Protein AF-A0A933ZHC9-F1 (afdb_monomer_lite)

Radius of gyration: 51.61 Å; chains: 1; bounding box: 130×65×154 Å

Structure (mmCIF, N/CA/C/O backbone):
data_AF-A0A933ZHC9-F1
#
_entry.id   AF-A0A933ZHC9-F1
#
loop_
_atom_site.group_PDB
_atom_site.id
_atom_site.type_symbol
_atom_site.label_atom_id
_atom_site.label_alt_id
_atom_site.label_comp_id
_atom_site.label_asym_id
_atom_site.label_entity_id
_atom_site.label_seq_id
_atom_site.pdbx_PDB_ins_code
_atom_site.Cartn_x
_atom_site.Cartn_y
_atom_site.Cartn_z
_atom_site.occupancy
_atom_site.B_iso_or_equiv
_atom_site.auth_seq_id
_atom_site.auth_comp_id
_atom_site.auth_asym_id
_atom_site.auth_atom_id
_atom_site.pdbx_PDB_model_num
ATOM 1 N N . MET A 1 1 ? 46.344 8.948 -86.536 1.00 56.38 1 MET A N 1
ATOM 2 C CA . MET A 1 1 ? 46.539 10.272 -87.173 1.00 56.38 1 MET A CA 1
ATOM 3 C C . MET A 1 1 ? 47.252 11.264 -86.245 1.00 56.38 1 MET A C 1
ATOM 5 O O . MET A 1 1 ? 48.308 11.745 -86.622 1.00 56.38 1 MET A O 1
ATOM 9 N N . VAL A 1 2 ? 46.779 11.478 -85.008 1.00 59.69 2 VAL A N 1
ATOM 10 C CA . VAL A 1 2 ? 47.384 12.407 -84.019 1.00 59.69 2 VAL A CA 1
ATOM 11 C C . VAL A 1 2 ? 48.854 12.099 -83.680 1.00 59.69 2 VAL A C 1
ATOM 13 O O . VAL A 1 2 ? 49.679 13.002 -83.653 1.00 59.69 2 VAL A O 1
ATOM 16 N N . ARG A 1 3 ? 49.221 10.821 -83.512 1.00 60.19 3 ARG A N 1
ATOM 17 C CA . ARG A 1 3 ? 50.598 10.417 -83.160 1.00 60.19 3 ARG A CA 1
ATOM 18 C C . ARG A 1 3 ? 51.632 10.749 -84.248 1.00 60.19 3 ARG A C 1
ATOM 20 O O . ARG A 1 3 ? 52.697 11.253 -83.939 1.00 60.19 3 ARG A O 1
ATOM 27 N N . ARG A 1 4 ? 51.264 10.597 -85.528 1.00 65.31 4 ARG A N 1
ATOM 28 C CA . ARG A 1 4 ? 52.119 10.979 -86.669 1.00 65.31 4 ARG A CA 1
ATOM 29 C C . ARG A 1 4 ? 52.282 12.496 -86.807 1.00 65.31 4 ARG A C 1
ATOM 31 O O . ARG A 1 4 ? 53.323 12.949 -87.263 1.00 65.31 4 ARG A O 1
ATOM 38 N N . LEU A 1 5 ? 51.268 13.272 -86.416 1.00 65.06 5 LEU A N 1
ATOM 39 C CA . LEU A 1 5 ? 51.341 14.734 -86.407 1.00 65.06 5 LEU A CA 1
ATOM 40 C C . LEU A 1 5 ? 52.271 15.230 -85.288 1.00 65.06 5 LEU A C 1
ATOM 42 O O . LEU A 1 5 ? 53.070 16.128 -85.525 1.00 65.06 5 LEU A O 1
ATOM 46 N N . ILE A 1 6 ? 52.212 14.606 -84.107 1.00 70.38 6 ILE A N 1
ATOM 47 C CA . ILE A 1 6 ? 53.115 14.894 -82.982 1.00 70.38 6 ILE A CA 1
ATOM 48 C C . ILE A 1 6 ? 54.565 14.580 -83.370 1.00 70.38 6 ILE A C 1
ATOM 50 O O . ILE A 1 6 ? 55.411 15.464 -83.266 1.00 70.38 6 ILE A O 1
ATOM 54 N N . ASP A 1 7 ? 54.831 13.391 -83.920 1.00 71.69 7 ASP A N 1
ATOM 55 C CA . ASP A 1 7 ? 56.185 12.991 -84.333 1.00 71.69 7 ASP A CA 1
ATOM 56 C C . ASP A 1 7 ? 56.754 13.916 -85.429 1.00 71.69 7 ASP A C 1
ATOM 58 O O . ASP A 1 7 ? 57.943 14.251 -85.427 1.00 71.69 7 ASP A O 1
ATOM 62 N N . TRP A 1 8 ? 55.906 14.378 -86.358 1.00 70.69 8 TRP A N 1
ATOM 63 C CA . TRP A 1 8 ? 56.293 15.308 -87.427 1.00 70.69 8 TRP A CA 1
ATOM 64 C C . TRP A 1 8 ? 56.574 16.728 -86.914 1.00 70.69 8 TRP A C 1
ATOM 66 O O . TRP A 1 8 ? 57.575 17.341 -87.300 1.00 70.69 8 TRP A O 1
ATOM 76 N N . VAL A 1 9 ? 55.730 17.252 -86.018 1.00 69.19 9 VAL A N 1
ATOM 77 C CA . VAL A 1 9 ? 55.951 18.558 -85.373 1.00 69.19 9 VAL A CA 1
ATOM 78 C C . VAL A 1 9 ? 57.213 18.514 -84.516 1.00 69.19 9 VAL A C 1
ATOM 80 O O . VAL A 1 9 ? 58.032 19.429 -84.589 1.00 69.19 9 VAL A O 1
ATOM 83 N N . GLU A 1 10 ? 57.422 17.434 -83.765 1.00 65.50 10 GLU A N 1
ATOM 84 C CA . GLU A 1 10 ? 58.586 17.266 -82.901 1.00 65.50 10 GLU A CA 1
ATOM 85 C C . GLU A 1 10 ? 59.888 17.188 -83.710 1.00 65.50 10 GLU A C 1
ATOM 87 O O . GLU A 1 10 ? 60.868 17.859 -83.378 1.00 65.50 10 GLU A O 1
ATOM 92 N N . THR A 1 11 ? 59.902 16.457 -84.827 1.00 72.44 11 THR A N 1
ATOM 93 C CA . THR A 1 11 ? 61.083 16.389 -85.704 1.00 72.44 11 THR A CA 1
ATOM 94 C C . THR A 1 11 ? 61.370 17.706 -86.424 1.00 72.44 11 THR A C 1
ATOM 96 O O . THR A 1 11 ? 62.535 18.114 -86.485 1.00 72.44 11 THR A O 1
ATOM 99 N N . LYS A 1 12 ? 60.355 18.417 -86.935 1.00 70.62 12 LYS A N 1
ATOM 100 C CA . LYS A 1 12 ? 60.552 19.746 -87.547 1.00 70.62 12 LYS A CA 1
ATOM 101 C C . LYS A 1 12 ? 61.004 20.793 -86.530 1.00 70.62 12 LYS A C 1
ATOM 103 O O . LYS A 1 12 ? 61.906 21.577 -86.831 1.00 70.62 12 LYS A O 1
ATOM 108 N N . TRP A 1 13 ? 60.426 20.787 -85.332 1.00 66.94 13 TRP A N 1
ATOM 109 C CA . TRP A 1 13 ? 60.792 21.706 -84.258 1.00 66.94 13 TRP A CA 1
ATOM 110 C C . TRP A 1 13 ? 62.219 21.447 -83.760 1.00 66.94 13 TRP A C 1
ATOM 112 O O . TRP A 1 13 ? 63.021 22.380 -83.709 1.00 66.94 13 TRP A O 1
ATOM 122 N N . ARG A 1 14 ? 62.595 20.180 -83.522 1.00 65.75 14 ARG A N 1
ATOM 123 C CA . ARG A 1 14 ? 63.967 19.791 -83.140 1.00 65.75 14 ARG A CA 1
ATOM 124 C C . ARG A 1 14 ? 65.001 20.215 -84.187 1.00 65.75 14 ARG A C 1
ATOM 126 O O . ARG A 1 14 ? 66.034 20.767 -83.815 1.00 65.75 14 ARG A O 1
ATOM 133 N N . ARG A 1 15 ? 64.718 20.035 -85.485 1.00 68.50 15 ARG A N 1
ATOM 134 C CA . ARG A 1 15 ? 65.610 20.496 -86.571 1.00 68.50 15 ARG A CA 1
ATOM 135 C C . ARG A 1 15 ? 65.711 22.024 -86.636 1.00 68.50 15 ARG A C 1
ATOM 137 O O . ARG A 1 15 ? 66.804 22.552 -86.810 1.00 68.50 15 ARG A O 1
ATOM 144 N N . GLY A 1 16 ? 64.602 22.742 -86.452 1.00 68.94 16 GLY A N 1
ATOM 145 C CA . GLY A 1 16 ? 64.588 24.210 -86.439 1.00 68.94 16 GLY A CA 1
ATOM 146 C C . GLY A 1 16 ? 65.360 24.817 -85.263 1.00 68.94 16 GLY A C 1
ATOM 147 O O . GLY A 1 16 ? 66.102 25.785 -85.443 1.00 68.94 16 GLY A O 1
ATOM 148 N N . VAL A 1 17 ? 65.238 24.226 -84.072 1.00 67.12 17 VAL A N 1
ATOM 149 C CA . VAL A 1 17 ? 65.988 24.632 -82.873 1.00 67.12 17 VAL A CA 1
ATOM 150 C C . VAL A 1 17 ? 67.474 24.285 -83.013 1.00 67.12 17 VAL A C 1
ATOM 152 O O . VAL A 1 17 ? 68.317 25.133 -82.725 1.00 67.12 17 VAL A O 1
ATOM 155 N N . ALA A 1 18 ? 67.807 23.097 -83.528 1.00 66.31 18 ALA A N 1
ATOM 156 C CA . ALA A 1 18 ? 69.192 22.673 -83.748 1.00 66.31 18 ALA A CA 1
ATOM 157 C C . ALA A 1 18 ? 69.926 23.562 -84.767 1.00 66.31 18 ALA A C 1
ATOM 159 O O . ALA A 1 18 ? 71.044 24.002 -84.501 1.00 66.31 18 ALA A O 1
ATOM 160 N N . ASN A 1 19 ? 69.280 23.904 -85.886 1.00 70.88 19 ASN A N 1
ATOM 161 C CA . ASN A 1 19 ? 69.873 24.772 -86.907 1.00 70.88 19 ASN A CA 1
ATOM 162 C C . ASN A 1 19 ? 70.088 26.203 -86.388 1.00 70.88 19 ASN A C 1
ATOM 164 O O . ASN A 1 19 ? 71.125 26.811 -86.646 1.00 70.88 19 ASN A O 1
ATOM 168 N N . ARG A 1 20 ? 69.144 26.737 -85.601 1.00 70.44 20 ARG A N 1
ATOM 169 C CA . ARG A 1 20 ? 69.280 28.061 -84.970 1.00 70.44 20 ARG A CA 1
ATOM 170 C C . ARG A 1 20 ? 70.358 28.085 -83.886 1.00 70.44 20 ARG A C 1
ATOM 172 O O . ARG A 1 20 ? 71.088 29.067 -83.790 1.00 70.44 20 ARG A O 1
ATOM 179 N N . TRP A 1 21 ? 70.501 27.008 -83.117 1.00 65.50 21 TRP A N 1
ATOM 180 C CA . TRP A 1 21 ? 71.579 26.845 -82.141 1.00 65.50 21 TRP A CA 1
ATOM 181 C C . TRP A 1 21 ? 72.949 26.766 -82.825 1.00 65.50 21 TRP A C 1
ATOM 183 O O . TRP A 1 21 ? 73.885 27.441 -82.404 1.00 65.50 21 TRP A O 1
ATOM 193 N N . ALA A 1 22 ? 73.054 26.014 -83.926 1.00 68.81 22 ALA A N 1
ATOM 194 C CA . ALA A 1 22 ? 74.273 25.858 -84.721 1.00 68.81 22 ALA A CA 1
ATOM 195 C C . ALA A 1 22 ? 74.695 27.120 -85.501 1.00 68.81 22 ALA A C 1
ATOM 197 O O . ALA A 1 22 ? 75.859 27.218 -85.885 1.00 68.81 22 ALA A O 1
ATOM 198 N N . ALA A 1 23 ? 73.801 28.096 -85.682 1.00 72.56 23 ALA A N 1
ATOM 199 C CA . ALA A 1 23 ? 74.094 29.383 -86.322 1.00 72.56 23 ALA A CA 1
ATOM 200 C C . ALA A 1 23 ? 74.465 30.511 -85.330 1.00 72.56 23 ALA A C 1
ATOM 202 O O . ALA A 1 23 ? 74.896 31.584 -85.743 1.00 72.56 23 ALA A O 1
ATOM 203 N N . MET A 1 24 ? 74.312 30.308 -84.015 1.00 74.25 24 MET A N 1
ATOM 204 C CA . MET A 1 24 ? 74.647 31.330 -83.010 1.00 74.25 24 MET A CA 1
ATOM 205 C C . MET A 1 24 ? 76.161 31.423 -82.767 1.00 74.25 24 MET A C 1
ATOM 207 O O . MET A 1 24 ? 76.840 30.399 -82.723 1.00 74.25 24 MET A O 1
ATOM 211 N N . ALA A 1 25 ? 76.692 32.626 -82.532 1.00 75.31 25 ALA A N 1
ATOM 212 C CA . ALA A 1 25 ? 78.090 32.807 -82.130 1.00 75.31 25 ALA A CA 1
ATOM 213 C C . ALA A 1 25 ? 78.391 32.085 -80.792 1.00 75.31 25 ALA A C 1
ATOM 215 O O . ALA A 1 25 ? 77.510 32.041 -79.924 1.00 75.31 25 ALA A O 1
ATOM 216 N N . PRO A 1 26 ? 79.610 31.550 -80.571 1.00 73.81 26 PRO A N 1
ATOM 217 C CA . PRO A 1 26 ? 79.945 30.775 -79.369 1.00 73.81 26 PRO A CA 1
ATOM 218 C C . PRO A 1 26 ? 79.692 31.523 -78.051 1.00 73.81 26 PRO A C 1
ATOM 220 O O . PRO A 1 26 ? 79.218 30.922 -77.089 1.00 73.81 26 PRO A O 1
ATOM 223 N N . SER A 1 27 ? 79.947 32.836 -78.012 1.00 72.56 27 SER A N 1
ATOM 224 C CA . SER A 1 27 ? 79.661 33.700 -76.855 1.00 72.56 27 SER A CA 1
ATOM 225 C C . SER A 1 27 ? 78.160 33.783 -76.564 1.00 72.56 27 SER A C 1
ATOM 227 O O . SER A 1 27 ? 77.739 33.558 -75.434 1.00 72.56 27 SER A O 1
ATOM 229 N N . ARG A 1 28 ? 77.336 33.985 -77.599 1.00 76.00 28 ARG A N 1
ATOM 230 C CA . ARG A 1 28 ? 75.869 34.002 -77.496 1.00 76.00 28 ARG A CA 1
ATOM 231 C C . ARG A 1 28 ? 75.297 32.642 -77.093 1.00 76.00 28 ARG A C 1
ATOM 233 O O . ARG A 1 28 ? 74.376 32.614 -76.286 1.00 76.00 28 ARG A O 1
ATOM 240 N N . ARG A 1 29 ? 75.853 31.523 -77.579 1.00 76.31 29 ARG A N 1
ATOM 241 C CA . ARG A 1 29 ? 75.460 30.173 -77.119 1.00 76.31 29 ARG A CA 1
ATOM 242 C C . ARG A 1 29 ? 75.760 29.977 -75.642 1.00 76.31 29 ARG A C 1
ATOM 244 O O . ARG A 1 29 ? 74.905 29.465 -74.932 1.00 76.31 29 ARG A O 1
ATOM 251 N N . LYS A 1 30 ? 76.935 30.416 -75.172 1.00 76.88 30 LYS A N 1
ATOM 252 C CA . LYS A 1 30 ? 77.289 30.371 -73.747 1.00 76.88 30 LYS A CA 1
ATOM 253 C C . LYS A 1 30 ? 76.322 31.211 -72.915 1.00 76.88 30 LYS A C 1
ATOM 255 O O . LYS A 1 30 ? 75.835 30.702 -71.918 1.00 76.88 30 LYS A O 1
ATOM 260 N N . THR A 1 31 ? 75.979 32.429 -73.342 1.00 78.69 31 THR A N 1
ATOM 261 C CA . THR A 1 31 ? 75.014 33.291 -72.633 1.00 78.69 31 THR A CA 1
ATOM 262 C C . THR A 1 31 ? 73.595 32.717 -72.639 1.00 78.69 31 THR A C 1
ATOM 264 O O . THR A 1 31 ? 72.943 32.711 -71.600 1.00 78.69 31 THR A O 1
ATOM 267 N N . VAL A 1 32 ? 73.104 32.194 -73.768 1.00 81.69 32 VAL A N 1
ATOM 268 C CA . VAL A 1 32 ? 71.775 31.556 -73.852 1.00 81.69 32 VAL A CA 1
ATOM 269 C C . VAL A 1 32 ? 71.734 30.266 -73.027 1.00 81.69 32 VAL A C 1
ATOM 271 O O . VAL A 1 32 ? 70.769 30.036 -72.308 1.00 81.69 32 VAL A O 1
ATOM 274 N N . ALA A 1 33 ? 72.794 29.454 -73.057 1.00 80.31 33 ALA A N 1
ATOM 275 C CA . ALA A 1 33 ? 72.913 28.267 -72.214 1.00 80.31 33 ALA A CA 1
ATOM 276 C C . ALA A 1 33 ? 72.952 28.630 -70.722 1.00 80.31 33 ALA A C 1
ATOM 278 O O . ALA A 1 33 ? 72.241 28.017 -69.933 1.00 80.31 33 ALA A O 1
ATOM 279 N N . TRP A 1 34 ? 73.729 29.650 -70.337 1.00 82.88 34 TRP A N 1
ATOM 280 C CA . TRP A 1 34 ? 73.816 30.124 -68.952 1.00 82.88 34 TRP A CA 1
ATOM 281 C C . TRP A 1 34 ? 72.498 30.710 -68.454 1.00 82.88 34 TRP A C 1
ATOM 283 O O . TRP A 1 34 ? 72.051 30.370 -67.365 1.00 82.88 34 TRP A O 1
ATOM 293 N N . THR A 1 35 ? 71.845 31.560 -69.245 1.00 81.94 35 THR A N 1
ATOM 294 C CA . THR A 1 35 ? 70.544 32.146 -68.881 1.00 81.94 35 THR A CA 1
ATOM 295 C C . THR A 1 35 ? 69.454 31.082 -68.799 1.00 81.94 35 THR A C 1
ATOM 297 O O . THR A 1 35 ? 68.681 31.092 -67.846 1.00 81.94 35 THR A O 1
ATOM 300 N N . ALA A 1 36 ? 69.431 30.111 -69.717 1.00 82.88 36 ALA A N 1
ATOM 301 C CA . ALA A 1 36 ? 68.529 28.966 -69.636 1.00 82.88 36 ALA A CA 1
ATOM 302 C C . ALA A 1 36 ? 68.824 28.080 -68.413 1.00 82.88 36 ALA A C 1
ATOM 304 O O . ALA A 1 36 ? 67.889 27.634 -67.750 1.00 82.88 36 ALA A O 1
ATOM 305 N N . ALA A 1 37 ? 70.098 27.857 -68.076 1.00 82.44 37 ALA A N 1
ATOM 306 C CA . ALA A 1 37 ? 70.500 27.092 -66.897 1.00 82.44 37 ALA A CA 1
ATOM 307 C C . ALA A 1 37 ? 70.107 27.803 -65.594 1.00 82.44 37 ALA A C 1
ATOM 309 O O . ALA A 1 37 ? 69.526 27.174 -64.714 1.00 82.44 37 ALA A O 1
ATOM 310 N N . VAL A 1 38 ? 70.338 29.116 -65.490 1.00 86.62 38 VAL A N 1
ATOM 311 C CA . VAL A 1 38 ? 69.939 29.930 -64.330 1.00 86.62 38 VAL A CA 1
ATOM 312 C C . VAL A 1 38 ? 68.419 30.006 -64.210 1.00 86.62 38 VAL A C 1
ATOM 314 O O . VAL A 1 38 ? 67.894 29.803 -63.121 1.00 86.62 38 VAL A O 1
ATOM 317 N N . ALA A 1 39 ? 67.692 30.222 -65.308 1.00 85.06 39 ALA A N 1
ATOM 318 C CA . ALA A 1 39 ? 66.229 30.218 -65.298 1.00 85.06 39 ALA A CA 1
ATOM 319 C C . ALA A 1 39 ? 65.666 28.847 -64.890 1.00 85.06 39 ALA A C 1
ATOM 321 O O . ALA A 1 39 ? 64.742 28.774 -64.083 1.00 85.06 39 ALA A O 1
ATOM 322 N N . SER A 1 40 ? 66.259 27.757 -65.384 1.00 81.88 40 SER A N 1
ATOM 323 C CA . SER A 1 40 ? 65.884 26.394 -64.988 1.00 81.88 40 SER A CA 1
ATOM 324 C C . SER A 1 40 ? 66.176 26.146 -63.509 1.00 81.88 40 SER A C 1
ATOM 326 O O . SER A 1 40 ? 65.327 25.608 -62.805 1.00 81.88 40 SER A O 1
ATOM 328 N N . LEU A 1 41 ? 67.333 26.591 -63.010 1.00 86.81 41 LEU A N 1
ATOM 329 C CA . LEU A 1 41 ? 67.697 26.486 -61.598 1.00 86.81 41 LEU A CA 1
ATOM 330 C C . LEU A 1 41 ? 66.734 27.285 -60.712 1.00 86.81 41 LEU A C 1
ATOM 332 O O . LEU A 1 41 ? 66.277 26.768 -59.700 1.00 86.81 41 LEU A O 1
ATOM 336 N N . LEU A 1 42 ? 66.366 28.506 -61.106 1.00 86.38 42 LEU A N 1
ATOM 337 C CA . LEU A 1 42 ? 65.390 29.329 -60.386 1.00 86.38 42 LEU A CA 1
ATOM 338 C C . LEU A 1 42 ? 63.992 28.701 -60.384 1.00 86.38 42 LEU A C 1
ATOM 340 O O . LEU A 1 42 ? 63.320 28.736 -59.356 1.00 86.38 42 LEU A O 1
ATOM 344 N N . LEU A 1 43 ? 63.563 28.084 -61.489 1.00 82.88 43 LEU A N 1
ATOM 345 C CA . LEU A 1 43 ? 62.298 27.346 -61.551 1.00 82.88 43 LEU A CA 1
ATOM 346 C C . LEU A 1 43 ? 62.326 26.087 -60.679 1.00 82.88 43 LEU A C 1
ATOM 348 O O . LEU A 1 43 ? 61.348 25.808 -59.989 1.00 82.88 43 LEU A O 1
ATOM 352 N N . ILE A 1 44 ? 63.444 25.359 -60.658 1.00 81.69 44 ILE A N 1
ATOM 353 C CA . ILE A 1 44 ? 63.625 24.180 -59.803 1.00 81.69 44 ILE A CA 1
ATOM 354 C C . ILE A 1 44 ? 63.631 24.589 -58.327 1.00 81.69 44 ILE A C 1
ATOM 356 O O . 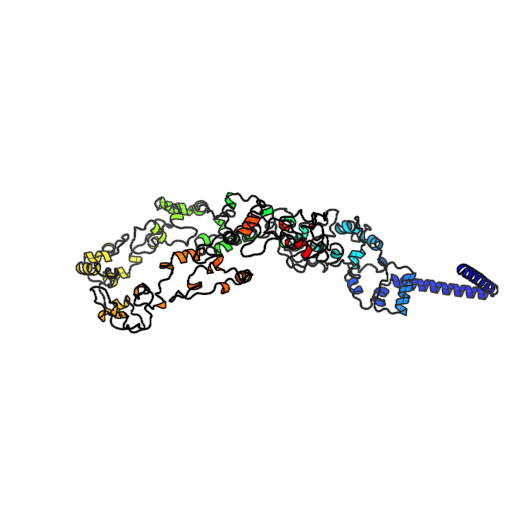ILE A 1 44 ? 62.890 24.014 -57.534 1.00 81.69 44 ILE A O 1
ATOM 360 N N . VAL A 1 45 ? 64.412 25.603 -57.950 1.00 84.56 45 VAL A N 1
ATOM 361 C CA . VAL A 1 45 ? 64.508 26.094 -56.565 1.00 84.56 45 VAL A CA 1
ATOM 362 C C . VAL A 1 45 ? 63.191 26.729 -56.118 1.00 84.56 45 VAL A C 1
ATOM 364 O O . VAL A 1 45 ? 62.734 26.467 -55.009 1.00 84.56 45 VAL A O 1
ATOM 367 N N . GLY A 1 46 ? 62.544 27.521 -56.975 1.00 83.00 46 GLY A N 1
ATOM 368 C CA . GLY A 1 46 ? 61.242 28.130 -56.704 1.00 83.00 46 GLY A CA 1
ATOM 369 C C . GLY A 1 46 ? 60.136 27.086 -56.571 1.00 83.00 46 GLY A C 1
ATOM 370 O O . GLY A 1 46 ? 59.385 27.105 -55.597 1.00 83.00 46 GLY A O 1
ATOM 371 N N . GLY A 1 47 ? 60.084 26.124 -57.493 1.00 80.62 47 GLY A N 1
ATOM 372 C CA . GLY A 1 47 ? 59.164 24.991 -57.439 1.00 80.62 47 GLY A CA 1
ATOM 373 C C . GLY A 1 47 ? 59.407 24.093 -56.225 1.00 80.62 47 GLY A C 1
ATOM 374 O O . GLY A 1 47 ? 58.445 23.639 -55.607 1.00 80.62 47 GLY A O 1
ATOM 375 N N . TRP A 1 48 ? 60.666 23.865 -55.842 1.00 81.75 48 TRP A N 1
ATOM 376 C CA . TRP A 1 48 ? 61.022 23.146 -54.617 1.00 81.75 48 TRP A CA 1
ATOM 377 C C . TRP A 1 48 ? 60.598 23.923 -53.371 1.00 81.75 48 TRP A C 1
ATOM 379 O O . TRP A 1 48 ? 59.995 23.343 -52.476 1.00 81.75 48 TRP A O 1
ATOM 389 N N . ARG A 1 49 ? 60.831 25.239 -53.325 1.00 82.75 49 ARG A N 1
ATOM 390 C CA . ARG A 1 49 ? 60.449 26.095 -52.193 1.00 82.75 49 ARG A CA 1
ATOM 391 C C . ARG A 1 49 ? 58.932 26.166 -52.013 1.00 82.75 49 ARG A C 1
ATOM 393 O O . ARG A 1 49 ? 58.461 26.072 -50.885 1.00 82.75 49 ARG A O 1
ATOM 400 N N . LEU A 1 50 ? 58.172 26.283 -53.103 1.00 77.88 50 LEU A N 1
ATOM 401 C CA . LEU A 1 50 ? 56.703 26.240 -53.099 1.00 77.88 50 LEU A CA 1
ATOM 402 C C . LEU A 1 50 ? 56.184 24.883 -52.615 1.00 77.88 50 LEU A C 1
ATOM 404 O O . LEU A 1 50 ? 55.318 24.818 -51.749 1.00 77.88 50 LEU A O 1
ATOM 408 N N . HIS A 1 51 ? 56.757 23.799 -53.128 1.00 78.69 51 HIS A N 1
ATOM 409 C CA . HIS A 1 51 ? 56.427 22.447 -52.694 1.00 78.69 51 HIS A CA 1
ATOM 410 C C . HIS A 1 51 ? 56.757 22.202 -51.214 1.00 78.69 51 HIS A C 1
ATOM 412 O O . HIS A 1 51 ? 55.956 21.630 -50.477 1.00 78.69 51 HIS A O 1
ATOM 418 N N . HIS A 1 52 ? 57.918 22.676 -50.759 1.00 80.62 52 HIS A N 1
ATOM 419 C CA . HIS A 1 52 ? 58.343 22.600 -49.367 1.00 80.62 52 HIS A CA 1
ATOM 420 C C . HIS A 1 52 ? 57.418 23.417 -48.456 1.00 80.62 52 HIS A C 1
ATOM 422 O O . HIS A 1 52 ? 57.029 22.935 -47.397 1.00 80.62 52 HIS A O 1
ATOM 428 N N . TYR A 1 53 ? 56.992 24.605 -48.892 1.00 80.56 53 TYR A N 1
ATOM 429 C CA . TYR A 1 53 ? 56.047 25.450 -48.161 1.00 80.56 53 TYR A CA 1
ATOM 430 C C . TYR A 1 53 ? 54.688 24.765 -47.950 1.00 80.56 53 TYR A C 1
ATOM 432 O O . TYR A 1 53 ? 54.192 24.754 -46.829 1.00 80.56 53 TYR A O 1
ATOM 440 N N . VAL A 1 54 ? 54.132 24.115 -48.979 1.00 78.19 54 VAL A N 1
ATOM 441 C CA . VAL A 1 54 ? 52.848 23.388 -48.882 1.00 78.19 54 VAL A CA 1
ATOM 442 C C . VAL A 1 54 ? 52.904 22.205 -47.913 1.00 78.19 54 VAL A C 1
ATOM 444 O O . VAL A 1 54 ? 51.908 21.898 -47.263 1.00 78.19 54 VAL A O 1
ATOM 447 N N . ARG A 1 55 ? 54.054 21.529 -47.811 1.00 75.38 55 ARG A N 1
ATOM 448 C CA . ARG A 1 55 ? 54.198 20.306 -47.003 1.00 75.38 55 ARG A CA 1
ATOM 449 C C . ARG A 1 55 ? 54.682 20.548 -45.585 1.00 75.38 55 ARG A C 1
ATOM 451 O O . ARG A 1 55 ? 54.319 19.803 -44.680 1.00 75.38 55 ARG A O 1
ATOM 458 N N . VA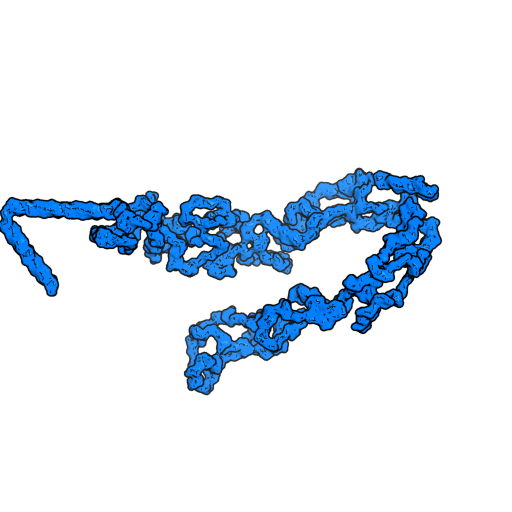L A 1 56 ? 55.562 21.526 -45.402 1.00 72.75 56 VAL A N 1
ATOM 459 C CA . VAL A 1 56 ? 56.293 21.719 -44.147 1.00 72.75 56 VAL A CA 1
ATOM 460 C C . VAL A 1 56 ? 55.730 22.847 -43.314 1.00 72.75 56 VAL A C 1
ATOM 462 O O . VAL A 1 56 ? 55.681 22.717 -42.092 1.00 72.75 56 VAL A O 1
ATOM 465 N N . ASP A 1 57 ? 55.251 23.913 -43.947 1.00 78.31 57 ASP A N 1
ATOM 466 C CA . ASP A 1 57 ? 54.684 25.034 -43.216 1.00 78.31 57 ASP A CA 1
ATOM 467 C C . ASP A 1 57 ? 53.191 24.801 -42.950 1.00 78.31 57 ASP A C 1
ATOM 469 O O . ASP A 1 57 ? 52.333 24.978 -43.817 1.00 78.31 57 ASP A O 1
ATOM 473 N N . GLU A 1 58 ? 52.866 24.431 -41.711 1.00 70.75 58 GLU A N 1
ATOM 474 C CA . GLU A 1 58 ? 51.491 24.210 -41.248 1.00 70.75 58 GLU A CA 1
ATOM 475 C C . GLU A 1 58 ? 50.590 25.444 -41.452 1.00 70.75 58 GLU A C 1
ATOM 477 O O . GLU A 1 58 ? 49.363 25.309 -41.544 1.00 70.75 58 GLU A O 1
ATOM 482 N N . ARG A 1 59 ? 51.175 26.649 -41.580 1.00 74.69 59 ARG A N 1
ATOM 483 C CA . ARG A 1 59 ? 50.450 27.902 -41.862 1.00 74.69 59 ARG A CA 1
ATOM 484 C C . ARG A 1 59 ? 49.846 27.926 -43.257 1.00 74.69 59 ARG A C 1
ATOM 486 O O . ARG A 1 59 ? 48.835 28.597 -43.456 1.00 74.69 59 ARG A O 1
ATOM 493 N N . PHE A 1 60 ? 50.396 27.181 -44.215 1.00 78.44 60 PHE A N 1
ATOM 494 C CA . PHE A 1 60 ? 49.763 27.052 -45.523 1.00 78.44 60 PHE A CA 1
ATOM 495 C C . PHE A 1 60 ? 48.368 26.421 -45.380 1.00 78.44 60 PHE A C 1
ATOM 497 O O . PHE A 1 60 ? 47.359 27.013 -45.766 1.00 78.44 60 PHE A O 1
ATOM 504 N N . CYS A 1 61 ? 48.282 25.271 -44.714 1.00 75.12 61 CYS A N 1
ATOM 505 C CA . CYS A 1 61 ? 47.016 24.571 -44.506 1.00 75.12 61 CYS A CA 1
ATOM 506 C C . CYS A 1 61 ? 46.077 25.351 -43.571 1.00 75.12 61 CYS A C 1
ATOM 508 O O . CYS A 1 61 ? 44.902 25.554 -43.890 1.00 75.12 61 CYS A O 1
ATOM 510 N N . THR A 1 62 ? 46.592 25.819 -42.432 1.00 71.44 62 THR A N 1
ATOM 511 C CA . THR A 1 62 ? 45.787 26.444 -41.367 1.00 71.44 62 THR A CA 1
ATOM 512 C C . THR A 1 62 ? 45.362 27.882 -41.674 1.00 71.44 62 THR A C 1
ATOM 514 O O . THR A 1 62 ? 44.232 28.249 -41.357 1.00 71.44 62 THR A O 1
ATOM 517 N N . SER A 1 63 ? 46.203 28.662 -42.357 1.00 67.25 63 SER A N 1
ATOM 518 C CA . SER A 1 63 ? 45.988 30.098 -42.592 1.00 67.25 63 SER A CA 1
ATOM 519 C C . SER A 1 63 ? 45.745 30.475 -44.052 1.00 67.25 63 SER A C 1
ATOM 521 O O . SER A 1 63 ? 45.459 31.635 -44.306 1.00 67.25 63 SER A O 1
ATOM 523 N N . SER A 1 64 ? 45.848 29.555 -45.020 1.00 67.06 64 SER A N 1
ATOM 524 C CA . SER A 1 64 ? 45.539 29.870 -46.434 1.00 67.06 64 SER A CA 1
ATOM 525 C C . SER A 1 64 ? 44.260 29.204 -46.942 1.00 67.06 64 SER A C 1
ATOM 527 O O . SER A 1 64 ? 43.630 29.713 -47.860 1.00 67.06 64 SER A O 1
ATOM 529 N N . CYS A 1 65 ? 43.856 28.071 -46.360 1.00 67.75 65 CYS A N 1
ATOM 530 C CA . CYS A 1 65 ? 42.638 27.346 -46.753 1.00 67.75 65 CYS A CA 1
ATOM 531 C C . CYS A 1 65 ? 41.664 27.137 -45.580 1.00 67.75 65 CYS A C 1
ATOM 533 O O . CYS A 1 65 ? 40.451 27.172 -45.775 1.00 67.75 65 CYS A O 1
ATOM 535 N N . HIS A 1 66 ? 42.166 26.972 -44.350 1.00 68.19 66 HIS A N 1
ATOM 536 C CA . HIS A 1 66 ? 41.351 26.761 -43.143 1.00 68.19 66 HIS A CA 1
ATOM 537 C C . HIS A 1 66 ? 41.147 28.024 -42.284 1.00 68.19 66 HIS A C 1
ATOM 539 O O . HIS A 1 66 ? 40.875 27.916 -41.087 1.00 68.19 66 HIS A O 1
ATOM 545 N N . LEU A 1 67 ? 41.170 29.199 -42.925 1.00 54.78 67 LEU A N 1
ATOM 546 C CA . LEU A 1 67 ? 41.210 30.560 -42.360 1.00 54.78 67 LEU A CA 1
ATOM 547 C C . LEU A 1 67 ? 40.206 30.904 -41.239 1.00 54.78 67 LEU A C 1
ATOM 549 O O . LEU A 1 67 ? 40.460 31.845 -40.501 1.00 54.78 67 LEU A O 1
ATOM 553 N N . MET A 1 68 ? 39.096 30.173 -41.071 1.00 56.66 68 MET A N 1
ATOM 554 C CA . MET A 1 68 ? 38.081 30.440 -40.026 1.00 56.66 68 MET A CA 1
ATOM 555 C C . MET A 1 68 ? 37.495 29.184 -39.357 1.00 56.66 68 MET A C 1
ATOM 557 O O . MET A 1 68 ? 36.442 29.229 -38.726 1.00 56.66 68 MET A O 1
ATOM 561 N N . THR A 1 69 ? 38.094 28.011 -39.543 1.00 62.22 69 THR A N 1
ATOM 562 C CA . THR A 1 69 ? 37.278 26.787 -39.556 1.00 62.22 69 THR A CA 1
ATOM 563 C C . THR A 1 69 ? 37.441 25.903 -38.323 1.00 62.22 69 THR A C 1
ATOM 565 O O . THR A 1 69 ? 38.553 25.632 -37.879 1.00 62.22 69 THR A O 1
ATOM 568 N N . LEU A 1 70 ? 36.306 25.377 -37.843 1.00 62.03 70 LEU A N 1
ATOM 569 C CA . LEU A 1 70 ? 36.127 24.216 -36.954 1.00 62.03 70 LEU A CA 1
ATOM 570 C C . LEU A 1 70 ? 37.249 23.163 -37.057 1.00 62.03 70 LEU A C 1
ATOM 572 O O . LEU A 1 70 ? 37.645 22.573 -36.064 1.00 62.03 70 LEU A O 1
ATOM 576 N N . VAL A 1 71 ? 37.798 22.968 -38.257 1.00 67.38 71 VAL A N 1
ATOM 577 C CA . VAL A 1 71 ? 38.964 22.134 -38.561 1.00 67.38 71 VAL A CA 1
ATOM 578 C C . VAL A 1 71 ? 40.193 22.446 -37.700 1.00 67.38 71 VAL A C 1
ATOM 580 O O . VAL A 1 71 ? 40.758 21.525 -37.117 1.00 67.38 71 VAL A O 1
ATOM 583 N N . GLY A 1 72 ? 40.607 23.712 -37.597 1.00 70.62 72 GLY A N 1
ATOM 584 C CA . GLY A 1 72 ? 41.772 24.098 -36.798 1.00 70.62 72 GLY A CA 1
ATOM 585 C C . GLY A 1 72 ? 41.541 23.854 -35.306 1.00 70.62 72 GLY A C 1
ATOM 586 O O . GLY A 1 72 ? 42.402 23.308 -34.625 1.00 70.62 72 GLY A O 1
ATOM 587 N N . GLN A 1 73 ? 40.344 24.165 -34.804 1.00 73.75 73 GLN A N 1
ATOM 588 C CA . GLN A 1 73 ? 39.961 23.930 -33.404 1.00 73.75 73 GLN A CA 1
ATOM 589 C C . GLN A 1 73 ? 39.868 22.430 -33.075 1.00 73.75 73 GLN A C 1
ATOM 591 O O . GLN A 1 73 ? 40.371 21.971 -32.046 1.00 73.75 73 GLN A O 1
ATOM 596 N N . ASN A 1 74 ? 39.292 21.641 -33.981 1.00 78.06 74 ASN A N 1
ATOM 597 C CA . ASN A 1 74 ? 39.241 20.184 -33.888 1.00 78.06 74 ASN A CA 1
ATOM 598 C C . ASN A 1 74 ? 40.641 19.567 -33.897 1.00 78.06 74 ASN A C 1
ATOM 600 O O . ASN A 1 74 ? 40.905 18.644 -33.130 1.00 78.06 74 ASN A O 1
ATOM 604 N N . TRP A 1 75 ? 41.554 20.099 -34.714 1.00 80.06 75 TRP A N 1
ATOM 605 C CA . TRP A 1 75 ? 42.946 19.659 -34.729 1.00 80.06 75 TRP A CA 1
ATOM 606 C C . TRP A 1 75 ? 43.652 19.971 -33.407 1.00 80.06 75 TRP A C 1
ATOM 608 O O . TRP A 1 75 ? 44.278 19.092 -32.825 1.00 80.06 75 TRP A O 1
ATOM 618 N N . GLN A 1 76 ? 43.483 21.179 -32.862 1.00 79.44 76 GLN A N 1
ATOM 619 C CA . GLN A 1 76 ? 44.103 21.573 -31.588 1.00 79.44 76 GLN A CA 1
ATOM 620 C C . GLN A 1 76 ? 43.574 20.788 -30.377 1.00 79.44 76 GLN A C 1
ATOM 622 O O . GLN A 1 76 ? 44.294 20.592 -29.392 1.00 79.44 76 GLN A O 1
ATOM 627 N N . THR A 1 77 ? 42.333 20.305 -30.450 1.00 77.06 77 THR A N 1
ATOM 628 C CA . THR A 1 77 ? 41.731 19.419 -29.438 1.00 77.06 77 THR A CA 1
ATOM 629 C C . THR A 1 77 ? 41.974 17.930 -29.714 1.00 77.06 77 THR A C 1
ATOM 631 O O . THR A 1 77 ? 41.664 17.090 -28.866 1.00 77.06 77 THR A O 1
ATOM 634 N N . SER A 1 78 ? 42.562 17.589 -30.864 1.00 81.12 78 SER A N 1
ATOM 635 C CA . SER A 1 78 ? 42.909 16.220 -31.242 1.00 81.12 78 SER A CA 1
ATOM 636 C C . SER A 1 78 ? 44.115 15.702 -30.462 1.00 81.12 78 SER A C 1
ATOM 638 O O . SER A 1 78 ? 45.042 16.435 -30.110 1.00 81.12 78 SER A O 1
ATOM 640 N N . ALA A 1 79 ? 44.154 14.382 -30.275 1.00 81.44 79 ALA A N 1
ATOM 641 C CA . ALA A 1 79 ? 45.347 13.690 -29.794 1.00 81.44 79 ALA A CA 1
ATOM 642 C C . ALA A 1 79 ? 46.529 13.798 -30.782 1.00 81.44 79 ALA A C 1
ATOM 644 O O . ALA A 1 79 ? 47.676 13.636 -30.374 1.00 81.44 79 ALA A O 1
ATOM 645 N N . HIS A 1 80 ? 46.256 14.113 -32.053 1.00 85.44 80 HIS A N 1
ATOM 646 C CA . HIS A 1 80 ? 47.245 14.199 -33.130 1.00 85.44 80 HIS A CA 1
ATOM 647 C C . HIS A 1 80 ? 47.793 15.613 -33.355 1.00 85.44 80 HIS A C 1
ATOM 649 O O . HIS A 1 80 ? 48.556 15.811 -34.287 1.00 85.44 80 HIS A O 1
ATOM 655 N N . LYS A 1 81 ? 47.476 16.595 -32.500 1.00 85.31 81 LYS A N 1
ATOM 656 C CA . LYS A 1 81 ? 47.871 18.008 -32.683 1.00 85.31 81 LYS A CA 1
ATOM 657 C C . LYS A 1 81 ? 49.377 18.278 -32.844 1.00 85.31 81 LYS A C 1
ATOM 659 O O . LYS A 1 81 ? 49.750 19.377 -33.223 1.00 85.31 81 LYS A O 1
ATOM 664 N N . LYS A 1 82 ? 50.227 17.308 -32.483 1.00 84.44 82 LYS A N 1
ATOM 665 C CA . LYS A 1 82 ? 51.696 17.361 -32.610 1.00 84.44 82 LYS A CA 1
ATOM 666 C C . LYS A 1 82 ? 52.234 16.614 -33.842 1.00 84.44 82 LYS A C 1
ATOM 668 O O . LYS A 1 82 ? 53.445 16.524 -34.004 1.00 84.44 82 LYS A O 1
ATOM 673 N N . VAL A 1 83 ? 51.357 16.014 -34.643 1.00 85.06 83 VAL A N 1
ATOM 674 C CA . VAL A 1 83 ? 51.692 15.327 -35.896 1.00 85.06 83 VAL A CA 1
ATOM 675 C C . VAL A 1 83 ? 51.601 16.347 -37.025 1.00 85.06 83 VAL A C 1
ATOM 677 O O . VAL A 1 83 ? 50.735 17.221 -36.983 1.00 85.06 83 VAL A O 1
ATOM 680 N N . ARG A 1 84 ? 52.473 16.275 -38.031 1.00 83.50 84 ARG A N 1
ATOM 681 C CA . ARG A 1 84 ? 52.404 17.225 -39.145 1.00 83.50 84 ARG A CA 1
ATOM 682 C C . ARG A 1 84 ? 51.315 16.794 -40.124 1.00 83.50 84 ARG A C 1
ATOM 684 O O . ARG A 1 84 ? 51.009 15.610 -40.266 1.00 83.50 84 ARG A O 1
ATOM 691 N N . CYS A 1 85 ? 50.692 17.751 -40.809 1.00 80.00 85 CYS A N 1
ATOM 692 C CA . CYS A 1 85 ? 49.584 17.449 -41.720 1.00 80.00 85 CYS A CA 1
ATOM 693 C C . CYS A 1 85 ? 50.007 16.508 -42.867 1.00 80.00 85 CYS A C 1
ATOM 695 O O . CYS A 1 85 ? 49.219 15.661 -43.292 1.00 80.00 85 CYS A O 1
ATOM 697 N N . ASP A 1 86 ? 51.248 16.628 -43.343 1.00 79.62 86 ASP A N 1
ATOM 698 C CA . ASP A 1 86 ? 51.829 15.839 -44.437 1.00 79.62 86 ASP A CA 1
ATOM 699 C C . ASP A 1 86 ? 52.185 14.397 -44.044 1.00 79.62 86 ASP A C 1
ATOM 701 O O . ASP A 1 86 ? 52.237 13.528 -44.921 1.00 79.62 86 ASP A O 1
ATOM 705 N N . ASP A 1 87 ? 52.365 14.118 -42.749 1.00 83.06 87 ASP A N 1
ATOM 706 C CA . ASP A 1 87 ? 52.572 12.756 -42.239 1.00 83.06 87 ASP A CA 1
ATOM 707 C C . ASP A 1 87 ? 51.334 11.877 -42.511 1.00 83.06 87 ASP A C 1
ATOM 709 O O . ASP A 1 87 ? 51.449 10.676 -42.766 1.00 83.06 87 ASP A O 1
ATOM 713 N N . CYS A 1 88 ? 50.148 12.498 -42.551 1.00 81.62 88 CYS A N 1
ATOM 714 C CA . CYS A 1 88 ? 48.880 11.858 -42.904 1.00 81.62 88 CYS A CA 1
ATOM 715 C C . CYS A 1 88 ? 48.488 12.096 -44.375 1.00 81.62 88 CYS A C 1
ATOM 717 O O . CYS A 1 88 ? 48.027 11.175 -45.053 1.00 81.62 88 CYS A O 1
ATOM 719 N N . HIS A 1 89 ? 48.679 13.315 -44.888 1.00 81.25 89 HIS A N 1
ATOM 720 C CA . HIS A 1 89 ? 48.270 13.734 -46.233 1.00 81.25 89 HIS A CA 1
ATOM 721 C C . HIS A 1 89 ? 49.464 13.831 -47.196 1.00 81.25 89 HIS A C 1
ATOM 723 O O . HIS A 1 89 ? 49.891 14.920 -47.580 1.00 81.25 89 HIS A O 1
ATOM 729 N N . LYS A 1 90 ? 49.988 12.685 -47.655 1.00 74.06 90 LYS A N 1
ATOM 730 C CA . LYS A 1 90 ? 50.971 12.674 -48.754 1.00 74.06 90 LYS A CA 1
ATOM 731 C C . LYS A 1 90 ? 50.292 12.918 -50.097 1.00 74.06 90 LYS A C 1
ATOM 733 O O . LYS A 1 90 ? 49.772 11.996 -50.717 1.00 74.06 90 LYS A O 1
ATOM 738 N N . MET A 1 91 ? 50.372 14.154 -50.556 1.00 72.38 91 MET A N 1
ATOM 739 C CA . MET A 1 91 ? 50.009 14.550 -51.913 1.00 72.38 91 MET A CA 1
ATOM 740 C C . MET A 1 91 ? 51.177 14.252 -52.872 1.00 72.38 91 MET A C 1
ATOM 742 O O . MET A 1 91 ? 52.294 13.951 -52.438 1.00 72.38 91 MET A O 1
ATOM 746 N N . SER A 1 92 ? 50.954 14.276 -54.178 1.00 76.81 92 SER A N 1
ATOM 747 C CA . SER A 1 92 ? 52.001 14.273 -55.207 1.00 76.81 92 SER A CA 1
ATOM 748 C C . SER A 1 92 ? 52.444 15.703 -55.532 1.00 76.81 92 SER A C 1
ATOM 750 O O . SER A 1 92 ? 51.735 16.666 -55.249 1.00 76.81 92 SER A O 1
ATOM 752 N N . TYR A 1 93 ? 53.607 15.859 -56.171 1.00 76.69 93 TYR A N 1
ATOM 753 C CA . TYR A 1 93 ? 54.109 17.178 -56.581 1.00 76.69 93 TYR A CA 1
ATOM 754 C C . TYR A 1 93 ? 53.099 17.947 -57.459 1.00 76.69 93 TYR A C 1
ATOM 756 O O . TYR A 1 93 ? 52.921 19.153 -57.308 1.00 76.69 93 TYR A O 1
ATOM 764 N N . ALA A 1 94 ? 52.381 17.239 -58.338 1.00 78.31 94 ALA A N 1
ATOM 765 C CA . ALA A 1 94 ? 51.351 17.825 -59.194 1.00 78.31 94 ALA A CA 1
ATOM 766 C C . ALA A 1 94 ? 50.104 18.273 -58.410 1.00 78.31 94 ALA A C 1
ATOM 768 O O . ALA A 1 94 ? 49.503 19.297 -58.737 1.00 78.31 94 ALA A O 1
ATOM 769 N N . GLU A 1 95 ? 49.716 17.531 -57.372 1.00 78.94 95 GLU A N 1
ATOM 770 C CA . GLU A 1 95 ? 48.585 17.884 -56.508 1.00 78.94 95 GLU A CA 1
ATOM 771 C C . GLU A 1 95 ? 48.905 19.089 -55.616 1.00 78.94 95 GLU A C 1
ATOM 773 O O . GLU A 1 95 ? 48.049 19.960 -55.468 1.00 78.94 95 GLU A O 1
ATOM 778 N N . ASP A 1 96 ? 50.140 19.202 -55.113 1.00 78.06 96 ASP A N 1
ATOM 779 C CA . ASP A 1 96 ? 50.598 20.369 -54.342 1.00 78.06 96 ASP A CA 1
ATOM 780 C C . ASP A 1 96 ? 50.531 21.652 -55.180 1.00 78.06 96 ASP A C 1
ATOM 782 O O . ASP A 1 96 ? 49.957 22.661 -54.762 1.00 78.06 96 ASP A O 1
ATOM 786 N N . LEU A 1 97 ? 51.064 21.603 -56.407 1.00 78.62 97 LEU A N 1
ATOM 787 C CA . LEU A 1 97 ? 51.021 22.735 -57.335 1.00 78.62 97 LEU A CA 1
ATOM 788 C C . LEU A 1 97 ? 49.589 23.095 -57.738 1.00 78.62 97 LEU A C 1
ATOM 790 O O . LEU A 1 97 ? 49.257 24.276 -57.854 1.00 78.62 97 LEU A O 1
ATOM 794 N N . ARG A 1 98 ? 48.720 22.094 -57.917 1.00 79.25 98 ARG A N 1
ATOM 795 C CA . ARG A 1 98 ? 47.296 22.316 -58.190 1.00 79.25 98 ARG A CA 1
ATOM 796 C C . ARG A 1 98 ? 46.609 23.012 -57.018 1.00 79.25 98 ARG A C 1
ATOM 798 O O . ARG A 1 98 ? 45.785 23.893 -57.254 1.00 79.25 98 ARG A O 1
ATOM 805 N N . LEU A 1 99 ? 46.936 22.633 -55.783 1.00 77.12 99 LEU A N 1
ATOM 806 C CA . LEU A 1 99 ? 46.361 23.235 -54.584 1.00 77.12 99 LEU A CA 1
ATOM 807 C C . LEU A 1 99 ? 46.778 24.706 -54.465 1.00 77.12 99 LEU A C 1
ATOM 809 O O . LEU A 1 99 ? 45.909 25.560 -54.321 1.00 77.12 99 LEU A O 1
ATOM 813 N N . ILE A 1 100 ? 48.065 25.018 -54.660 1.00 77.62 100 ILE A N 1
ATOM 814 C CA . ILE A 1 100 ? 48.561 26.406 -54.725 1.00 77.62 100 ILE A CA 1
ATOM 815 C C . ILE A 1 100 ? 47.835 27.192 -55.820 1.00 77.62 100 ILE A C 1
ATOM 817 O O . ILE A 1 100 ? 47.349 28.294 -55.572 1.00 77.62 100 ILE A O 1
ATOM 821 N N . TRP A 1 101 ? 47.737 26.626 -57.026 1.00 78.00 101 TRP A N 1
ATOM 822 C CA . TRP A 1 101 ? 47.094 27.293 -58.155 1.00 78.00 101 TRP A CA 1
ATOM 823 C C . TRP A 1 101 ? 45.632 27.626 -57.850 1.00 78.00 101 TRP A C 1
ATOM 825 O O . TRP A 1 101 ? 45.201 28.752 -58.088 1.00 78.00 101 TRP A O 1
ATOM 835 N N . VAL A 1 102 ? 44.872 26.690 -57.272 1.00 74.81 102 VAL A N 1
ATOM 836 C CA . VAL A 1 102 ? 43.476 26.928 -56.871 1.00 74.81 102 VAL A CA 1
ATOM 837 C C . VAL A 1 102 ? 43.384 27.979 -55.764 1.00 74.81 102 VAL A C 1
ATOM 839 O O . VAL A 1 102 ? 42.529 28.858 -55.853 1.00 74.81 102 VAL A O 1
ATOM 842 N N . THR A 1 103 ? 44.254 27.935 -54.755 1.00 73.81 103 THR A N 1
ATOM 843 C CA . THR A 1 103 ? 44.252 28.905 -53.650 1.00 73.81 103 THR A CA 1
ATOM 844 C C . THR A 1 103 ? 44.521 30.323 -54.148 1.00 73.81 103 THR A C 1
ATOM 846 O O . THR A 1 103 ? 43.775 31.239 -53.812 1.00 73.81 103 THR A O 1
ATOM 849 N N . VAL A 1 104 ? 45.524 30.499 -55.012 1.00 75.31 104 VAL A N 1
ATOM 850 C CA . VAL A 1 104 ? 45.917 31.815 -55.539 1.00 75.31 104 VAL A CA 1
ATOM 851 C C . VAL A 1 104 ? 44.918 32.348 -56.572 1.00 75.31 104 VAL A C 1
ATOM 853 O O . VAL A 1 104 ? 44.654 33.545 -56.597 1.00 75.31 104 VAL A O 1
ATOM 856 N N . THR A 1 105 ? 44.344 31.489 -57.423 1.00 77.31 105 THR A N 1
ATOM 857 C CA . THR A 1 105 ? 43.474 31.940 -58.530 1.00 77.31 105 THR A CA 1
ATOM 858 C C . THR A 1 105 ? 41.986 31.967 -58.196 1.00 77.31 105 THR A C 1
ATOM 860 O O . THR A 1 105 ? 41.251 32.751 -58.792 1.00 77.31 105 THR A O 1
ATOM 863 N N . ARG A 1 106 ? 41.512 31.103 -57.286 1.00 68.69 106 ARG A N 1
ATOM 864 C CA . ARG A 1 106 ? 40.074 30.921 -57.008 1.00 68.69 106 ARG A CA 1
ATOM 865 C C . ARG A 1 106 ? 39.646 31.310 -55.597 1.00 68.69 106 ARG A C 1
ATOM 867 O O . ARG A 1 106 ? 38.443 31.351 -55.365 1.00 68.69 106 ARG A O 1
ATOM 874 N N . ASN A 1 107 ? 40.589 31.542 -54.680 1.00 68.44 107 ASN A N 1
ATOM 875 C CA . ASN A 1 107 ? 40.352 31.913 -53.279 1.00 68.44 107 ASN A CA 1
ATOM 876 C C . ASN A 1 107 ? 39.125 31.206 -52.642 1.00 68.44 107 ASN A C 1
ATOM 878 O O . ASN A 1 107 ? 38.132 31.850 -52.289 1.00 68.44 107 ASN A O 1
ATOM 882 N N . PRO A 1 108 ? 39.121 29.860 -52.589 1.00 64.19 108 PRO A N 1
ATOM 883 C CA . PRO A 1 108 ? 37.926 29.095 -52.252 1.00 64.19 108 PRO A CA 1
ATOM 884 C C . PRO A 1 108 ? 37.519 29.276 -50.781 1.00 64.19 108 PRO A C 1
ATOM 886 O O . PRO A 1 108 ? 38.283 28.979 -49.870 1.00 64.19 108 PRO A O 1
ATOM 889 N N . THR A 1 109 ? 36.264 29.663 -50.535 1.00 60.41 109 THR A N 1
ATOM 890 C CA . THR A 1 109 ? 35.696 29.815 -49.177 1.00 60.41 109 THR A CA 1
ATOM 891 C C . THR A 1 109 ? 35.224 28.495 -48.549 1.00 60.41 109 THR A C 1
ATOM 893 O O . THR A 1 109 ? 34.827 28.461 -47.384 1.00 60.41 109 THR A O 1
ATOM 896 N N . LYS A 1 110 ? 35.262 27.386 -49.305 1.00 60.16 110 LYS A N 1
ATOM 897 C CA . LYS A 1 110 ? 34.977 26.020 -48.839 1.00 60.16 110 LYS A CA 1
ATOM 898 C C . LYS A 1 110 ? 36.011 25.052 -49.408 1.00 60.16 110 LYS A C 1
ATOM 900 O O . LYS A 1 110 ? 36.218 25.004 -50.619 1.00 60.16 110 LYS A O 1
ATOM 905 N N . VAL A 1 111 ? 36.615 24.246 -48.540 1.00 60.94 111 VAL A N 1
ATOM 906 C CA . VAL A 1 111 ? 37.606 23.236 -48.931 1.00 60.94 111 VAL A CA 1
ATOM 907 C C . VAL A 1 111 ? 36.890 21.916 -49.247 1.00 60.94 111 VAL A C 1
ATOM 909 O O . VAL A 1 111 ? 36.283 21.305 -48.369 1.00 60.94 111 VAL A O 1
ATOM 912 N N . GLY A 1 112 ? 36.927 21.488 -50.513 1.00 60.19 112 GLY A N 1
ATOM 913 C CA . GLY A 1 112 ? 36.433 20.177 -50.956 1.00 60.19 112 GLY A CA 1
ATOM 914 C C . GLY A 1 112 ? 37.411 19.032 -50.649 1.00 60.19 112 GLY A C 1
ATOM 915 O O . GLY A 1 112 ? 38.432 19.226 -49.988 1.00 60.19 112 GLY A O 1
ATOM 916 N N . LYS A 1 113 ? 37.135 17.821 -51.156 1.00 64.06 113 LYS A N 1
ATOM 917 C CA . LYS A 1 113 ? 38.094 16.701 -51.083 1.00 64.06 113 LYS A CA 1
ATOM 918 C C . LYS A 1 113 ? 39.372 17.075 -51.844 1.00 64.06 113 LYS A C 1
ATOM 920 O O . LYS A 1 113 ? 39.309 17.306 -53.047 1.00 64.06 113 LYS A O 1
ATOM 925 N N . HIS A 1 114 ? 40.501 17.135 -51.145 1.00 67.12 114 HIS A N 1
ATOM 926 C CA . HIS A 1 114 ? 41.779 17.599 -51.701 1.00 67.12 114 HIS A CA 1
ATOM 927 C C . HIS A 1 114 ? 42.954 16.652 -51.427 1.00 67.12 114 HIS A C 1
ATOM 929 O O . HIS A 1 114 ? 43.958 16.735 -52.122 1.00 67.12 114 HIS A O 1
ATOM 935 N N . ALA A 1 115 ? 42.823 15.724 -50.476 1.00 64.88 115 ALA A N 1
ATOM 936 C CA . ALA A 1 115 ? 43.806 14.674 -50.242 1.00 64.88 115 ALA A CA 1
ATOM 937 C C . ALA A 1 115 ? 43.127 13.421 -49.672 1.00 64.88 115 ALA A C 1
ATOM 939 O O . ALA A 1 115 ? 42.278 13.517 -48.782 1.00 64.88 115 ALA A O 1
ATOM 940 N N . ALA A 1 116 ? 43.496 12.248 -50.189 1.00 68.94 116 ALA A N 1
ATOM 941 C CA . ALA A 1 116 ? 43.107 10.961 -49.622 1.00 68.94 116 ALA A CA 1
ATOM 942 C C . ALA A 1 116 ? 44.139 10.540 -48.565 1.00 68.94 116 ALA A C 1
ATOM 944 O O . ALA A 1 116 ? 45.341 10.620 -48.809 1.00 68.94 116 ALA A O 1
ATOM 945 N N . VAL A 1 117 ? 43.671 10.100 -47.397 1.00 78.12 117 VAL A N 1
ATOM 946 C CA . VAL A 1 117 ? 44.534 9.524 -46.357 1.00 78.12 117 VAL A CA 1
ATOM 947 C C . VAL A 1 117 ? 44.482 8.015 -46.501 1.00 78.12 117 VAL A C 1
ATOM 949 O O . VAL A 1 117 ? 43.435 7.404 -46.291 1.00 78.12 117 VAL A O 1
ATOM 952 N N . ASP A 1 118 ? 45.608 7.429 -46.891 1.00 82.50 118 ASP A N 1
ATOM 953 C CA . ASP A 1 118 ? 45.742 5.983 -47.000 1.00 82.50 118 ASP A CA 1
ATOM 954 C C . ASP A 1 118 ? 45.940 5.343 -45.621 1.00 82.50 118 ASP A C 1
ATOM 956 O O . ASP A 1 118 ? 46.613 5.898 -44.747 1.00 82.50 118 ASP A O 1
ATOM 960 N N . ARG A 1 119 ? 45.385 4.143 -45.437 1.00 84.38 119 ARG A N 1
ATOM 961 C CA . ARG A 1 119 ? 45.475 3.379 -44.188 1.00 84.38 119 ARG A CA 1
ATOM 962 C C . ARG A 1 119 ? 46.920 3.131 -43.745 1.00 84.38 119 ARG A C 1
ATOM 964 O O . ARG A 1 119 ? 47.188 3.212 -42.546 1.00 84.38 119 ARG A O 1
ATOM 971 N N . SER A 1 120 ? 47.852 2.925 -44.677 1.00 85.50 120 SER A N 1
ATOM 972 C CA . SER A 1 120 ? 49.274 2.701 -44.374 1.00 85.50 120 SER A CA 1
ATOM 973 C C . SER A 1 120 ? 49.917 3.845 -43.579 1.00 85.50 120 SER A C 1
ATOM 975 O O . SER A 1 120 ? 50.851 3.614 -42.814 1.00 85.50 120 SER A O 1
ATOM 977 N N . ARG A 1 121 ? 49.392 5.075 -43.694 1.00 87.62 121 ARG A N 1
ATOM 978 C CA . ARG A 1 121 ? 49.852 6.240 -42.915 1.00 87.62 121 ARG A CA 1
ATOM 979 C C . ARG A 1 121 ? 49.513 6.113 -41.436 1.00 87.62 121 ARG A C 1
ATOM 981 O O . ARG A 1 121 ? 50.302 6.486 -40.576 1.00 87.62 121 ARG A O 1
ATOM 988 N N . CYS A 1 122 ? 48.345 5.559 -41.128 1.00 87.56 122 CYS A N 1
ATOM 989 C CA . CYS A 1 122 ? 47.961 5.278 -39.751 1.00 87.56 122 CYS A CA 1
ATOM 990 C C . CYS A 1 122 ? 48.811 4.129 -39.186 1.00 87.56 122 CYS A C 1
ATOM 992 O O . CYS A 1 122 ? 49.259 4.187 -38.041 1.00 87.56 122 CYS A O 1
ATOM 994 N N . GLU A 1 123 ? 49.056 3.099 -39.998 1.00 88.88 123 GLU A N 1
ATOM 995 C CA . GLU A 1 123 ? 49.803 1.899 -39.603 1.00 88.88 123 GLU A CA 1
ATOM 996 C C . GLU A 1 123 ? 51.282 2.194 -39.319 1.00 88.88 123 GLU A C 1
ATOM 998 O O . GLU A 1 123 ? 51.838 1.616 -38.387 1.00 88.88 123 GLU A O 1
ATOM 1003 N N . SER A 1 124 ? 51.897 3.162 -40.012 1.00 89.19 124 SER A N 1
ATOM 1004 C CA . SER A 1 124 ? 53.293 3.554 -39.760 1.00 89.19 124 SER A CA 1
ATOM 1005 C C . SER A 1 124 ? 53.560 4.125 -38.362 1.00 89.19 124 SER A C 1
ATOM 1007 O O . SER A 1 124 ? 54.719 4.227 -37.964 1.00 89.19 124 SER A O 1
ATOM 1009 N N . CYS A 1 125 ? 52.518 4.480 -37.605 1.00 88.19 125 CYS A N 1
ATOM 1010 C CA . CYS A 1 125 ? 52.638 4.894 -36.204 1.00 88.19 125 CYS A CA 1
ATOM 1011 C C . CYS A 1 125 ? 51.904 3.931 -35.261 1.00 88.19 125 CYS A C 1
ATOM 1013 O O . CYS A 1 125 ? 52.457 3.517 -34.247 1.00 88.19 125 CYS A O 1
ATOM 1015 N N . HIS A 1 126 ? 50.671 3.541 -35.590 1.00 88.75 126 HIS A N 1
ATOM 1016 C CA . HIS A 1 126 ? 49.816 2.741 -34.706 1.00 88.75 126 HIS A CA 1
ATOM 1017 C C . HIS A 1 126 ? 50.006 1.222 -34.832 1.00 88.75 126 HIS A C 1
ATOM 1019 O O . HIS A 1 126 ? 49.370 0.470 -34.090 1.00 88.75 126 HIS A O 1
ATOM 1025 N N . MET A 1 127 ? 50.838 0.769 -35.773 1.00 88.75 127 MET A N 1
ATOM 1026 C CA . MET A 1 127 ? 51.215 -0.638 -35.962 1.00 88.75 127 MET A CA 1
ATOM 1027 C C . MET A 1 127 ? 52.726 -0.796 -36.216 1.00 88.75 127 MET A C 1
ATOM 1029 O O . MET A 1 127 ? 53.170 -1.808 -36.752 1.00 88.75 127 MET A O 1
ATOM 1033 N N . SER A 1 128 ? 53.527 0.206 -35.846 1.00 88.44 128 SER A N 1
ATOM 1034 C CA . SER A 1 128 ? 54.980 0.213 -36.050 1.00 88.44 128 SER A CA 1
ATOM 1035 C C . SER A 1 128 ? 55.768 -0.475 -34.941 1.00 88.44 128 SER A C 1
ATOM 1037 O O . SER A 1 128 ? 56.983 -0.605 -35.056 1.00 88.44 128 SER A O 1
ATOM 1039 N N . SER A 1 129 ? 55.100 -0.903 -33.864 1.00 84.94 129 SER A N 1
ATOM 1040 C CA . SER A 1 129 ? 55.731 -1.397 -32.629 1.00 84.94 129 SER A CA 1
ATOM 1041 C C . SER A 1 129 ? 56.603 -0.358 -31.905 1.00 84.94 129 SER A C 1
ATOM 1043 O O . SER A 1 129 ? 57.326 -0.699 -30.973 1.00 84.94 129 SER A O 1
ATOM 1045 N N . ASP A 1 130 ? 56.523 0.919 -32.290 1.00 87.38 130 ASP A N 1
ATOM 1046 C CA . ASP A 1 130 ? 57.212 2.009 -31.603 1.00 87.38 130 ASP A CA 1
ATOM 1047 C C . ASP A 1 130 ? 56.431 2.399 -30.330 1.00 87.38 130 ASP A C 1
ATOM 1049 O O . ASP A 1 130 ? 55.273 2.829 -30.421 1.00 87.38 130 ASP A O 1
ATOM 1053 N N . PRO A 1 131 ? 57.037 2.294 -29.134 1.00 80.12 131 PRO A N 1
ATOM 1054 C CA . PRO A 1 131 ? 56.357 2.563 -27.868 1.00 80.12 131 PRO A CA 1
ATOM 1055 C C . PRO A 1 131 ? 55.944 4.032 -27.691 1.00 80.12 131 PRO A C 1
ATOM 1057 O O . PRO A 1 131 ? 55.148 4.337 -26.803 1.00 80.12 131 PRO A O 1
ATOM 1060 N N . ARG A 1 132 ? 56.444 4.955 -28.527 1.00 85.50 132 ARG A N 1
ATOM 1061 C CA . ARG A 1 132 ? 56.019 6.366 -28.527 1.00 85.50 132 ARG A CA 1
ATOM 1062 C C . ARG A 1 132 ? 54.577 6.554 -29.004 1.00 85.50 132 ARG A C 1
ATOM 1064 O O . ARG A 1 132 ? 53.981 7.596 -28.729 1.00 85.50 132 ARG A O 1
ATOM 1071 N N . TRP A 1 133 ? 54.015 5.567 -29.699 1.00 84.19 133 TRP A N 1
ATOM 1072 C CA . TRP A 1 133 ? 52.666 5.609 -30.257 1.00 84.19 133 TRP A CA 1
ATOM 1073 C C . TRP A 1 133 ? 51.781 4.516 -29.655 1.00 84.19 133 TRP A C 1
ATOM 1075 O O . TRP A 1 133 ? 52.245 3.434 -29.301 1.00 84.19 133 TRP A O 1
ATOM 1085 N N . ILE A 1 134 ? 50.474 4.782 -29.568 1.00 80.81 134 ILE A N 1
ATOM 1086 C CA . ILE A 1 134 ? 49.501 3.780 -29.114 1.00 80.81 134 ILE A CA 1
ATOM 1087 C C . ILE A 1 134 ? 49.405 2.691 -30.182 1.00 80.81 134 ILE A C 1
ATOM 1089 O O . ILE A 1 134 ? 48.856 2.937 -31.258 1.00 80.81 134 ILE A O 1
ATOM 1093 N N . GLN A 1 135 ? 49.903 1.497 -29.870 1.00 87.00 135 GLN A N 1
ATOM 1094 C CA . GLN A 1 135 ? 49.828 0.346 -30.762 1.00 87.00 135 GLN A CA 1
ATOM 1095 C C . GLN A 1 135 ? 48.414 -0.244 -30.725 1.00 87.00 135 GLN A C 1
ATOM 1097 O O . GLN A 1 135 ? 47.959 -0.772 -29.709 1.00 87.00 135 GLN A O 1
ATOM 1102 N N . VAL A 1 136 ? 47.676 -0.099 -31.827 1.00 85.00 136 VAL A N 1
ATOM 1103 C CA . VAL A 1 136 ? 46.259 -0.500 -31.902 1.00 85.00 136 VAL A CA 1
ATOM 1104 C C . VAL A 1 136 ? 46.079 -1.945 -32.354 1.00 85.00 136 VAL A C 1
ATOM 1106 O O . VAL A 1 136 ? 45.001 -2.506 -32.136 1.00 85.00 136 VAL A O 1
ATOM 1109 N N . SER A 1 137 ? 47.122 -2.556 -32.930 1.00 77.00 137 SER A N 1
ATOM 1110 C CA . SER A 1 137 ? 47.134 -3.956 -33.377 1.00 77.00 137 SER A CA 1
ATOM 1111 C C . SER A 1 137 ? 46.723 -4.933 -32.276 1.00 77.00 137 SER A C 1
ATOM 1113 O O . SER A 1 137 ? 46.024 -5.912 -32.540 1.00 77.00 137 SER A O 1
ATOM 1115 N N . ASP A 1 138 ? 47.074 -4.607 -31.034 1.00 75.94 138 ASP A N 1
ATOM 1116 C CA . ASP A 1 138 ? 46.872 -5.472 -29.871 1.00 75.94 138 ASP A CA 1
ATOM 1117 C C . ASP A 1 138 ? 45.583 -5.162 -29.104 1.00 75.94 138 ASP A C 1
ATOM 1119 O O . ASP A 1 138 ? 45.316 -5.743 -28.047 1.00 75.94 138 ASP A O 1
ATOM 1123 N N . THR A 1 139 ? 44.755 -4.256 -29.630 1.00 85.25 139 THR A N 1
ATOM 1124 C CA . THR A 1 139 ? 43.483 -3.891 -29.005 1.00 85.25 139 THR A CA 1
ATOM 1125 C C . THR A 1 139 ? 42.338 -4.767 -29.505 1.00 85.25 139 THR A C 1
ATOM 1127 O O . THR A 1 139 ? 42.194 -5.046 -30.700 1.00 85.25 139 THR A O 1
ATOM 1130 N N . ALA A 1 140 ? 41.471 -5.187 -28.582 1.00 83.94 140 ALA A N 1
ATOM 1131 C CA . ALA A 1 140 ? 40.374 -6.107 -28.872 1.00 83.94 140 ALA A CA 1
ATOM 1132 C C . ALA A 1 140 ? 39.430 -5.599 -29.980 1.00 83.94 140 ALA A C 1
ATOM 1134 O O . ALA A 1 140 ? 38.995 -6.382 -30.829 1.00 83.94 140 ALA A O 1
ATOM 1135 N N . GLY A 1 141 ? 39.125 -4.299 -29.987 1.00 84.81 141 GLY A N 1
ATOM 1136 C CA . GLY A 1 141 ? 38.225 -3.672 -30.948 1.00 84.81 141 GLY A CA 1
ATOM 1137 C C . GLY A 1 141 ? 38.795 -3.580 -32.357 1.00 84.81 141 GLY A C 1
ATOM 1138 O O . GLY A 1 141 ? 38.151 -4.053 -33.297 1.00 84.81 141 GLY A O 1
ATOM 1139 N N . HIS A 1 142 ? 40.009 -3.040 -32.510 1.00 88.06 142 HIS A N 1
ATOM 1140 C CA . HIS A 1 142 ? 40.652 -2.924 -33.823 1.00 88.06 142 HIS A CA 1
ATOM 1141 C C . HIS A 1 142 ? 40.946 -4.294 -34.419 1.00 88.06 142 HIS A C 1
ATOM 1143 O O . HIS A 1 142 ? 40.757 -4.488 -35.615 1.00 88.06 142 HIS A O 1
ATOM 1149 N N . ARG A 1 143 ? 41.290 -5.293 -33.604 1.00 83.44 143 ARG A N 1
ATOM 1150 C CA . ARG A 1 143 ? 41.467 -6.646 -34.125 1.00 83.44 143 ARG A CA 1
ATOM 1151 C C . ARG A 1 143 ? 40.194 -7.179 -34.780 1.00 83.44 143 ARG A C 1
ATOM 1153 O O . ARG A 1 143 ? 40.246 -7.656 -35.904 1.00 83.44 143 ARG A O 1
ATOM 1160 N N . VAL A 1 144 ? 39.046 -7.045 -34.113 1.00 83.31 144 VAL A N 1
ATOM 1161 C CA . VAL A 1 144 ? 37.765 -7.554 -34.631 1.00 83.31 144 VAL A CA 1
ATOM 1162 C C . VAL A 1 144 ? 37.272 -6.782 -35.857 1.00 83.31 144 VAL A C 1
ATOM 1164 O O . VAL A 1 144 ? 36.675 -7.394 -36.734 1.00 83.31 144 VAL A O 1
ATOM 1167 N N . HIS A 1 145 ? 37.526 -5.476 -35.943 1.00 87.00 145 HIS A N 1
ATOM 1168 C CA . HIS A 1 145 ? 36.946 -4.634 -36.998 1.00 87.00 145 HIS A CA 1
ATOM 1169 C C . HIS A 1 145 ? 37.912 -4.350 -38.161 1.00 87.00 145 HIS A C 1
ATOM 1171 O O . HIS A 1 145 ? 37.490 -4.323 -39.318 1.00 87.00 145 HIS A O 1
ATOM 1177 N N . VAL A 1 146 ? 39.203 -4.175 -37.867 1.00 85.31 146 VAL A N 1
ATOM 1178 C CA . VAL A 1 146 ? 40.247 -3.726 -38.807 1.00 85.31 146 VAL A CA 1
ATOM 1179 C C . VAL A 1 146 ? 41.151 -4.876 -39.270 1.00 85.31 146 VAL A C 1
ATOM 1181 O O . VAL A 1 146 ? 41.577 -4.872 -40.429 1.00 85.31 146 VAL A O 1
ATOM 1184 N N . LEU A 1 147 ? 41.436 -5.856 -38.398 1.00 80.00 147 LEU A N 1
ATOM 1185 C CA . LEU A 1 147 ? 42.375 -6.960 -38.680 1.00 80.00 147 LEU A CA 1
ATOM 1186 C C . LEU A 1 147 ? 41.700 -8.301 -39.031 1.00 80.00 147 LEU A C 1
ATOM 1188 O O . LEU A 1 147 ? 42.309 -9.125 -39.707 1.00 80.00 147 LEU A O 1
ATOM 1192 N N . SER A 1 148 ? 40.452 -8.526 -38.612 1.00 73.38 148 SER A N 1
ATOM 1193 C CA . SER A 1 148 ? 39.642 -9.698 -38.990 1.00 73.38 148 SER A CA 1
ATOM 1194 C C . SER A 1 148 ? 39.035 -9.566 -40.402 1.00 73.38 148 SER A C 1
ATOM 1196 O O . SER A 1 148 ? 39.203 -8.552 -41.080 1.00 73.38 148 SER A O 1
ATOM 1198 N N . ASN A 1 149 ? 38.275 -10.579 -40.844 1.00 56.38 149 ASN A N 1
ATOM 1199 C CA . ASN A 1 149 ? 37.715 -10.708 -42.203 1.00 56.38 149 ASN A CA 1
ATOM 1200 C C . ASN A 1 149 ? 36.932 -9.494 -42.753 1.00 56.38 149 ASN A C 1
ATOM 1202 O O . ASN A 1 149 ? 36.794 -9.391 -43.967 1.00 56.38 149 ASN A O 1
ATOM 1206 N N . THR A 1 150 ? 36.431 -8.579 -41.918 1.00 63.34 150 THR A N 1
ATOM 1207 C CA . THR A 1 150 ? 35.687 -7.379 -42.353 1.00 63.34 150 THR A CA 1
ATOM 1208 C C . THR A 1 150 ? 36.565 -6.240 -42.886 1.00 63.34 150 THR A C 1
ATOM 1210 O O . THR A 1 150 ? 36.053 -5.422 -43.642 1.00 63.34 150 THR A O 1
ATOM 1213 N N . ARG A 1 151 ? 37.856 -6.176 -42.508 1.00 72.44 151 ARG A N 1
ATOM 1214 C CA . ARG A 1 151 ? 38.881 -5.218 -42.995 1.00 72.44 151 ARG A CA 1
ATOM 1215 C C . ARG A 1 151 ? 38.398 -3.767 -43.216 1.00 72.44 151 ARG A C 1
ATOM 1217 O O . ARG A 1 151 ? 38.595 -3.198 -44.290 1.00 72.44 151 ARG A O 1
ATOM 1224 N N . ILE A 1 152 ? 37.807 -3.154 -42.191 1.00 87.31 152 ILE A N 1
ATOM 1225 C CA . ILE A 1 152 ? 37.350 -1.750 -42.232 1.00 87.31 152 ILE A CA 1
ATOM 1226 C C . ILE A 1 152 ? 38.561 -0.795 -42.292 1.00 87.31 152 ILE A C 1
ATOM 1228 O O . ILE A 1 152 ? 39.598 -1.080 -41.680 1.00 87.31 152 ILE A O 1
ATOM 1232 N N . GLN A 1 153 ? 38.466 0.324 -43.026 1.00 87.44 153 GLN A N 1
ATOM 1233 C CA . GLN A 1 153 ? 39.536 1.329 -43.079 1.00 87.44 153 GLN A CA 1
ATOM 1234 C C . GLN A 1 153 ? 39.512 2.216 -41.830 1.00 87.44 153 GLN A C 1
ATOM 1236 O O . GLN A 1 153 ? 38.450 2.548 -41.309 1.00 87.44 153 GLN A O 1
ATOM 1241 N N . CYS A 1 154 ? 40.680 2.674 -41.366 1.00 85.88 154 CYS A N 1
ATOM 1242 C CA . CYS A 1 154 ? 40.781 3.538 -40.181 1.00 85.88 154 CYS A CA 1
ATOM 1243 C C . CYS A 1 154 ? 39.896 4.791 -40.308 1.00 85.88 154 CYS A C 1
ATOM 1245 O O . CYS A 1 154 ? 39.216 5.190 -39.362 1.00 85.88 154 CYS A O 1
ATOM 1247 N N . VAL A 1 155 ? 39.859 5.379 -41.506 1.00 84.62 155 VAL A N 1
ATOM 1248 C CA . VAL A 1 155 ? 39.079 6.583 -41.814 1.00 84.62 155 VAL A CA 1
ATOM 1249 C C . VAL A 1 155 ? 37.567 6.347 -41.813 1.00 84.62 155 VAL A C 1
ATOM 1251 O O . VAL A 1 155 ? 36.828 7.288 -41.546 1.00 84.62 155 VAL A O 1
ATOM 1254 N N . ASP A 1 156 ? 37.089 5.114 -42.003 1.00 85.38 156 ASP A N 1
ATOM 1255 C CA . ASP A 1 156 ? 35.649 4.814 -41.982 1.00 85.38 156 ASP A CA 1
ATOM 1256 C C . ASP A 1 156 ? 35.042 5.045 -40.590 1.00 85.38 156 ASP A C 1
ATOM 1258 O O . ASP A 1 156 ? 33.863 5.389 -40.468 1.00 85.38 156 ASP A O 1
ATOM 1262 N N . CYS A 1 157 ? 35.861 4.902 -39.541 1.00 83.44 157 CYS A N 1
ATOM 1263 C CA . CYS A 1 157 ? 35.481 5.188 -38.161 1.00 83.44 157 CYS A CA 1
ATOM 1264 C C . CYS A 1 157 ? 36.029 6.530 -37.663 1.00 83.44 157 CYS A C 1
ATOM 1266 O O . CYS A 1 157 ? 35.298 7.281 -37.027 1.00 83.44 157 CYS A O 1
ATOM 1268 N N . HIS A 1 158 ? 37.295 6.853 -37.940 1.00 85.25 158 HIS A N 1
ATOM 1269 C CA . HIS A 1 158 ? 37.956 8.025 -37.355 1.00 85.25 158 HIS A CA 1
ATOM 1270 C C . HIS A 1 158 ? 37.710 9.334 -38.118 1.00 85.25 158 HIS A C 1
ATOM 1272 O O . HIS A 1 158 ? 37.876 10.403 -37.537 1.00 85.25 158 HIS A O 1
ATOM 1278 N N . ALA A 1 159 ? 37.274 9.301 -39.383 1.00 77.75 159 ALA A N 1
ATOM 1279 C CA . ALA A 1 159 ? 37.011 10.526 -40.149 1.00 77.75 159 ALA A CA 1
ATOM 1280 C C . ALA A 1 159 ? 35.607 11.120 -39.914 1.00 77.75 159 ALA A C 1
ATOM 1282 O O . ALA A 1 159 ? 35.234 12.083 -40.582 1.00 77.75 159 ALA A O 1
ATOM 1283 N N . SER A 1 160 ? 34.818 10.575 -38.977 1.00 71.44 160 SER A N 1
ATOM 1284 C CA . SER A 1 160 ? 33.483 11.098 -38.639 1.00 71.44 160 SER A CA 1
ATOM 1285 C C . SER A 1 160 ? 33.517 12.522 -38.092 1.00 71.44 160 SER A C 1
ATOM 1287 O O . SER A 1 160 ? 32.603 13.301 -38.342 1.00 71.44 160 SER A O 1
ATOM 1289 N N . THR A 1 161 ? 34.587 12.874 -37.382 1.00 71.75 161 THR A N 1
ATOM 1290 C CA . THR A 1 161 ? 34.879 14.243 -36.952 1.00 71.75 161 THR A CA 1
ATOM 1291 C C . THR A 1 161 ? 36.054 14.765 -37.765 1.00 71.75 161 THR A C 1
ATOM 1293 O O . THR A 1 161 ? 37.170 14.248 -37.648 1.00 71.75 161 THR A O 1
ATOM 1296 N N . ILE A 1 162 ? 35.817 15.791 -38.583 1.00 73.12 162 ILE A N 1
ATOM 1297 C CA . ILE A 1 162 ? 36.844 16.365 -39.459 1.00 73.12 162 ILE A CA 1
ATOM 1298 C C . ILE A 1 162 ? 38.033 16.823 -38.601 1.00 73.12 162 ILE A C 1
ATOM 1300 O O . ILE A 1 162 ? 37.872 17.684 -37.735 1.00 73.12 162 ILE A O 1
ATOM 1304 N N . HIS A 1 163 ? 39.203 16.216 -38.830 1.00 78.62 163 HIS A N 1
ATOM 1305 C CA . HIS A 1 163 ? 40.498 16.510 -38.198 1.00 78.62 163 HIS A CA 1
ATOM 1306 C C . HIS A 1 163 ? 40.577 16.389 -36.656 1.00 78.62 163 HIS A C 1
ATOM 1308 O O . HIS A 1 163 ? 41.653 16.537 -36.089 1.00 78.62 163 HIS A O 1
ATOM 1314 N N . GLN A 1 164 ? 39.501 16.007 -35.959 1.00 79.69 164 GLN A N 1
ATOM 1315 C CA . GLN A 1 164 ? 39.580 15.589 -34.548 1.00 79.69 164 GLN A CA 1
ATOM 1316 C C . GLN A 1 164 ? 39.964 14.103 -34.412 1.00 79.69 164 GLN A C 1
ATOM 1318 O O . GLN A 1 164 ? 40.528 13.699 -33.397 1.00 79.69 164 GLN A O 1
ATOM 1323 N N . LEU A 1 165 ? 39.716 13.302 -35.460 1.00 77.31 165 LEU A N 1
ATOM 1324 C CA . LEU A 1 165 ? 40.068 11.877 -35.563 1.00 77.31 165 LEU A CA 1
ATOM 1325 C C . LEU A 1 165 ? 39.504 10.996 -34.433 1.00 77.31 165 LEU A C 1
ATOM 1327 O O . LEU A 1 165 ? 40.088 9.968 -34.074 1.00 77.31 165 LEU A O 1
ATOM 1331 N N . VAL A 1 166 ? 38.355 11.385 -33.877 1.00 75.69 166 VAL A N 1
ATOM 1332 C CA . VAL A 1 166 ? 37.622 10.609 -32.876 1.00 75.69 166 VAL A CA 1
ATOM 1333 C C . VAL A 1 166 ? 36.349 10.055 -33.523 1.00 75.69 166 VAL A C 1
ATOM 1335 O O . VAL A 1 166 ? 35.619 10.800 -34.178 1.00 75.69 166 VAL A O 1
ATOM 1338 N N . PRO A 1 167 ? 36.056 8.756 -33.361 1.00 78.75 167 PRO A N 1
ATOM 1339 C CA . PRO A 1 167 ? 34.813 8.203 -33.868 1.00 78.75 167 PRO A CA 1
ATOM 1340 C C . PRO A 1 167 ? 33.602 8.841 -33.174 1.00 78.75 167 PRO A C 1
ATOM 1342 O O . PRO A 1 167 ? 33.571 8.957 -31.949 1.00 78.75 167 PRO A O 1
ATOM 1345 N N . ASP A 1 168 ? 32.609 9.256 -33.958 1.00 78.69 168 ASP A N 1
ATOM 1346 C CA . ASP A 1 168 ? 31.350 9.812 -33.459 1.00 78.69 168 ASP A CA 1
ATOM 1347 C C . ASP A 1 168 ? 30.538 8.745 -32.702 1.00 78.69 168 ASP A C 1
ATOM 1349 O O . ASP A 1 168 ? 30.632 7.554 -33.007 1.00 78.69 168 ASP A O 1
ATOM 1353 N N . LYS A 1 169 ? 29.708 9.145 -31.729 1.00 74.00 169 LYS A N 1
ATOM 1354 C CA . LYS A 1 169 ? 28.941 8.198 -30.898 1.00 74.00 169 LYS A CA 1
ATOM 1355 C C . LYS A 1 169 ? 27.997 7.296 -31.703 1.00 74.00 169 LYS A C 1
ATOM 1357 O O . LYS A 1 169 ? 27.727 6.170 -31.280 1.00 74.00 169 LYS A O 1
ATOM 1362 N N . ASP A 1 170 ? 27.539 7.753 -32.867 1.00 79.62 170 ASP A N 1
ATOM 1363 C CA . ASP A 1 170 ? 26.631 7.020 -33.748 1.00 79.62 170 ASP A CA 1
ATOM 1364 C C . ASP A 1 170 ? 27.353 6.276 -34.882 1.00 79.62 170 ASP A C 1
ATOM 1366 O O . ASP A 1 170 ? 26.716 5.559 -35.658 1.00 79.62 170 ASP A O 1
ATOM 1370 N N . ILE A 1 171 ? 28.687 6.359 -34.963 1.00 85.31 171 ILE A N 1
ATOM 1371 C CA . ILE A 1 171 ? 29.470 5.729 -36.038 1.00 85.31 171 ILE A CA 1
ATOM 1372 C C . ILE A 1 171 ? 29.253 4.215 -36.110 1.00 85.31 171 ILE A C 1
ATOM 1374 O O . ILE A 1 171 ? 29.133 3.651 -37.196 1.00 85.31 171 ILE A O 1
ATOM 1378 N N . CYS A 1 172 ? 29.115 3.567 -34.950 1.00 85.06 172 CYS A N 1
ATOM 1379 C CA . CYS A 1 172 ? 28.896 2.132 -34.840 1.00 85.06 172 CYS A CA 1
ATOM 1380 C C . CYS A 1 172 ? 27.557 1.724 -35.465 1.00 85.06 172 CYS A C 1
ATOM 1382 O O . CYS A 1 172 ? 27.461 0.638 -36.031 1.00 85.06 172 CYS A O 1
ATOM 1384 N N . LYS A 1 173 ? 26.536 2.594 -35.417 1.00 85.19 173 LYS A N 1
ATOM 1385 C CA . LYS A 1 173 ? 25.190 2.316 -35.946 1.00 85.19 173 LYS A CA 1
ATOM 1386 C C . LYS A 1 173 ? 25.162 2.217 -37.468 1.00 85.19 173 LYS A C 1
ATOM 1388 O O . LYS A 1 173 ? 24.254 1.589 -37.998 1.00 85.19 173 LYS A O 1
ATOM 1393 N N . LYS A 1 174 ? 26.162 2.763 -38.173 1.00 85.69 174 LYS A N 1
ATOM 1394 C CA . LYS A 1 174 ? 26.279 2.596 -39.632 1.00 85.69 174 LYS A CA 1
ATOM 1395 C C . LYS A 1 174 ? 26.405 1.124 -40.043 1.00 85.69 174 LYS A C 1
ATOM 1397 O O . LYS A 1 174 ? 25.955 0.766 -41.124 1.00 85.69 174 LYS A O 1
ATOM 1402 N N . CYS A 1 175 ? 26.986 0.289 -39.177 1.00 85.44 175 CYS A N 1
ATOM 1403 C CA . CYS A 1 175 ? 27.168 -1.148 -39.411 1.00 85.44 175 CYS A CA 1
ATOM 1404 C C . CYS A 1 175 ? 26.410 -2.029 -38.399 1.00 85.44 175 CYS A C 1
ATOM 1406 O O . CYS A 1 175 ? 26.088 -3.175 -38.697 1.00 85.44 175 CYS A O 1
ATOM 1408 N N . HIS A 1 176 ? 26.118 -1.507 -37.205 1.00 86.38 176 HIS A N 1
ATOM 1409 C CA . HIS A 1 176 ? 25.392 -2.183 -36.124 1.00 86.38 176 HIS A CA 1
ATOM 1410 C C . HIS A 1 176 ? 23.995 -1.584 -35.905 1.00 86.38 176 HIS A C 1
ATOM 1412 O O . HIS A 1 176 ? 23.548 -1.427 -34.772 1.00 86.38 176 HIS A O 1
ATOM 1418 N N . ASP A 1 177 ? 23.290 -1.273 -36.988 1.00 84.25 177 ASP A N 1
ATOM 1419 C CA . ASP A 1 177 ? 21.928 -0.716 -36.998 1.00 84.25 177 ASP A CA 1
ATOM 1420 C C . ASP A 1 177 ? 20.895 -1.585 -36.250 1.00 84.25 177 ASP A C 1
ATOM 1422 O O . ASP A 1 177 ? 19.896 -1.092 -35.730 1.00 84.25 177 ASP A O 1
ATOM 1426 N N . LYS A 1 178 ? 21.157 -2.891 -36.152 1.00 80.06 178 LYS A N 1
ATOM 1427 C CA . LYS A 1 178 ? 20.327 -3.870 -35.433 1.00 80.06 178 LYS A CA 1
ATOM 1428 C C . LYS A 1 178 ? 20.630 -3.971 -33.935 1.00 80.06 178 LYS A C 1
ATOM 1430 O O . LYS A 1 178 ? 19.928 -4.705 -33.236 1.00 80.06 178 LYS A O 1
ATOM 1435 N N . ILE A 1 179 ? 21.670 -3.297 -33.441 1.00 79.75 179 ILE A N 1
ATOM 1436 C CA . ILE A 1 179 ? 22.090 -3.344 -32.035 1.00 79.75 179 ILE A CA 1
ATOM 1437 C C . ILE A 1 179 ? 21.807 -1.985 -31.396 1.00 79.75 179 ILE A C 1
ATOM 1439 O O . ILE A 1 179 ? 22.546 -1.022 -31.571 1.00 79.75 179 ILE A O 1
ATOM 1443 N N . GLU A 1 180 ? 20.732 -1.924 -30.617 1.00 76.44 180 GLU A N 1
ATOM 1444 C CA . GLU A 1 180 ? 20.320 -0.730 -29.877 1.00 76.44 180 GLU A CA 1
ATOM 1445 C C . GLU A 1 180 ? 20.633 -0.921 -28.386 1.00 76.44 180 GLU A C 1
ATOM 1447 O O . GLU A 1 180 ? 20.387 -1.992 -27.830 1.00 76.44 180 GLU A O 1
ATOM 1452 N N . VAL A 1 181 ? 21.182 0.104 -27.729 1.00 75.62 181 VAL A N 1
ATOM 1453 C CA . VAL A 1 181 ? 21.393 0.116 -26.274 1.00 75.62 181 VAL A CA 1
ATOM 1454 C C . VAL A 1 181 ? 20.195 0.801 -25.633 1.00 75.62 181 VAL A C 1
ATOM 1456 O O . VAL A 1 181 ? 19.914 1.961 -25.923 1.00 75.62 181 VAL A O 1
ATOM 1459 N N . PHE A 1 182 ? 19.481 0.084 -24.770 1.00 71.50 182 PHE A N 1
ATOM 1460 C CA . PHE A 1 182 ? 18.341 0.625 -24.040 1.00 71.50 182 PHE A CA 1
ATOM 1461 C C . PHE A 1 182 ? 18.717 0.845 -22.587 1.00 71.50 182 PHE A C 1
ATOM 1463 O O . PHE A 1 182 ? 18.904 -0.118 -21.838 1.00 71.50 182 PHE A O 1
ATOM 1470 N N . ASP A 1 183 ? 18.787 2.107 -22.188 1.00 60.28 183 ASP A N 1
ATOM 1471 C CA . ASP A 1 183 ? 19.097 2.495 -20.822 1.00 60.28 183 ASP A CA 1
ATOM 1472 C C . ASP A 1 183 ? 17.955 3.338 -20.207 1.00 60.28 183 ASP A C 1
ATOM 1474 O O . ASP A 1 183 ? 17.125 3.913 -20.912 1.00 60.28 183 ASP A O 1
ATOM 1478 N N . HIS A 1 184 ? 17.858 3.314 -18.874 1.00 55.25 184 HIS A N 1
ATOM 1479 C CA . HIS A 1 184 ? 16.847 4.017 -18.082 1.00 55.25 184 HIS A CA 1
ATOM 1480 C C . HIS A 1 184 ? 17.285 5.455 -17.709 1.00 55.25 184 HIS A C 1
ATOM 1482 O O . HIS A 1 184 ? 17.268 5.812 -16.531 1.00 55.25 184 HIS A O 1
ATOM 1488 N N . GLY A 1 185 ? 17.648 6.292 -18.687 1.00 54.44 185 GLY A N 1
ATOM 1489 C CA . GLY A 1 185 ? 17.867 7.738 -18.493 1.00 54.44 185 GLY A CA 1
ATOM 1490 C C . GLY A 1 185 ? 19.312 8.206 -18.257 1.00 54.44 185 GLY A C 1
ATOM 1491 O O . GLY A 1 185 ? 19.518 9.317 -17.770 1.00 54.44 185 GLY A O 1
ATOM 1492 N N . MET A 1 186 ? 20.305 7.388 -18.585 1.00 58.19 186 MET A N 1
ATOM 1493 C CA . MET A 1 186 ? 21.707 7.762 -18.768 1.00 58.19 186 MET A CA 1
ATOM 1494 C C . MET A 1 186 ? 21.958 8.101 -20.252 1.00 58.19 186 MET A C 1
ATOM 1496 O O . MET A 1 186 ? 21.128 7.850 -21.121 1.00 58.19 186 MET A O 1
ATOM 1500 N N . GLU A 1 187 ? 23.082 8.749 -20.559 1.00 61.25 187 GLU A N 1
ATOM 1501 C CA . GLU A 1 187 ? 23.552 8.888 -21.940 1.00 61.25 187 GLU A CA 1
ATOM 1502 C C . GLU A 1 187 ? 24.781 7.989 -22.097 1.00 61.25 187 GLU A C 1
ATOM 1504 O O . GLU A 1 187 ? 25.888 8.347 -21.689 1.00 61.25 187 GLU A O 1
ATOM 1509 N N . VAL A 1 188 ? 24.572 6.778 -22.621 1.00 70.25 188 VAL A N 1
ATOM 1510 C CA . VAL A 1 188 ? 25.638 5.792 -22.856 1.00 70.25 188 VAL A CA 1
ATOM 1511 C C . VAL A 1 188 ? 25.811 5.509 -24.347 1.00 70.25 188 VAL A C 1
ATOM 1513 O O . VAL A 1 188 ? 24.857 5.520 -25.124 1.00 70.25 188 VAL A O 1
ATOM 1516 N N . TRP A 1 189 ? 27.042 5.213 -24.753 1.00 77.00 189 TRP A N 1
ATOM 1517 C CA . TRP A 1 189 ? 27.394 4.810 -26.116 1.00 77.00 189 TRP A CA 1
ATOM 1518 C C . TRP A 1 189 ? 28.105 3.455 -26.089 1.00 77.00 189 TRP A C 1
ATOM 1520 O O . TRP A 1 189 ? 28.456 2.945 -25.026 1.00 77.00 189 TRP A O 1
ATOM 1530 N N . CYS A 1 190 ? 28.301 2.819 -27.247 1.00 80.94 190 CYS A N 1
ATOM 1531 C CA . CYS A 1 190 ? 28.740 1.420 -27.310 1.00 80.94 190 CYS A CA 1
ATOM 1532 C C . CYS A 1 190 ? 30.021 1.160 -26.496 1.00 80.94 190 CYS A C 1
ATOM 1534 O O . CYS A 1 190 ? 30.095 0.182 -25.751 1.00 80.94 190 CYS A O 1
ATOM 1536 N N . VAL A 1 191 ? 31.009 2.057 -26.573 1.00 80.19 191 VAL A N 1
ATOM 1537 C CA . VAL A 1 191 ? 32.287 1.880 -25.864 1.00 80.19 191 VAL A CA 1
ATOM 1538 C C . VAL A 1 191 ? 32.269 2.353 -24.407 1.00 80.19 191 VAL A C 1
ATOM 1540 O O . VAL A 1 191 ? 33.260 2.174 -23.704 1.00 80.19 191 VAL A O 1
ATOM 1543 N N . SER A 1 192 ? 31.142 2.887 -23.915 1.00 75.88 192 SER A N 1
ATOM 1544 C CA . SER A 1 192 ? 30.928 3.094 -22.473 1.00 75.88 192 SER A CA 1
ATOM 1545 C C . SER A 1 192 ? 30.991 1.774 -21.711 1.00 75.88 192 SER A C 1
ATOM 1547 O O . SER A 1 192 ? 31.501 1.729 -20.596 1.00 75.88 192 SER A O 1
ATOM 1549 N N . CYS A 1 193 ? 30.483 0.698 -22.321 1.00 76.94 193 CYS A N 1
ATOM 1550 C CA . CYS A 1 193 ? 30.498 -0.644 -21.743 1.00 76.94 193 CYS A CA 1
ATOM 1551 C C . CYS A 1 193 ? 31.512 -1.555 -22.442 1.00 76.94 193 CYS A C 1
ATOM 1553 O O . CYS A 1 193 ? 32.130 -2.401 -21.802 1.00 76.94 193 CYS A O 1
ATOM 1555 N N . HIS A 1 194 ? 31.682 -1.412 -23.757 1.00 83.19 194 HIS A N 1
ATOM 1556 C CA . HIS A 1 194 ? 32.604 -2.234 -24.531 1.00 83.19 194 HIS A CA 1
ATOM 1557 C C . HIS A 1 194 ? 33.990 -1.585 -24.582 1.00 83.19 194 HIS A C 1
ATOM 1559 O O . HIS A 1 194 ? 34.213 -0.640 -25.336 1.00 83.19 194 HIS A O 1
ATOM 1565 N N . SER A 1 195 ? 34.948 -2.116 -23.820 1.00 80.88 195 SER A N 1
ATOM 1566 C CA . SER A 1 195 ? 36.333 -1.630 -23.834 1.00 80.88 195 SER A CA 1
ATOM 1567 C C . SER A 1 195 ? 37.034 -1.941 -25.168 1.00 80.88 195 SER A C 1
ATOM 1569 O O . SER A 1 195 ? 37.748 -2.930 -25.311 1.00 80.88 195 SER A O 1
ATOM 1571 N N . PHE A 1 196 ? 36.836 -1.069 -26.160 1.00 82.69 196 PHE A N 1
ATOM 1572 C CA . PHE A 1 196 ? 37.359 -1.225 -27.523 1.00 82.69 196 PHE A CA 1
ATOM 1573 C C . PHE A 1 196 ? 38.896 -1.237 -27.572 1.00 82.69 196 PHE A C 1
ATOM 1575 O O . PHE A 1 196 ? 39.489 -1.951 -28.376 1.00 82.69 196 PHE A O 1
ATOM 1582 N N . LEU A 1 197 ? 39.535 -0.488 -26.668 1.00 80.56 197 LEU A N 1
ATOM 1583 C CA . LEU A 1 197 ? 40.991 -0.406 -26.518 1.00 80.56 197 LEU A CA 1
ATOM 1584 C C . LEU A 1 197 ? 41.559 -1.417 -25.505 1.00 80.56 197 LEU A C 1
ATOM 1586 O O . LEU A 1 197 ? 42.712 -1.285 -25.108 1.00 80.56 197 LEU A O 1
ATOM 1590 N N . ALA A 1 198 ? 40.768 -2.395 -25.043 1.00 79.75 198 ALA A N 1
ATOM 1591 C CA . ALA A 1 198 ? 41.264 -3.400 -24.103 1.00 79.75 198 ALA A CA 1
ATOM 1592 C C . ALA A 1 198 ? 42.459 -4.161 -24.709 1.00 79.75 198 ALA A C 1
ATOM 1594 O O . ALA A 1 198 ? 42.347 -4.620 -25.852 1.00 79.75 198 ALA A O 1
ATOM 1595 N N . PRO A 1 199 ? 43.571 -4.312 -23.967 1.00 71.56 199 PRO A N 1
ATOM 1596 C CA . PRO A 1 199 ? 44.737 -5.034 -24.453 1.00 71.56 199 PRO A CA 1
ATOM 1597 C C . PRO A 1 199 ? 44.462 -6.542 -24.522 1.00 71.56 199 PRO A C 1
ATOM 1599 O O . PRO A 1 199 ? 43.827 -7.128 -23.635 1.00 71.56 199 PRO A O 1
ATOM 1602 N N . GLY A 1 200 ? 44.980 -7.180 -25.568 1.00 63.72 200 GLY A N 1
ATOM 1603 C CA . GLY A 1 200 ? 44.977 -8.629 -25.730 1.00 63.72 200 GLY A CA 1
ATOM 1604 C C . GLY A 1 200 ? 43.693 -9.220 -26.327 1.00 63.72 200 GLY A C 1
ATOM 1605 O O . GLY A 1 200 ? 42.635 -8.600 -26.429 1.00 63.72 200 GLY A O 1
ATOM 1606 N N . MET A 1 201 ? 43.785 -10.493 -26.721 1.00 56.38 201 MET A N 1
ATOM 1607 C CA . MET A 1 201 ? 42.806 -11.227 -27.540 1.00 56.38 201 MET A CA 1
ATOM 1608 C C . MET A 1 201 ? 41.472 -11.587 -26.854 1.00 56.38 201 MET A C 1
ATOM 1610 O O . MET A 1 201 ? 40.765 -12.485 -27.312 1.00 56.38 201 MET A O 1
ATOM 1614 N N . THR A 1 202 ? 41.120 -10.952 -25.741 1.00 58.19 202 THR A N 1
ATOM 1615 C CA . THR A 1 202 ? 40.296 -11.617 -24.718 1.00 58.19 202 THR A CA 1
ATOM 1616 C C . THR A 1 202 ? 38.788 -11.426 -24.833 1.00 58.19 202 THR A C 1
ATOM 1618 O O . THR A 1 202 ? 38.087 -12.163 -24.149 1.00 58.19 202 THR A O 1
ATOM 1621 N N . SER A 1 203 ? 38.288 -10.531 -25.706 1.00 68.00 203 SER A N 1
ATOM 1622 C CA . SER A 1 203 ? 36.872 -10.336 -26.120 1.00 68.00 203 SER A CA 1
ATOM 1623 C C . SER A 1 203 ? 36.455 -8.863 -26.034 1.00 68.00 203 SER A C 1
ATOM 1625 O O . SER A 1 203 ? 36.842 -8.156 -25.113 1.00 68.00 203 SER A O 1
ATOM 1627 N N . LEU A 1 204 ? 35.584 -8.425 -26.949 1.00 76.00 204 LEU A N 1
ATOM 1628 C CA . LEU A 1 204 ? 34.877 -7.136 -26.867 1.00 76.00 204 LEU A CA 1
ATOM 1629 C C . LEU A 1 204 ? 33.748 -7.135 -25.824 1.00 76.00 204 LEU A C 1
ATOM 1631 O O . LEU A 1 204 ? 33.094 -6.116 -25.635 1.00 76.00 204 LEU A O 1
ATOM 1635 N N . LYS A 1 205 ? 33.449 -8.270 -25.182 1.00 77.88 205 LYS A N 1
ATOM 1636 C CA . LYS A 1 205 ? 32.406 -8.353 -24.149 1.00 77.88 205 LYS A CA 1
ATOM 1637 C C . LYS A 1 205 ? 32.824 -7.523 -22.921 1.00 77.88 205 LYS A C 1
ATOM 1639 O O . LYS A 1 205 ? 33.956 -7.696 -22.477 1.00 77.88 205 LYS A O 1
ATOM 1644 N N . PRO A 1 206 ? 31.917 -6.712 -22.345 1.00 76.12 206 PRO A N 1
ATOM 1645 C CA . PRO A 1 206 ? 32.198 -5.951 -21.133 1.00 76.12 206 PRO A CA 1
ATOM 1646 C C . PRO A 1 206 ? 32.635 -6.873 -19.993 1.00 76.12 206 PRO A C 1
ATOM 1648 O O . PRO A 1 206 ? 32.024 -7.932 -19.779 1.00 76.12 206 PRO A O 1
ATOM 1651 N N . ARG A 1 207 ? 33.676 -6.469 -19.268 1.00 74.00 207 ARG A N 1
ATOM 1652 C CA . ARG A 1 207 ? 34.113 -7.090 -18.014 1.00 74.00 207 ARG A CA 1
ATOM 1653 C C . ARG A 1 207 ? 33.357 -6.467 -16.833 1.00 74.00 207 ARG A C 1
ATOM 1655 O O . ARG A 1 207 ? 32.867 -5.347 -16.957 1.00 74.00 207 ARG A O 1
ATOM 1662 N N . PRO A 1 208 ? 33.264 -7.151 -15.680 1.00 72.38 208 PRO A N 1
ATOM 1663 C CA . PRO A 1 208 ? 32.662 -6.575 -14.475 1.00 72.38 208 PRO A CA 1
ATOM 1664 C C . PRO A 1 208 ? 33.235 -5.196 -14.100 1.00 72.38 208 PRO A C 1
ATOM 1666 O O . PRO A 1 208 ? 32.470 -4.290 -13.774 1.00 72.38 208 PRO A O 1
ATOM 1669 N N . ASP A 1 209 ? 34.546 -4.998 -14.261 1.00 71.19 209 ASP A N 1
ATOM 1670 C CA . ASP A 1 209 ? 35.223 -3.719 -13.995 1.00 71.19 209 ASP A CA 1
ATOM 1671 C C . ASP A 1 209 ? 34.758 -2.584 -14.924 1.00 71.19 209 ASP A C 1
ATOM 1673 O O . ASP A 1 209 ? 34.753 -1.418 -14.531 1.00 71.19 209 ASP A O 1
ATOM 1677 N N . ASP A 1 210 ? 34.315 -2.900 -16.149 1.00 74.12 210 ASP A N 1
ATOM 1678 C CA . ASP A 1 210 ? 33.758 -1.903 -17.072 1.00 74.12 210 ASP A CA 1
ATOM 1679 C C . ASP A 1 210 ? 32.430 -1.341 -16.535 1.00 74.12 210 ASP A C 1
ATOM 1681 O O . ASP A 1 210 ? 32.151 -0.153 -16.692 1.00 74.12 210 ASP A O 1
ATOM 1685 N N . CYS A 1 211 ? 31.639 -2.165 -15.837 1.00 77.19 211 CYS A N 1
ATOM 1686 C CA . CYS A 1 211 ? 30.395 -1.752 -15.181 1.00 77.19 211 CYS A CA 1
ATOM 1687 C C . CYS A 1 211 ? 30.674 -0.873 -13.950 1.00 77.19 211 CYS A C 1
ATOM 1689 O O . CYS A 1 211 ? 29.973 0.114 -13.707 1.00 77.19 211 CYS A O 1
ATOM 1691 N N . GLN A 1 212 ? 31.717 -1.208 -13.183 1.00 73.31 212 GLN A N 1
ATOM 1692 C CA . GLN A 1 212 ? 32.118 -0.472 -11.978 1.00 73.31 212 GLN A CA 1
ATOM 1693 C C . GLN A 1 212 ? 32.570 0.964 -12.280 1.00 73.31 212 GLN A C 1
ATOM 1695 O O . GLN A 1 212 ? 32.487 1.820 -11.407 1.00 73.31 212 GLN A O 1
ATOM 1700 N N . ARG A 1 213 ? 32.954 1.287 -13.522 1.00 70.88 213 ARG A N 1
ATOM 1701 C CA . ARG A 1 213 ? 33.261 2.675 -13.924 1.00 70.88 213 ARG A CA 1
ATOM 1702 C C . ARG A 1 213 ? 32.096 3.640 -13.703 1.00 70.88 213 ARG A C 1
ATOM 1704 O O . ARG A 1 213 ? 32.331 4.816 -13.455 1.00 70.88 213 ARG A O 1
ATOM 1711 N N . CYS A 1 214 ? 30.862 3.145 -13.802 1.00 72.12 214 CYS A N 1
ATOM 1712 C CA . CYS A 1 214 ? 29.656 3.923 -13.512 1.00 72.12 214 CYS A CA 1
ATOM 1713 C C . CYS A 1 214 ? 29.022 3.530 -12.169 1.00 72.12 214 CYS A C 1
ATOM 1715 O O . CYS A 1 214 ? 28.411 4.377 -11.528 1.00 72.12 214 CYS A O 1
ATOM 1717 N N . HIS A 1 215 ? 29.183 2.272 -11.740 1.00 75.62 215 HIS A N 1
ATOM 1718 C CA . HIS A 1 215 ? 28.554 1.702 -10.542 1.00 75.62 215 HIS A CA 1
ATOM 1719 C C . HIS A 1 215 ? 29.487 1.579 -9.316 1.00 75.62 215 HIS A C 1
ATOM 1721 O O . HIS A 1 215 ? 29.100 0.986 -8.320 1.00 75.62 215 HIS A O 1
ATOM 1727 N N . GLY A 1 216 ? 30.717 2.091 -9.344 1.00 66.94 216 GLY A N 1
ATOM 1728 C CA . GLY A 1 216 ? 31.718 1.908 -8.277 1.00 66.94 216 GLY A CA 1
ATOM 1729 C C . GLY A 1 216 ? 31.680 2.946 -7.150 1.00 66.94 216 GLY A C 1
ATOM 1730 O O . GLY A 1 216 ? 32.462 2.850 -6.211 1.00 66.94 216 GLY A O 1
ATOM 1731 N N . GLY A 1 217 ? 30.799 3.950 -7.235 1.00 60.94 217 GLY A N 1
ATOM 1732 C CA . GLY A 1 217 ? 30.562 4.946 -6.179 1.00 60.94 217 GLY A CA 1
ATOM 1733 C C . GLY A 1 217 ? 31.681 5.948 -5.889 1.00 60.94 217 GLY A C 1
ATOM 1734 O O . GLY A 1 217 ? 31.511 6.802 -5.022 1.00 60.94 217 GLY A O 1
ATOM 1735 N N . SER A 1 218 ? 32.796 5.908 -6.612 1.00 50.44 218 SER A N 1
ATOM 1736 C CA . SER A 1 218 ? 33.847 6.925 -6.555 1.00 50.44 218 SER A CA 1
ATOM 1737 C C . SER A 1 218 ? 33.575 8.064 -7.549 1.00 50.44 218 SER A C 1
ATOM 1739 O O . SER A 1 218 ? 32.943 7.862 -8.586 1.00 50.44 218 SER A O 1
ATOM 1741 N N . LYS A 1 219 ? 34.005 9.283 -7.173 1.00 47.00 219 LYS A N 1
ATOM 1742 C CA . LYS A 1 219 ? 33.827 10.565 -7.890 1.00 47.00 219 LYS A CA 1
ATOM 1743 C C . LYS A 1 219 ? 33.940 10.417 -9.417 1.00 47.00 219 LYS A C 1
ATOM 1745 O O . LYS A 1 219 ? 34.764 9.614 -9.859 1.00 47.00 219 LYS A O 1
ATOM 1750 N N . PRO A 1 220 ? 33.178 11.206 -10.211 1.00 44.59 220 PRO A N 1
ATOM 1751 C CA . PRO A 1 220 ? 33.256 11.163 -11.669 1.00 44.59 220 PRO A CA 1
ATOM 1752 C C . PRO A 1 220 ? 34.723 11.230 -12.070 1.00 44.59 220 PRO A C 1
ATOM 1754 O O . PRO A 1 220 ? 35.414 12.177 -11.702 1.00 44.59 220 PRO A O 1
ATOM 1757 N N . LEU A 1 221 ? 35.209 10.168 -12.717 1.00 42.72 221 LEU A N 1
ATOM 1758 C CA . LEU A 1 221 ? 36.604 10.060 -13.117 1.00 42.72 221 LEU A CA 1
ATOM 1759 C C . LEU A 1 221 ? 36.947 11.327 -13.902 1.00 42.72 221 LEU A C 1
ATOM 1761 O O . LEU A 1 221 ? 36.382 11.540 -14.974 1.00 42.72 221 LEU A O 1
ATOM 1765 N N . GLU A 1 222 ? 37.841 12.163 -13.369 1.00 41.22 222 GLU A N 1
ATOM 1766 C CA . GLU A 1 222 ? 38.426 13.281 -14.105 1.00 41.22 222 GLU A CA 1
ATOM 1767 C C . GLU A 1 222 ? 39.109 12.703 -15.343 1.00 41.22 222 GLU A C 1
ATOM 1769 O O . GLU A 1 222 ? 40.217 12.164 -15.285 1.00 41.22 222 GLU A O 1
ATOM 1774 N N . ARG A 1 223 ? 38.405 12.713 -16.474 1.00 45.31 223 ARG A N 1
ATOM 1775 C CA . ARG A 1 223 ? 38.925 12.233 -17.748 1.00 45.31 223 ARG A CA 1
ATOM 1776 C C . ARG A 1 223 ? 38.434 13.121 -18.883 1.00 45.31 223 ARG A C 1
ATOM 1778 O O . ARG A 1 223 ? 37.324 13.645 -18.816 1.00 45.31 223 ARG A O 1
ATOM 1785 N N . PRO A 1 224 ? 39.275 13.292 -19.922 1.00 40.22 224 PRO A N 1
ATOM 1786 C CA . PRO A 1 224 ? 39.037 14.233 -21.006 1.00 40.22 224 PRO A CA 1
ATOM 1787 C C . PRO A 1 224 ? 37.667 13.993 -21.630 1.00 40.22 224 PRO A C 1
ATOM 1789 O O . PRO A 1 224 ? 37.264 12.843 -21.816 1.00 40.22 224 PRO A O 1
ATOM 1792 N N . SER A 1 225 ? 37.002 15.088 -21.989 1.00 42.50 225 SER A N 1
ATOM 1793 C CA . SER A 1 225 ? 35.604 15.264 -22.418 1.00 42.50 225 SER A CA 1
ATOM 1794 C C . SER A 1 225 ? 35.055 14.244 -23.434 1.00 42.50 225 SER A C 1
ATOM 1796 O O . SER A 1 225 ? 33.853 14.161 -23.641 1.00 42.50 225 SER A O 1
ATOM 1798 N N . ARG A 1 226 ? 35.926 13.437 -24.046 1.00 47.31 226 ARG A N 1
ATOM 1799 C CA . ARG A 1 226 ? 35.641 12.369 -25.014 1.00 47.31 226 ARG A CA 1
ATOM 1800 C C . ARG A 1 226 ? 35.056 11.068 -24.431 1.00 47.31 226 ARG A C 1
ATOM 1802 O O . ARG A 1 226 ? 34.666 10.203 -25.204 1.00 47.31 226 ARG A O 1
ATOM 1809 N N . PHE A 1 227 ? 35.003 10.898 -23.105 1.00 47.31 227 PHE A N 1
ATOM 1810 C CA . PHE A 1 227 ? 34.400 9.716 -22.449 1.00 47.31 227 PHE A CA 1
ATOM 1811 C C . PHE A 1 227 ? 33.462 10.075 -21.283 1.00 47.31 227 PHE A C 1
ATOM 1813 O O . PHE A 1 227 ? 33.151 9.214 -20.459 1.00 47.31 227 PHE A O 1
ATOM 1820 N N . ALA A 1 228 ? 33.042 11.338 -21.182 1.00 42.19 228 ALA A N 1
ATOM 1821 C CA . ALA A 1 228 ? 32.231 11.811 -20.069 1.00 42.19 228 ALA A CA 1
ATOM 1822 C C . ALA A 1 228 ? 30.840 11.159 -20.092 1.00 42.19 228 ALA A C 1
ATOM 1824 O O . ALA A 1 228 ? 30.084 11.312 -21.048 1.00 42.19 228 ALA A O 1
ATOM 1825 N N . VAL A 1 229 ? 30.508 10.433 -19.026 1.00 43.94 229 VAL A N 1
ATOM 1826 C CA . VAL A 1 229 ? 29.132 10.022 -18.733 1.00 43.94 229 VAL A CA 1
ATOM 1827 C C . VAL A 1 229 ? 28.482 11.204 -18.020 1.00 43.94 229 VAL A C 1
ATOM 1829 O O . VAL A 1 229 ? 29.036 11.713 -17.047 1.00 43.94 229 VAL A O 1
ATOM 1832 N N . THR A 1 230 ? 27.338 11.675 -18.508 1.00 44.50 230 THR A N 1
ATOM 1833 C CA . THR A 1 230 ? 26.709 12.923 -18.037 1.00 44.50 230 THR A CA 1
ATOM 1834 C C . THR A 1 230 ? 26.183 12.843 -16.596 1.00 44.50 230 THR A C 1
ATOM 1836 O O . THR A 1 230 ? 25.975 13.883 -15.972 1.00 44.50 230 THR A O 1
ATOM 1839 N N . ARG A 1 231 ? 26.026 11.633 -16.025 1.00 50.53 231 ARG A N 1
ATOM 1840 C CA . ARG A 1 231 ? 25.689 11.379 -14.608 1.00 50.53 231 ARG A CA 1
ATOM 1841 C C . ARG A 1 231 ? 26.308 10.055 -14.110 1.00 50.53 231 ARG A C 1
ATOM 1843 O O . ARG A 1 231 ? 26.193 9.059 -14.822 1.00 50.53 231 ARG A O 1
ATOM 1850 N N . PRO A 1 232 ? 26.906 9.995 -12.902 1.00 53.25 232 PRO A N 1
ATOM 1851 C CA . PRO A 1 232 ? 27.297 8.729 -12.275 1.00 53.25 232 PRO A CA 1
ATOM 1852 C C . PRO A 1 232 ? 26.061 7.900 -11.881 1.00 53.25 232 PRO A C 1
ATOM 1854 O O . PRO A 1 232 ? 25.028 8.458 -11.498 1.00 53.25 232 PRO A O 1
ATOM 1857 N N . ALA A 1 233 ? 26.159 6.572 -11.990 1.00 61.06 233 ALA A N 1
ATOM 1858 C CA . ALA A 1 233 ? 25.074 5.652 -11.649 1.00 61.06 233 ALA A CA 1
ATOM 1859 C C . ALA A 1 233 ? 25.072 5.316 -10.146 1.00 61.06 233 ALA A C 1
ATOM 1861 O O . ALA A 1 233 ? 26.053 5.541 -9.439 1.00 61.06 233 ALA A O 1
ATOM 1862 N N . GLU A 1 234 ? 23.958 4.764 -9.650 1.00 65.69 234 GLU A N 1
ATOM 1863 C CA . GLU A 1 234 ? 23.846 4.309 -8.257 1.00 65.69 234 GLU A CA 1
ATOM 1864 C C . GLU A 1 234 ? 24.930 3.236 -7.972 1.00 65.69 234 GLU A C 1
ATOM 1866 O O . GLU A 1 234 ? 25.077 2.307 -8.785 1.00 65.69 234 GLU A O 1
ATOM 1871 N N . PRO A 1 235 ? 25.710 3.348 -6.874 1.00 68.69 235 PRO A N 1
ATOM 1872 C CA . PRO A 1 235 ? 26.805 2.423 -6.594 1.00 68.69 235 PRO A CA 1
ATOM 1873 C C . PRO A 1 235 ? 26.316 0.996 -6.314 1.00 68.69 235 PRO A C 1
ATOM 1875 O O . PRO A 1 235 ? 25.335 0.799 -5.603 1.00 68.69 235 PRO A O 1
ATOM 1878 N N . VAL A 1 236 ? 27.032 -0.005 -6.825 1.00 68.81 236 VAL A N 1
ATOM 1879 C CA . VAL A 1 236 ? 26.795 -1.435 -6.602 1.00 68.81 236 VAL A CA 1
ATOM 1880 C C . VAL A 1 236 ? 27.935 -1.983 -5.747 1.00 68.81 236 VAL A C 1
ATOM 1882 O O . VAL A 1 236 ? 29.094 -1.970 -6.152 1.00 68.81 236 VAL A O 1
ATOM 1885 N N . THR A 1 237 ? 27.609 -2.467 -4.549 1.00 68.56 237 THR A N 1
ATOM 1886 C CA . THR A 1 237 ? 28.579 -3.030 -3.592 1.00 68.56 237 THR A CA 1
ATOM 1887 C C . THR A 1 237 ? 28.674 -4.562 -3.703 1.00 68.56 237 THR A C 1
ATOM 1889 O O . THR A 1 237 ? 27.775 -5.194 -4.255 1.00 68.56 237 THR A O 1
ATOM 1892 N N . PRO A 1 238 ? 29.700 -5.223 -3.135 1.00 66.06 238 PRO A N 1
ATOM 1893 C CA . PRO A 1 238 ? 29.756 -6.689 -3.085 1.00 66.06 238 PRO A CA 1
ATOM 1894 C C . PRO A 1 238 ? 28.548 -7.343 -2.388 1.00 66.06 238 PRO A C 1
ATOM 1896 O O . PRO A 1 238 ? 28.156 -8.452 -2.733 1.00 66.06 238 PRO A O 1
ATOM 1899 N N . ALA A 1 239 ? 27.904 -6.644 -1.445 1.00 59.94 239 ALA A N 1
ATOM 1900 C CA . ALA A 1 239 ? 26.676 -7.108 -0.788 1.00 59.94 239 ALA A CA 1
ATOM 1901 C C . ALA A 1 239 ? 25.434 -7.056 -1.702 1.00 59.94 239 ALA A C 1
ATOM 1903 O O . ALA A 1 239 ? 24.390 -7.607 -1.361 1.00 59.94 239 ALA A O 1
ATOM 1904 N N . MET A 1 240 ? 25.555 -6.376 -2.842 1.00 65.94 240 MET A N 1
ATOM 1905 C CA . MET A 1 240 ? 24.517 -6.126 -3.839 1.00 65.94 240 MET A CA 1
ATOM 1906 C C . MET A 1 240 ? 24.671 -7.038 -5.066 1.00 65.94 240 MET A C 1
ATOM 1908 O O . MET A 1 240 ? 23.968 -6.870 -6.050 1.00 65.94 240 MET A O 1
ATOM 1912 N N . ILE A 1 241 ? 25.591 -8.002 -5.048 1.00 69.56 241 ILE A N 1
ATOM 1913 C CA . ILE A 1 241 ? 25.783 -8.971 -6.133 1.00 69.56 241 ILE A CA 1
ATOM 1914 C C . ILE A 1 241 ? 25.772 -10.390 -5.561 1.00 69.56 241 ILE A C 1
ATOM 1916 O O . ILE A 1 241 ? 26.172 -10.625 -4.424 1.00 69.56 241 ILE A O 1
ATOM 1920 N N . HIS A 1 242 ? 25.294 -11.363 -6.336 1.00 70.44 242 HIS A N 1
ATOM 1921 C CA . HIS A 1 242 ? 25.329 -12.767 -5.922 1.00 70.44 242 HIS A CA 1
ATOM 1922 C C . HIS A 1 242 ? 26.726 -13.357 -6.181 1.00 70.44 242 HIS A C 1
ATOM 1924 O O . HIS A 1 242 ? 26.952 -14.016 -7.196 1.00 70.44 242 HIS A O 1
ATOM 1930 N N . GLY A 1 243 ? 27.676 -13.104 -5.277 1.00 72.19 243 GLY A N 1
ATOM 1931 C CA . GLY A 1 243 ? 29.058 -13.579 -5.426 1.00 72.19 243 GLY A CA 1
ATOM 1932 C C . GLY A 1 243 ? 29.696 -13.088 -6.734 1.00 72.19 243 GLY A C 1
ATOM 1933 O O . GLY A 1 243 ? 29.566 -11.917 -7.079 1.00 72.19 243 GLY A O 1
ATOM 1934 N N . G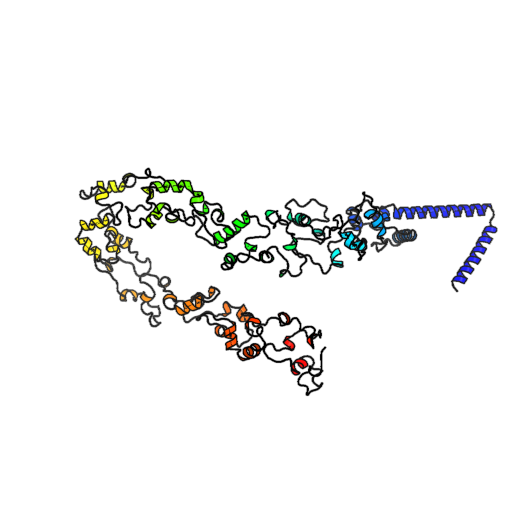LU A 1 244 ? 30.337 -13.984 -7.491 1.00 66.12 244 GLU A N 1
ATOM 1935 C CA . GLU A 1 244 ? 31.010 -13.670 -8.769 1.00 66.12 244 GLU A CA 1
ATOM 1936 C C . GLU A 1 244 ? 30.094 -13.752 -10.012 1.00 66.12 244 GLU A C 1
ATOM 1938 O O . GLU A 1 244 ? 30.567 -13.802 -11.153 1.00 66.12 244 GLU A O 1
ATOM 1943 N N . LEU A 1 245 ? 28.767 -13.793 -9.837 1.00 72.12 245 LEU A N 1
ATOM 1944 C CA . LEU A 1 245 ? 27.836 -13.927 -10.962 1.00 72.12 245 LEU A CA 1
ATOM 1945 C C . LEU A 1 245 ? 27.974 -12.755 -11.964 1.00 72.12 245 LEU A C 1
ATOM 1947 O O . LEU A 1 245 ? 27.847 -11.590 -11.582 1.00 72.12 245 LEU A O 1
ATOM 1951 N N . PRO A 1 246 ? 28.156 -13.027 -13.277 1.00 74.19 246 PRO A N 1
ATOM 1952 C CA . PRO A 1 246 ? 28.304 -11.971 -14.275 1.00 74.19 246 PRO A CA 1
ATOM 1953 C C . PRO A 1 246 ? 27.075 -11.056 -14.363 1.00 74.19 246 PRO A C 1
ATOM 1955 O O . PRO A 1 246 ? 25.961 -11.534 -14.594 1.00 74.19 246 PRO A O 1
ATOM 1958 N N . CYS A 1 247 ? 27.282 -9.733 -14.338 1.00 76.50 247 CYS A N 1
ATOM 1959 C CA . CYS A 1 247 ? 26.217 -8.713 -14.374 1.00 76.50 247 CYS A CA 1
ATOM 1960 C C . CYS A 1 247 ? 25.210 -8.926 -15.528 1.00 76.50 247 CYS A C 1
ATOM 1962 O O . CYS A 1 247 ? 24.011 -8.696 -15.380 1.00 76.50 247 CYS A O 1
ATOM 1964 N N . LYS A 1 248 ? 25.685 -9.444 -16.674 1.00 74.50 248 LYS A N 1
ATOM 1965 C CA . LYS A 1 248 ? 24.893 -9.764 -17.883 1.00 74.50 248 LYS A CA 1
ATOM 1966 C C . LYS A 1 248 ? 23.789 -10.816 -17.685 1.00 74.50 248 LYS A C 1
ATOM 1968 O O . LYS A 1 248 ? 22.931 -11.000 -18.554 1.00 74.50 248 LYS A O 1
ATOM 1973 N N . LEU A 1 249 ? 23.839 -11.575 -16.590 1.00 74.81 249 LEU A N 1
ATOM 1974 C CA . LEU A 1 249 ? 22.786 -12.525 -16.235 1.00 74.81 249 LEU A CA 1
ATOM 1975 C C . LEU A 1 249 ? 21.540 -11.794 -15.739 1.00 74.81 249 LEU A C 1
ATOM 1977 O O . LEU A 1 249 ? 20.428 -12.220 -16.060 1.00 74.81 249 LEU A O 1
ATOM 1981 N N . CYS A 1 250 ? 21.733 -10.665 -15.062 1.00 73.06 250 CYS A N 1
ATOM 1982 C CA . CYS A 1 250 ? 20.677 -9.838 -14.488 1.00 73.06 250 CYS A CA 1
ATOM 1983 C C . CYS A 1 250 ? 20.350 -8.608 -15.350 1.00 73.06 250 CYS A C 1
ATOM 1985 O O . CYS A 1 250 ? 19.214 -8.142 -15.315 1.00 73.06 250 CYS A O 1
ATOM 1987 N N . HIS A 1 251 ? 21.298 -8.140 -16.171 1.00 76.88 251 HIS A N 1
ATOM 1988 C CA . HIS A 1 251 ? 21.154 -6.982 -17.059 1.00 76.88 251 HIS A CA 1
ATOM 1989 C C . HIS A 1 251 ? 21.370 -7.364 -18.528 1.00 76.88 251 HIS A C 1
ATOM 1991 O O . HIS A 1 251 ? 22.401 -7.926 -18.892 1.00 76.88 251 HIS A O 1
ATOM 1997 N N . LYS A 1 252 ? 20.411 -7.040 -19.405 1.00 77.62 252 LYS A N 1
ATOM 1998 C CA . LYS A 1 252 ? 20.535 -7.261 -20.861 1.00 77.62 252 LYS A CA 1
ATOM 1999 C C . LYS A 1 252 ? 20.144 -6.005 -21.656 1.00 77.62 252 LYS A C 1
ATOM 2001 O O . LYS A 1 252 ? 18.995 -5.914 -22.088 1.00 77.62 252 LYS A O 1
ATOM 2006 N N . PRO A 1 253 ? 21.080 -5.061 -21.871 1.00 76.62 253 PRO A N 1
ATOM 2007 C CA . PRO A 1 253 ? 20.765 -3.739 -22.420 1.00 76.62 253 PRO A CA 1
ATOM 2008 C C . PRO A 1 253 ? 20.489 -3.727 -23.932 1.00 76.62 253 PRO A C 1
ATOM 2010 O O . PRO A 1 253 ? 19.865 -2.794 -24.415 1.00 76.62 253 PRO A O 1
ATOM 2013 N N . HIS A 1 254 ? 20.886 -4.764 -24.680 1.00 83.56 254 HIS A N 1
ATOM 2014 C CA . HIS A 1 254 ? 20.678 -4.837 -26.137 1.00 83.56 254 HIS A CA 1
ATOM 2015 C C . HIS A 1 254 ? 19.310 -5.396 -26.567 1.00 83.56 254 HIS A C 1
ATOM 2017 O O . HIS A 1 254 ? 19.080 -5.667 -27.744 1.00 83.56 254 HIS A O 1
ATOM 2023 N N . VAL A 1 255 ? 18.404 -5.664 -25.621 1.00 79.94 255 VAL A N 1
ATOM 2024 C CA . VAL A 1 255 ? 17.104 -6.272 -25.934 1.00 79.94 255 VAL A CA 1
ATOM 2025 C C . VAL A 1 255 ? 16.097 -5.177 -26.263 1.00 79.94 255 VAL A C 1
ATOM 2027 O O . VAL A 1 255 ? 15.729 -4.391 -25.396 1.00 79.94 255 VAL A O 1
ATOM 2030 N N . LYS A 1 256 ? 15.604 -5.159 -27.505 1.00 74.94 256 LYS A N 1
ATOM 2031 C CA . LYS A 1 256 ? 14.634 -4.161 -27.981 1.00 74.94 256 LYS A CA 1
ATOM 2032 C C . LYS A 1 256 ? 13.327 -4.133 -27.206 1.00 74.94 256 LYS A C 1
ATOM 2034 O O . LYS A 1 256 ? 12.806 -3.064 -26.913 1.00 74.94 256 LYS A O 1
ATOM 2039 N N . ASP A 1 257 ? 12.826 -5.296 -26.826 1.00 74.00 257 ASP A N 1
ATOM 2040 C CA . ASP A 1 257 ? 11.587 -5.428 -26.068 1.00 74.00 257 ASP A CA 1
ATOM 2041 C C . ASP A 1 257 ? 11.823 -5.144 -24.577 1.00 74.00 257 ASP A C 1
ATOM 2043 O O . ASP A 1 257 ? 12.479 -5.929 -23.889 1.00 74.00 257 ASP A O 1
ATOM 2047 N N . ALA A 1 258 ? 11.264 -4.038 -24.079 1.00 66.88 258 ALA A N 1
ATOM 2048 C CA . ALA A 1 258 ? 11.368 -3.626 -22.681 1.00 66.88 258 ALA A CA 1
ATOM 2049 C C . ALA A 1 258 ? 10.897 -4.704 -21.693 1.00 66.88 258 ALA A C 1
ATOM 2051 O O . ALA A 1 258 ? 11.495 -4.843 -20.631 1.00 66.88 258 ALA A O 1
ATOM 2052 N N . ALA A 1 259 ? 9.900 -5.517 -22.058 1.00 65.31 259 ALA A N 1
ATOM 2053 C CA . ALA A 1 259 ? 9.390 -6.595 -21.210 1.00 65.31 259 ALA A CA 1
ATOM 2054 C C . ALA A 1 259 ? 10.314 -7.826 -21.175 1.00 65.31 259 ALA A C 1
ATOM 2056 O O . ALA A 1 259 ? 10.211 -8.660 -20.280 1.00 65.31 259 ALA A O 1
ATOM 2057 N N . LYS A 1 260 ? 11.226 -7.954 -22.147 1.00 67.94 260 LYS A N 1
ATOM 2058 C CA . LYS A 1 260 ? 12.238 -9.025 -22.206 1.00 67.94 260 LYS A CA 1
ATOM 2059 C C . LYS A 1 260 ? 13.614 -8.560 -21.732 1.00 67.94 260 LYS A C 1
ATOM 2061 O O . LYS A 1 260 ? 14.532 -9.382 -21.624 1.00 67.94 260 LYS A O 1
ATOM 2066 N N . ARG A 1 261 ? 13.781 -7.260 -21.463 1.00 71.00 261 ARG A N 1
ATOM 2067 C CA . ARG A 1 261 ? 14.979 -6.718 -20.817 1.00 71.00 261 ARG A CA 1
ATOM 2068 C C . ARG A 1 261 ? 15.010 -7.215 -19.379 1.00 71.00 261 ARG A C 1
ATOM 2070 O O . ARG A 1 261 ? 14.045 -7.077 -18.639 1.00 71.00 261 ARG A O 1
ATOM 2077 N N . ARG A 1 262 ? 16.145 -7.781 -18.977 1.00 69.06 262 ARG A N 1
ATOM 2078 C CA . ARG A 1 262 ? 16.361 -8.172 -17.583 1.00 69.06 262 ARG A CA 1
ATOM 2079 C C . ARG A 1 262 ? 16.716 -6.921 -16.782 1.00 69.06 262 ARG A C 1
ATOM 2081 O O . ARG A 1 262 ? 17.634 -6.195 -17.169 1.00 69.06 262 ARG A O 1
ATOM 2088 N N . THR A 1 263 ? 15.967 -6.675 -15.711 1.00 61.62 263 THR A N 1
ATOM 2089 C CA . THR A 1 263 ? 16.069 -5.487 -14.842 1.00 61.62 263 THR A CA 1
ATOM 2090 C C . THR A 1 263 ? 16.561 -5.831 -13.429 1.00 61.62 263 THR A C 1
ATOM 2092 O O . THR A 1 263 ? 16.398 -5.041 -12.504 1.00 61.62 263 THR A O 1
ATOM 2095 N N . GLY A 1 264 ? 17.133 -7.027 -13.239 1.00 60.75 264 GLY A N 1
ATOM 2096 C CA . GLY A 1 264 ? 17.580 -7.527 -11.933 1.00 60.75 264 GLY A CA 1
ATOM 2097 C C . GLY A 1 264 ? 16.481 -8.084 -11.014 1.00 60.75 264 GLY A C 1
ATOM 2098 O O . GLY A 1 264 ? 16.809 -8.597 -9.955 1.00 60.75 264 GLY A O 1
ATOM 2099 N N . LYS A 1 265 ? 15.195 -8.040 -11.396 1.00 59.53 265 LYS A N 1
ATOM 2100 C CA . LYS A 1 265 ? 14.067 -8.502 -10.551 1.00 59.53 265 LYS A CA 1
ATOM 2101 C C . LYS A 1 265 ? 13.538 -9.915 -10.864 1.00 59.53 265 LYS A C 1
ATOM 2103 O O . LYS A 1 265 ? 12.686 -10.418 -10.140 1.00 59.53 265 LYS A O 1
ATOM 2108 N N . ASP A 1 266 ? 14.054 -10.574 -11.904 1.00 64.19 266 ASP A N 1
ATOM 2109 C CA . ASP A 1 266 ? 13.620 -11.911 -12.355 1.00 64.19 266 ASP A CA 1
ATOM 2110 C C . ASP A 1 266 ? 14.320 -13.054 -11.588 1.00 64.19 266 ASP A C 1
ATOM 2112 O O . ASP A 1 266 ? 14.960 -13.932 -12.178 1.00 64.19 266 ASP A O 1
ATOM 2116 N N . CYS A 1 267 ? 14.228 -13.043 -10.257 1.00 67.69 267 CYS A N 1
ATOM 2117 C CA . CYS A 1 267 ? 14.942 -13.979 -9.376 1.00 67.69 267 CYS A CA 1
ATOM 2118 C C . CYS A 1 267 ? 14.498 -15.445 -9.569 1.00 67.69 267 CYS A C 1
ATOM 2120 O O . CYS A 1 267 ? 15.296 -16.373 -9.430 1.00 67.69 267 CYS A O 1
ATOM 2122 N N . THR A 1 268 ? 13.237 -15.645 -9.961 1.00 65.31 268 THR A N 1
ATOM 2123 C CA . THR A 1 268 ? 12.569 -16.946 -10.160 1.00 65.31 268 THR A CA 1
ATOM 2124 C C . THR A 1 268 ? 13.119 -17.769 -11.327 1.00 65.31 268 THR A C 1
ATOM 2126 O O . THR A 1 268 ? 12.754 -18.928 -11.481 1.00 65.31 268 THR A O 1
ATOM 2129 N N . ARG A 1 269 ? 14.002 -17.194 -12.156 1.00 65.44 269 ARG A N 1
ATOM 2130 C CA . ARG A 1 269 ? 14.695 -17.911 -13.241 1.00 65.44 269 ARG A CA 1
ATOM 2131 C C . ARG A 1 269 ? 15.868 -18.770 -12.762 1.00 65.44 269 ARG A C 1
ATOM 2133 O O . ARG A 1 269 ? 16.287 -19.659 -13.502 1.00 65.44 269 ARG A O 1
ATOM 2140 N N . CYS A 1 270 ? 16.428 -18.444 -11.598 1.00 66.44 270 CYS A N 1
ATOM 2141 C CA . CYS A 1 270 ? 17.539 -19.177 -10.986 1.00 66.44 270 CYS A CA 1
ATOM 2142 C C . CYS A 1 270 ? 17.140 -19.786 -9.632 1.00 66.44 270 CYS A C 1
ATOM 2144 O O . CYS A 1 270 ? 17.598 -20.872 -9.289 1.00 66.44 270 CYS A O 1
ATOM 2146 N N . HIS A 1 271 ? 16.270 -19.116 -8.869 1.00 65.12 271 HIS A N 1
ATOM 2147 C CA . HIS A 1 271 ? 15.727 -19.616 -7.605 1.00 65.12 271 HIS A CA 1
ATOM 2148 C C . HIS A 1 271 ? 14.429 -20.399 -7.844 1.00 65.12 271 HIS A C 1
ATOM 2150 O O . HIS A 1 271 ? 13.336 -19.947 -7.511 1.00 65.12 271 HIS A O 1
ATOM 2156 N N . ASN A 1 272 ? 14.573 -21.577 -8.454 1.00 57.69 272 ASN A N 1
ATOM 2157 C CA . ASN A 1 272 ? 13.456 -22.404 -8.936 1.00 57.69 272 ASN A CA 1
ATOM 2158 C C . ASN A 1 272 ? 12.912 -23.351 -7.851 1.00 57.69 272 ASN A C 1
ATOM 2160 O O . ASN A 1 272 ? 11.890 -24.002 -8.046 1.00 57.69 272 ASN A O 1
ATOM 2164 N N . VAL A 1 273 ? 13.613 -23.439 -6.718 1.00 54.34 273 VAL A N 1
ATOM 2165 C CA . VAL A 1 273 ? 13.262 -24.268 -5.564 1.00 54.34 273 VAL A CA 1
ATOM 2166 C C . VAL A 1 273 ? 13.184 -23.354 -4.347 1.00 54.34 273 VAL A C 1
ATOM 2168 O O . VAL A 1 273 ? 14.135 -23.214 -3.583 1.00 54.34 273 VAL A O 1
ATOM 2171 N N . ILE A 1 274 ? 12.046 -22.687 -4.183 1.00 54.34 274 ILE A N 1
ATOM 2172 C CA . ILE A 1 274 ? 11.628 -22.258 -2.849 1.00 54.34 274 ILE A CA 1
ATOM 2173 C C . ILE A 1 274 ? 10.978 -23.512 -2.234 1.00 54.34 274 ILE A C 1
ATOM 2175 O O . ILE A 1 274 ? 10.155 -24.138 -2.907 1.00 54.34 274 ILE A O 1
ATOM 2179 N N . PRO A 1 275 ? 11.362 -23.957 -1.026 1.00 48.59 275 PRO A N 1
ATOM 2180 C CA . PRO A 1 275 ? 10.796 -25.158 -0.415 1.00 48.59 275 PRO A CA 1
ATOM 2181 C C . PRO A 1 275 ? 9.251 -25.159 -0.487 1.00 48.59 275 PRO A C 1
ATOM 2183 O O . PRO A 1 275 ? 8.642 -24.117 -0.239 1.00 48.59 275 PRO A O 1
ATOM 2186 N N . PRO A 1 276 ? 8.577 -26.273 -0.832 1.00 44.59 276 PRO A N 1
ATOM 2187 C CA . PRO A 1 276 ? 7.126 -26.289 -1.084 1.00 44.59 276 PRO A CA 1
ATOM 2188 C C . PRO A 1 276 ? 6.273 -25.773 0.086 1.00 44.59 276 PRO A C 1
ATOM 2190 O O . PRO A 1 276 ? 5.246 -25.126 -0.117 1.00 44.59 276 PRO A O 1
ATOM 2193 N N . ASN A 1 277 ? 6.739 -25.986 1.319 1.00 48.78 277 ASN A N 1
ATOM 2194 C CA . ASN A 1 277 ? 6.130 -25.472 2.550 1.00 48.78 277 ASN A CA 1
ATOM 2195 C C . ASN A 1 277 ? 6.206 -23.941 2.690 1.00 48.78 277 ASN A C 1
ATOM 2197 O O . ASN A 1 277 ? 5.499 -23.361 3.513 1.00 48.78 277 ASN A O 1
ATOM 2201 N N . GLN A 1 278 ? 7.047 -23.289 1.893 1.00 48.94 278 GLN A N 1
ATOM 2202 C CA . GLN A 1 278 ? 7.180 -21.845 1.828 1.00 48.94 278 GLN A CA 1
ATOM 2203 C C . GLN A 1 278 ? 6.414 -21.221 0.659 1.00 48.94 278 GLN A C 1
ATOM 2205 O O . GLN A 1 278 ? 6.032 -20.067 0.794 1.00 48.94 278 GLN A O 1
ATOM 2210 N N . ILE A 1 279 ? 6.126 -21.960 -0.426 1.00 49.56 279 ILE A N 1
ATOM 2211 C CA . ILE A 1 279 ? 5.341 -21.468 -1.580 1.00 49.56 279 ILE A CA 1
ATOM 2212 C C . ILE A 1 279 ? 3.824 -21.645 -1.377 1.00 49.56 279 ILE A C 1
ATOM 2214 O O . ILE A 1 279 ? 3.039 -20.787 -1.778 1.00 49.56 279 ILE A O 1
ATOM 2218 N N . ALA A 1 280 ? 3.387 -22.732 -0.732 1.00 45.91 280 ALA A N 1
ATOM 2219 C CA . ALA A 1 280 ? 1.967 -23.108 -0.686 1.00 45.91 280 ALA A CA 1
ATOM 2220 C C . ALA A 1 280 ? 1.047 -22.105 0.047 1.00 45.91 280 ALA A C 1
ATOM 2222 O O . ALA A 1 280 ? -0.165 -22.155 -0.128 1.00 45.91 280 ALA A O 1
ATOM 2223 N N . ASN A 1 281 ? 1.613 -21.186 0.838 1.00 47.84 281 ASN A N 1
ATOM 2224 C CA . ASN A 1 281 ? 0.887 -20.169 1.608 1.00 47.84 281 ASN A CA 1
ATOM 2225 C C . ASN A 1 281 ? 1.486 -18.758 1.452 1.00 47.84 281 ASN A C 1
ATOM 2227 O O . ASN A 1 281 ? 1.364 -17.931 2.360 1.00 47.84 281 ASN A O 1
ATOM 2231 N N . VAL A 1 282 ? 2.173 -18.468 0.340 1.00 51.00 282 VAL A N 1
ATOM 2232 C CA . VAL A 1 282 ? 2.694 -17.111 0.106 1.00 51.00 282 VAL A CA 1
ATOM 2233 C C . VAL A 1 282 ? 1.503 -16.183 -0.089 1.00 51.00 282 VAL A C 1
ATOM 2235 O O . VAL A 1 282 ? 0.703 -16.353 -1.008 1.00 51.00 282 VAL A O 1
ATOM 2238 N N . ASN A 1 283 ? 1.366 -15.204 0.803 1.00 55.25 283 ASN A N 1
ATOM 2239 C CA . ASN A 1 283 ? 0.457 -14.088 0.598 1.00 55.25 283 ASN A CA 1
ATOM 2240 C C . ASN A 1 283 ? 0.782 -13.472 -0.777 1.00 55.25 283 ASN A C 1
ATOM 2242 O O . ASN A 1 283 ? 1.946 -13.147 -0.999 1.00 55.25 283 ASN A O 1
ATOM 2246 N N . PRO A 1 284 ? -0.189 -13.283 -1.689 1.00 58.50 284 PRO A N 1
ATOM 2247 C CA . PRO A 1 284 ? 0.050 -12.669 -2.999 1.00 58.50 284 PRO A CA 1
ATOM 2248 C C . PRO A 1 284 ? 0.754 -11.304 -2.936 1.00 58.50 284 PRO A C 1
ATOM 2250 O O . PRO A 1 284 ? 1.308 -10.854 -3.924 1.00 58.50 284 PRO A O 1
ATOM 2253 N N . ALA A 1 285 ? 0.761 -10.637 -1.777 1.00 59.34 285 ALA A N 1
ATOM 2254 C CA . ALA A 1 285 ? 1.551 -9.431 -1.535 1.00 59.34 285 ALA A CA 1
ATOM 2255 C C . ALA A 1 285 ? 3.081 -9.661 -1.457 1.00 59.34 285 ALA A C 1
ATOM 2257 O O . ALA A 1 285 ? 3.837 -8.692 -1.439 1.00 59.34 285 ALA A O 1
ATOM 2258 N N . HIS A 1 286 ? 3.547 -10.913 -1.385 1.00 66.31 286 HIS A N 1
ATOM 2259 C CA . HIS A 1 286 ? 4.949 -11.315 -1.189 1.00 66.31 286 HIS A CA 1
ATOM 2260 C C . HIS A 1 286 ? 5.495 -12.197 -2.330 1.00 66.31 286 HIS A C 1
ATOM 2262 O O . HIS A 1 286 ? 6.570 -12.779 -2.191 1.00 66.31 286 HIS A O 1
ATOM 2268 N N . ASP A 1 287 ? 4.783 -12.298 -3.457 1.00 64.25 287 ASP A N 1
ATOM 2269 C CA . ASP A 1 287 ? 5.152 -13.126 -4.620 1.00 64.25 287 ASP A CA 1
ATOM 2270 C C . ASP A 1 287 ? 6.223 -12.486 -5.530 1.00 64.25 287 ASP A C 1
ATOM 2272 O O . ASP A 1 287 ? 6.904 -13.171 -6.296 1.00 64.25 287 ASP A O 1
ATOM 2276 N N . GLN A 1 288 ? 6.432 -11.173 -5.408 1.00 66.94 288 GLN A N 1
ATOM 2277 C CA . GLN A 1 288 ? 7.478 -10.434 -6.105 1.00 66.94 288 GLN A CA 1
ATOM 2278 C C . GLN A 1 288 ? 8.694 -10.233 -5.203 1.00 66.94 288 GLN A C 1
ATOM 2280 O O . GLN A 1 288 ? 8.812 -9.231 -4.493 1.00 66.94 288 GLN A O 1
ATOM 2285 N N . CYS A 1 289 ? 9.660 -11.151 -5.299 1.00 70.25 289 CYS A N 1
ATOM 2286 C CA . CYS A 1 289 ? 10.912 -11.090 -4.539 1.00 70.25 289 CYS A CA 1
ATOM 2287 C C . CYS A 1 289 ? 11.599 -9.719 -4.676 1.00 70.25 289 CYS A C 1
ATOM 2289 O O . CYS A 1 289 ? 12.117 -9.196 -3.698 1.00 70.25 289 CYS A O 1
ATOM 2291 N N . GLY A 1 290 ? 11.540 -9.112 -5.870 1.00 66.81 290 GLY A N 1
ATOM 2292 C CA . GLY A 1 290 ? 12.157 -7.824 -6.204 1.00 66.81 290 GLY A CA 1
ATOM 2293 C C . GLY A 1 290 ? 11.533 -6.575 -5.566 1.00 66.81 290 GLY A C 1
ATOM 2294 O O . GLY A 1 290 ? 12.074 -5.483 -5.757 1.00 66.81 290 GLY A O 1
ATOM 2295 N N . LEU A 1 291 ? 10.405 -6.702 -4.855 1.00 66.69 291 LEU A N 1
ATOM 2296 C CA . LEU A 1 291 ? 9.822 -5.613 -4.057 1.00 66.69 291 LEU A CA 1
ATOM 2297 C C . LEU A 1 291 ? 10.514 -5.468 -2.697 1.00 66.69 291 LEU A C 1
ATOM 2299 O O . LEU A 1 291 ? 10.644 -4.354 -2.199 1.00 66.69 291 LEU A O 1
ATOM 2303 N N . CYS A 1 292 ? 10.983 -6.580 -2.128 1.00 66.62 292 CYS A N 1
ATOM 2304 C CA . CYS A 1 292 ? 11.750 -6.594 -0.881 1.00 66.62 292 CYS A CA 1
ATOM 2305 C C . CYS A 1 292 ? 13.253 -6.675 -1.180 1.00 66.62 292 CYS A C 1
ATOM 2307 O O . CYS A 1 292 ? 14.038 -5.858 -0.713 1.00 66.62 292 CYS A O 1
ATOM 2309 N N . HIS A 1 293 ? 13.651 -7.615 -2.036 1.00 66.94 293 HIS A N 1
ATOM 2310 C CA . HIS A 1 293 ? 15.021 -7.812 -2.493 1.00 66.94 293 HIS A CA 1
ATOM 2311 C C . HIS A 1 293 ? 15.290 -6.968 -3.745 1.00 66.94 293 HIS A C 1
ATOM 2313 O O . HIS A 1 293 ? 15.290 -7.483 -4.867 1.00 66.94 293 HIS A O 1
ATOM 2319 N N . LYS A 1 294 ? 15.529 -5.657 -3.584 1.00 67.06 294 LYS A N 1
ATOM 2320 C CA . LYS A 1 294 ? 16.118 -4.867 -4.680 1.00 67.06 294 LYS A CA 1
ATOM 2321 C C . LYS A 1 294 ? 17.478 -5.503 -4.981 1.00 67.06 294 LYS A C 1
ATOM 2323 O O . LYS A 1 294 ? 18.279 -5.698 -4.074 1.00 67.06 294 LYS A O 1
ATOM 2328 N N . ALA A 1 295 ? 17.737 -5.818 -6.252 1.00 63.56 295 ALA A N 1
ATOM 2329 C CA . ALA A 1 295 ? 18.951 -6.525 -6.671 1.00 63.56 295 ALA A CA 1
ATOM 2330 C C . ALA A 1 295 ? 20.239 -5.863 -6.167 1.00 63.56 295 ALA A C 1
ATOM 2332 O O . ALA A 1 295 ? 21.228 -6.554 -6.008 1.00 63.56 295 ALA A O 1
ATOM 2333 N N . HIS A 1 296 ? 20.189 -4.561 -5.854 1.00 66.69 296 HIS A N 1
ATOM 2334 C CA . HIS A 1 296 ? 21.283 -3.800 -5.271 1.00 66.69 296 HIS A CA 1
ATOM 2335 C C . HIS A 1 296 ? 20.950 -3.124 -3.919 1.00 66.69 296 HIS A C 1
ATOM 2337 O O . HIS A 1 296 ? 21.347 -1.986 -3.707 1.00 66.69 296 HIS A O 1
ATOM 2343 N N . SER A 1 297 ? 20.207 -3.761 -3.004 1.00 62.84 297 SER A N 1
ATOM 2344 C CA . SER A 1 297 ? 20.000 -3.241 -1.628 1.00 62.84 297 SER A CA 1
ATOM 2345 C C . SER A 1 297 ? 20.873 -3.931 -0.578 1.00 62.84 297 SER A C 1
ATOM 2347 O O . SER A 1 297 ? 21.145 -5.127 -0.683 1.00 62.84 297 SER A O 1
ATOM 2349 N N . SER A 1 298 ? 21.245 -3.210 0.482 1.00 66.50 298 SER A N 1
ATOM 2350 C CA . SER A 1 298 ? 21.942 -3.774 1.649 1.00 66.50 298 SER A CA 1
ATOM 2351 C C . SER A 1 298 ? 21.037 -4.669 2.522 1.00 66.50 298 SER A C 1
ATOM 2353 O O . SER A 1 298 ? 19.810 -4.559 2.496 1.00 66.50 298 SER A O 1
ATOM 2355 N N . LYS A 1 299 ? 21.628 -5.536 3.366 1.00 61.31 299 LYS A N 1
ATOM 2356 C CA . LYS A 1 299 ? 20.877 -6.380 4.330 1.00 61.31 299 LYS A CA 1
ATOM 2357 C C . LYS A 1 299 ? 20.046 -5.557 5.327 1.00 61.31 299 LYS A C 1
ATOM 2359 O O . LYS A 1 299 ? 18.972 -5.991 5.734 1.00 61.31 299 LYS A O 1
ATOM 2364 N N . VAL A 1 300 ? 20.538 -4.379 5.709 1.00 64.81 300 VAL A N 1
ATOM 2365 C CA . VAL A 1 300 ? 19.841 -3.460 6.620 1.00 64.81 300 VAL A CA 1
ATOM 2366 C C . VAL A 1 300 ? 18.639 -2.832 5.920 1.00 64.81 300 VAL A C 1
ATOM 2368 O O . VAL A 1 300 ? 17.537 -2.866 6.462 1.00 64.81 300 VAL A O 1
ATOM 2371 N N . GLU A 1 301 ? 18.804 -2.355 4.683 1.00 64.44 301 GLU A N 1
ATOM 2372 C CA . GLU A 1 301 ? 17.684 -1.840 3.884 1.00 64.44 301 GLU A CA 1
ATOM 2373 C C . GLU A 1 301 ? 16.638 -2.914 3.595 1.00 64.44 301 GLU A C 1
ATOM 2375 O O . GLU A 1 301 ? 15.446 -2.607 3.578 1.00 64.44 301 GLU A O 1
ATOM 2380 N N . LEU A 1 302 ? 17.063 -4.169 3.417 1.00 67.75 302 LEU A N 1
ATOM 2381 C CA . LEU A 1 302 ? 16.169 -5.313 3.271 1.00 67.75 302 LEU A CA 1
ATOM 2382 C C . LEU A 1 302 ? 15.326 -5.509 4.540 1.00 67.75 302 LEU A C 1
ATOM 2384 O O . LEU A 1 302 ? 14.100 -5.521 4.450 1.00 67.75 302 LEU A O 1
ATOM 2388 N N . ALA A 1 303 ? 15.943 -5.579 5.725 1.00 65.75 303 ALA A N 1
ATOM 2389 C CA . ALA A 1 303 ? 15.216 -5.695 6.994 1.00 65.75 303 ALA A CA 1
ATOM 2390 C C . ALA A 1 303 ? 14.273 -4.500 7.235 1.00 65.75 303 ALA A C 1
ATOM 2392 O O . ALA A 1 303 ? 13.133 -4.680 7.667 1.00 65.75 303 ALA A O 1
ATOM 2393 N N . GLN A 1 304 ? 14.704 -3.290 6.872 1.00 69.06 304 GLN A N 1
ATOM 2394 C CA . GLN A 1 304 ? 13.880 -2.082 6.919 1.00 69.06 304 GLN A CA 1
ATOM 2395 C C . GLN A 1 304 ? 12.771 -2.072 5.861 1.00 69.06 304 GLN A C 1
ATOM 2397 O O . GLN A 1 304 ? 11.749 -1.429 6.065 1.00 69.06 304 GLN A O 1
ATOM 2402 N N . SER A 1 305 ? 12.933 -2.730 4.713 1.00 68.62 305 SER A N 1
ATOM 2403 C CA . SER A 1 305 ? 11.865 -2.868 3.710 1.00 68.62 305 SER A CA 1
ATOM 2404 C C . SER A 1 305 ? 10.748 -3.781 4.222 1.00 68.62 305 SER A C 1
ATOM 2406 O O . SER A 1 305 ? 9.568 -3.455 4.069 1.00 68.62 305 SER A O 1
ATOM 2408 N N . CYS A 1 306 ? 11.127 -4.857 4.926 1.00 70.62 306 CYS A N 1
ATOM 2409 C CA . CYS A 1 306 ? 10.207 -5.736 5.636 1.00 70.62 306 CYS A CA 1
ATOM 2410 C C . CYS A 1 306 ? 9.469 -4.959 6.730 1.00 70.62 306 CYS A C 1
ATOM 2412 O O . CYS A 1 306 ? 8.239 -4.971 6.752 1.00 70.62 306 CYS A O 1
ATOM 2414 N N . ALA A 1 307 ? 10.219 -4.256 7.590 1.00 67.62 307 ALA A N 1
ATOM 2415 C CA . ALA A 1 307 ? 9.668 -3.450 8.673 1.00 67.62 307 ALA A CA 1
ATOM 2416 C C . ALA A 1 307 ? 8.746 -2.358 8.128 1.00 67.62 307 ALA A C 1
ATOM 2418 O O . ALA A 1 307 ? 7.577 -2.381 8.454 1.00 67.62 307 ALA A O 1
ATOM 2419 N N . ARG A 1 308 ? 9.179 -1.508 7.189 1.00 69.06 308 ARG A N 1
ATOM 2420 C CA . ARG A 1 308 ? 8.346 -0.426 6.628 1.00 69.06 308 ARG A CA 1
ATOM 2421 C C . ARG A 1 308 ? 7.006 -0.919 6.091 1.00 69.06 308 ARG A C 1
ATOM 2423 O O . ARG A 1 308 ? 5.980 -0.339 6.420 1.00 69.06 308 ARG A O 1
ATOM 2430 N N . CYS A 1 309 ? 6.982 -1.992 5.299 1.00 68.69 309 CYS A N 1
ATOM 2431 C CA . CYS A 1 309 ? 5.712 -2.508 4.782 1.00 68.69 309 CYS A CA 1
ATOM 2432 C C . CYS A 1 309 ? 4.843 -3.136 5.879 1.00 68.69 309 CYS A C 1
ATOM 2434 O O . CYS A 1 309 ? 3.634 -2.922 5.883 1.00 68.69 309 CYS A O 1
ATOM 2436 N N . HIS A 1 310 ? 5.424 -3.904 6.807 1.00 71.38 310 HIS A N 1
ATOM 2437 C CA . HIS A 1 310 ? 4.653 -4.575 7.862 1.00 71.38 310 HIS A CA 1
ATOM 2438 C C . HIS A 1 310 ? 4.275 -3.657 9.026 1.00 71.38 310 HIS A C 1
ATOM 2440 O O . HIS A 1 310 ? 3.245 -3.883 9.638 1.00 71.38 310 HIS A O 1
ATOM 2446 N N . GLU A 1 311 ? 5.042 -2.613 9.296 1.00 66.75 311 GLU A N 1
ATOM 2447 C CA . GLU A 1 311 ? 4.789 -1.570 10.294 1.00 66.75 311 GLU A CA 1
ATOM 2448 C C . GLU A 1 311 ? 3.676 -0.637 9.808 1.00 66.75 311 GLU A C 1
ATOM 2450 O O . GLU A 1 311 ? 2.736 -0.366 10.551 1.00 66.75 311 GLU A O 1
ATOM 2455 N N . LEU A 1 312 ? 3.676 -0.285 8.513 1.00 62.50 312 LEU A N 1
ATOM 2456 C CA . LEU A 1 312 ? 2.539 0.378 7.859 1.00 62.50 312 LEU A CA 1
ATOM 2457 C C . LEU A 1 312 ? 1.298 -0.529 7.777 1.00 62.50 312 LEU A C 1
ATOM 2459 O O . LEU A 1 312 ? 0.172 -0.040 7.841 1.00 62.50 312 LEU A O 1
ATOM 2463 N N . ALA A 1 313 ? 1.483 -1.847 7.641 1.00 59.84 313 ALA A N 1
ATOM 2464 C CA . ALA A 1 313 ? 0.384 -2.812 7.551 1.00 59.84 313 ALA A CA 1
ATOM 2465 C C . ALA A 1 313 ? -0.117 -3.332 8.913 1.00 59.84 313 ALA A C 1
ATOM 2467 O O . ALA A 1 313 ? -1.145 -4.014 8.958 1.00 59.84 313 ALA A O 1
ATOM 2468 N N . ARG A 1 314 ? 0.578 -3.043 10.023 1.00 61.50 314 ARG A N 1
ATOM 2469 C CA . ARG A 1 314 ? 0.229 -3.512 11.374 1.00 61.50 314 ARG A CA 1
ATOM 2470 C C . ARG A 1 314 ? 0.186 -2.353 12.369 1.00 61.50 314 ARG A C 1
ATOM 2472 O O . ARG A 1 314 ? 1.123 -2.160 13.137 1.00 61.50 314 ARG A O 1
ATOM 2479 N N . PRO A 1 315 ? -0.948 -1.641 12.455 1.00 55.00 315 PRO A N 1
ATOM 2480 C CA . PRO A 1 315 ? -1.113 -0.517 13.380 1.00 55.00 315 PRO A CA 1
ATOM 2481 C C . PRO A 1 315 ? -1.023 -0.885 14.878 1.00 55.00 315 PRO A C 1
ATOM 2483 O O . PRO A 1 315 ? -1.046 0.004 15.717 1.00 55.00 315 PRO A O 1
ATOM 2486 N N . HIS A 1 316 ? -0.919 -2.173 15.229 1.00 56.47 316 HIS A N 1
ATOM 2487 C CA . HIS A 1 316 ? -0.895 -2.687 16.605 1.00 56.47 316 HIS A CA 1
ATOM 2488 C C . HIS A 1 316 ? 0.509 -2.887 17.196 1.00 56.47 316 HIS A C 1
ATOM 2490 O O . HIS A 1 316 ? 0.598 -3.167 18.382 1.00 56.47 316 HIS A O 1
ATOM 2496 N N . VAL A 1 317 ? 1.593 -2.756 16.416 1.00 61.44 317 VAL A N 1
ATOM 2497 C CA . VAL A 1 317 ? 2.979 -2.879 16.935 1.00 61.44 317 VAL A CA 1
ATOM 2498 C C . VAL A 1 317 ? 3.606 -1.537 17.317 1.00 61.44 317 VAL A C 1
ATOM 2500 O O . VAL A 1 317 ? 4.627 -1.518 17.999 1.00 61.44 317 VAL A O 1
ATOM 2503 N N . ILE A 1 318 ? 2.985 -0.422 16.937 1.00 61.44 318 ILE A N 1
ATOM 2504 C CA . ILE A 1 318 ? 3.427 0.929 17.294 1.00 61.44 318 ILE A CA 1
ATOM 2505 C C . ILE A 1 318 ? 3.155 1.141 18.797 1.00 61.44 318 ILE A C 1
ATOM 2507 O O . ILE A 1 318 ? 2.040 0.902 19.253 1.00 61.44 318 ILE A O 1
ATOM 2511 N N . ASN A 1 319 ? 4.164 1.574 19.565 1.00 62.09 319 ASN A N 1
ATOM 2512 C CA . ASN A 1 319 ? 4.135 1.719 21.036 1.00 62.09 319 ASN A CA 1
ATOM 2513 C C . ASN A 1 319 ? 4.009 0.400 21.831 1.00 62.09 319 ASN A C 1
ATOM 2515 O O . ASN A 1 319 ? 3.394 0.363 22.899 1.00 62.09 319 ASN A O 1
ATOM 2519 N N . THR A 1 320 ? 4.594 -0.688 21.327 1.00 72.38 320 THR A N 1
ATOM 2520 C CA . THR A 1 320 ? 4.620 -1.998 22.005 1.00 72.38 320 THR A CA 1
ATOM 2521 C C . THR A 1 320 ? 5.984 -2.322 22.592 1.00 72.38 320 THR A C 1
ATOM 2523 O O . THR A 1 320 ? 6.983 -1.693 22.256 1.00 72.38 320 THR A O 1
ATOM 2526 N N . THR A 1 321 ? 6.072 -3.340 23.448 1.00 71.12 321 THR A N 1
ATOM 2527 C CA . THR A 1 321 ? 7.383 -3.809 23.943 1.00 71.12 321 THR A CA 1
ATOM 2528 C C . THR A 1 321 ? 8.322 -4.263 22.811 1.00 71.12 321 THR A C 1
ATOM 2530 O O . THR A 1 321 ? 9.544 -4.181 22.958 1.00 71.12 321 THR A O 1
ATOM 2533 N N . ALA A 1 322 ? 7.791 -4.637 21.640 1.00 73.00 322 ALA A N 1
ATOM 2534 C CA . ALA A 1 322 ? 8.581 -4.920 20.443 1.00 73.00 322 ALA A CA 1
ATOM 2535 C C . ALA A 1 322 ? 9.322 -3.695 19.879 1.00 73.00 322 ALA A C 1
ATOM 2537 O O . ALA A 1 322 ? 10.376 -3.884 19.282 1.00 73.00 322 ALA A O 1
ATOM 2538 N N . THR A 1 323 ? 8.848 -2.456 20.079 1.00 72.19 323 THR A N 1
ATOM 2539 C CA . THR A 1 323 ? 9.545 -1.253 19.565 1.00 72.19 323 THR A CA 1
ATOM 2540 C C . THR A 1 323 ? 10.796 -0.904 20.363 1.00 72.19 323 THR A C 1
ATOM 2542 O O . THR A 1 323 ? 11.621 -0.123 19.902 1.00 72.19 323 THR A O 1
ATOM 2545 N N . LEU A 1 324 ? 10.961 -1.494 21.552 1.00 74.50 324 LEU A N 1
ATOM 2546 C CA . LEU A 1 324 ? 12.214 -1.429 22.309 1.00 74.50 324 LEU A CA 1
ATOM 2547 C C . LEU A 1 324 ? 13.332 -2.248 21.636 1.00 74.50 324 LEU A C 1
ATOM 2549 O O . LEU A 1 324 ? 14.494 -2.129 22.016 1.00 74.50 324 LEU A O 1
ATOM 2553 N N . HIS A 1 325 ? 12.989 -3.063 20.632 1.00 73.12 325 HIS A N 1
ATOM 2554 C CA . HIS A 1 325 ? 13.921 -3.835 19.823 1.00 73.12 325 HIS A CA 1
ATOM 2555 C C . HIS A 1 325 ? 14.077 -3.194 18.435 1.00 73.12 325 HIS A C 1
ATOM 2557 O O . HIS A 1 325 ? 13.106 -2.781 17.809 1.00 73.12 325 HIS A O 1
ATOM 2563 N N . GLY A 1 326 ? 15.314 -3.119 17.931 1.00 68.44 326 GLY A N 1
ATOM 2564 C CA . GLY A 1 326 ? 15.646 -2.299 16.756 1.00 68.44 326 GLY A CA 1
ATOM 2565 C C . GLY A 1 326 ? 15.038 -2.735 15.413 1.00 68.44 326 GLY A C 1
ATOM 2566 O O . GLY A 1 326 ? 15.013 -1.937 14.480 1.00 68.44 326 GLY A O 1
ATOM 2567 N N . SER A 1 327 ? 14.569 -3.982 15.261 1.00 71.25 327 SER A N 1
ATOM 2568 C CA . SER A 1 327 ? 13.800 -4.414 14.079 1.00 71.25 327 SER A CA 1
ATOM 2569 C C . SER A 1 327 ? 13.020 -5.701 14.350 1.00 71.25 327 SER A C 1
ATOM 2571 O O . SER A 1 327 ? 13.404 -6.492 15.202 1.00 71.25 327 SER A O 1
ATOM 2573 N N . CYS A 1 328 ? 11.985 -6.000 13.557 1.00 74.25 328 CYS A N 1
ATOM 2574 C CA . CYS A 1 328 ? 11.237 -7.259 13.690 1.00 74.25 328 CYS A CA 1
ATOM 2575 C C . CYS A 1 328 ? 12.133 -8.507 13.538 1.00 74.25 328 CYS A C 1
ATOM 2577 O O . CYS A 1 328 ? 11.830 -9.557 14.099 1.00 74.25 328 CYS A O 1
ATOM 2579 N N . ALA A 1 329 ? 13.242 -8.390 12.798 1.00 72.88 329 ALA A N 1
ATOM 2580 C CA . ALA A 1 329 ? 14.179 -9.479 12.539 1.00 72.88 329 ALA A CA 1
ATOM 2581 C C . ALA A 1 329 ? 15.059 -9.846 13.751 1.00 72.88 329 ALA A C 1
ATOM 2583 O O . ALA A 1 329 ? 15.740 -10.868 13.709 1.00 72.88 329 ALA A O 1
ATOM 2584 N N . THR A 1 330 ? 15.049 -9.051 14.830 1.00 74.81 330 THR A N 1
ATOM 2585 C CA . THR A 1 330 ? 15.762 -9.402 16.073 1.00 74.81 330 THR A CA 1
ATOM 2586 C C . THR A 1 330 ? 15.048 -10.499 16.860 1.00 74.81 330 THR A C 1
ATOM 2588 O O . THR A 1 330 ? 15.672 -11.154 17.685 1.00 74.81 330 THR A O 1
ATOM 2591 N N . CYS A 1 331 ? 13.751 -10.709 16.599 1.00 76.25 331 CYS A N 1
ATOM 2592 C CA . CYS A 1 331 ? 12.936 -11.740 17.249 1.00 76.25 331 CYS A CA 1
ATOM 2593 C C . CYS A 1 331 ? 12.337 -12.741 16.244 1.00 76.25 331 CYS A C 1
ATOM 2595 O O . CYS A 1 331 ? 12.139 -13.906 16.590 1.00 76.25 331 CYS A O 1
ATOM 2597 N N . HIS A 1 332 ? 12.062 -12.314 15.004 1.00 75.00 332 HIS A N 1
ATOM 2598 C CA . HIS A 1 332 ? 11.504 -13.152 13.934 1.00 75.00 332 HIS A CA 1
ATOM 2599 C C . HIS A 1 332 ? 12.569 -13.560 12.919 1.00 75.00 332 HIS A C 1
ATOM 2601 O O . HIS A 1 332 ? 13.371 -12.737 12.489 1.00 75.00 332 HIS A O 1
ATOM 2607 N N . LYS A 1 333 ? 12.532 -14.813 12.453 1.00 72.88 333 LYS A N 1
ATOM 2608 C CA . LYS A 1 333 ? 13.485 -15.306 11.443 1.00 72.88 333 LYS A CA 1
ATOM 2609 C C . LYS A 1 333 ? 13.168 -14.753 10.034 1.00 72.88 333 LYS A C 1
ATOM 2611 O O . LYS A 1 333 ? 12.125 -15.111 9.476 1.00 72.88 333 LYS A O 1
ATOM 2616 N N . PRO A 1 334 ? 14.047 -13.939 9.411 1.00 60.53 334 PRO A N 1
ATOM 2617 C CA . PRO A 1 334 ? 13.886 -13.518 8.018 1.00 60.53 334 PRO A CA 1
ATOM 2618 C C . PRO A 1 334 ? 14.055 -14.742 7.102 1.00 60.53 334 PRO A C 1
ATOM 2620 O O . PRO A 1 334 ? 14.908 -15.581 7.375 1.00 60.53 334 PRO A O 1
ATOM 2623 N N . HIS A 1 335 ? 13.246 -14.850 6.042 1.00 62.25 335 HIS A N 1
ATOM 2624 C CA . HIS A 1 335 ? 13.028 -16.034 5.174 1.00 62.25 335 HIS A CA 1
ATOM 2625 C C . HIS A 1 335 ? 11.949 -17.023 5.622 1.00 62.25 335 HIS A C 1
ATOM 2627 O O . HIS A 1 335 ? 11.701 -18.001 4.922 1.00 62.25 335 HIS A O 1
ATOM 2633 N N . LEU A 1 336 ? 11.243 -16.773 6.724 1.00 62.84 336 LEU A N 1
ATOM 2634 C CA . LEU A 1 336 ? 9.939 -17.397 6.927 1.00 62.84 336 LEU A CA 1
ATOM 2635 C C . LEU A 1 336 ? 8.868 -16.436 6.402 1.00 62.84 336 LEU A C 1
ATOM 2637 O O . LEU A 1 336 ? 8.652 -15.368 6.970 1.00 62.84 336 LEU A O 1
ATOM 2641 N N . PHE A 1 337 ? 8.179 -16.815 5.319 1.00 62.38 337 PHE A N 1
ATOM 2642 C CA . PHE A 1 337 ? 7.046 -16.043 4.775 1.00 62.38 337 PHE A CA 1
ATOM 2643 C C . PHE A 1 337 ? 5.912 -15.858 5.805 1.00 62.38 337 PHE A C 1
ATOM 2645 O O . PHE A 1 337 ? 5.082 -14.960 5.674 1.00 62.38 337 PHE A O 1
ATOM 2652 N N . LYS A 1 338 ? 5.917 -16.671 6.872 1.00 59.09 338 LYS A N 1
ATOM 2653 C CA . LYS A 1 338 ? 5.141 -16.491 8.098 1.00 59.09 338 LYS A CA 1
ATOM 2654 C C . LYS A 1 338 ? 6.094 -16.191 9.258 1.00 59.09 338 LYS A C 1
ATOM 2656 O O . LYS A 1 338 ? 6.950 -17.012 9.569 1.00 59.09 338 LYS A O 1
ATOM 2661 N N . ALA A 1 339 ? 5.921 -15.044 9.910 1.00 60.91 339 ALA A N 1
ATOM 2662 C CA . ALA A 1 339 ? 6.713 -14.651 11.072 1.00 60.91 339 ALA A CA 1
ATOM 2663 C C . ALA A 1 339 ? 6.577 -15.699 12.198 1.00 60.91 339 ALA A C 1
ATOM 2665 O O . ALA A 1 339 ? 5.474 -15.920 12.702 1.00 60.91 339 ALA A O 1
ATOM 2666 N N . ALA A 1 340 ? 7.678 -16.371 12.543 1.00 61.25 340 ALA A N 1
ATOM 2667 C CA . ALA A 1 340 ? 7.753 -17.320 13.650 1.00 61.25 340 ALA A CA 1
ATOM 2668 C C . ALA A 1 340 ? 8.642 -16.730 14.759 1.00 61.25 340 ALA A C 1
ATOM 2670 O O . ALA A 1 340 ? 9.770 -16.323 14.449 1.00 61.25 340 ALA A O 1
ATOM 2671 N N . PRO A 1 341 ? 8.152 -16.671 16.013 1.00 65.06 341 PRO A N 1
ATOM 2672 C CA . PRO A 1 341 ? 8.874 -16.047 17.115 1.00 65.06 341 PRO A CA 1
ATOM 2673 C C . PRO A 1 341 ? 10.034 -16.917 17.619 1.00 65.06 341 PRO A C 1
ATOM 2675 O O . PRO A 1 341 ? 10.000 -18.145 17.526 1.00 65.06 341 PRO A O 1
ATOM 2678 N N . THR A 1 342 ? 11.046 -16.260 18.181 1.00 71.62 342 THR A N 1
ATOM 2679 C CA . THR A 1 342 ? 12.118 -16.879 18.981 1.00 71.62 342 THR A CA 1
ATOM 2680 C C . THR A 1 342 ? 11.699 -16.918 20.458 1.00 71.62 342 THR A C 1
ATOM 2682 O O . THR A 1 342 ? 10.921 -16.068 20.887 1.00 71.62 342 THR A O 1
ATOM 2685 N N . ASP A 1 343 ? 12.174 -17.901 21.231 1.00 78.44 343 ASP A N 1
ATOM 2686 C CA . ASP A 1 343 ? 11.869 -18.026 22.664 1.00 78.44 343 ASP A CA 1
ATOM 2687 C C . ASP A 1 343 ? 12.445 -16.857 23.494 1.00 78.44 343 ASP A C 1
ATOM 2689 O O . ASP A 1 343 ? 13.588 -16.441 23.299 1.00 78.44 343 ASP A O 1
ATOM 2693 N N . CYS A 1 344 ? 11.651 -16.341 24.439 1.00 80.31 344 CYS A N 1
ATOM 2694 C CA . CYS A 1 344 ? 11.979 -15.163 25.247 1.00 80.31 344 CYS A CA 1
ATOM 2695 C C . CYS A 1 344 ? 13.133 -15.427 26.227 1.00 80.31 344 CYS A C 1
ATOM 2697 O O . CYS A 1 344 ? 13.942 -14.535 26.497 1.00 80.31 344 CYS A O 1
ATOM 2699 N N . ILE A 1 345 ? 13.198 -16.643 26.779 1.00 83.12 345 ILE A N 1
ATOM 2700 C CA . ILE A 1 345 ? 14.114 -17.008 27.871 1.00 83.12 345 ILE A CA 1
ATOM 2701 C C . ILE A 1 345 ? 15.554 -17.072 27.360 1.00 83.12 345 ILE A C 1
ATOM 2703 O O . ILE A 1 345 ? 16.470 -16.611 28.041 1.00 83.12 345 ILE A O 1
ATOM 2707 N N . THR A 1 346 ? 15.723 -17.504 26.109 1.00 80.44 346 THR A N 1
ATOM 2708 C CA . THR A 1 346 ? 17.011 -17.534 25.398 1.00 80.44 346 THR A CA 1
ATOM 2709 C C . THR A 1 346 ? 17.757 -16.186 25.444 1.00 80.44 346 THR A C 1
ATOM 2711 O O . THR A 1 346 ? 18.986 -16.168 25.416 1.00 80.44 346 THR A O 1
ATOM 2714 N N . CYS A 1 347 ? 17.047 -15.055 25.567 1.00 81.19 347 CYS A N 1
ATOM 2715 C CA . CYS A 1 347 ? 17.652 -13.723 25.694 1.00 81.19 347 CYS A CA 1
ATOM 2716 C C . CYS A 1 347 ? 17.395 -13.026 27.051 1.00 81.19 347 CYS A C 1
ATOM 2718 O O . CYS A 1 347 ? 18.167 -12.145 27.425 1.00 81.19 347 CYS A O 1
ATOM 2720 N N . HIS A 1 348 ? 16.357 -13.403 27.814 1.00 83.44 348 HIS A N 1
ATOM 2721 C CA . HIS A 1 348 ? 15.943 -12.728 29.061 1.00 83.44 348 HIS A CA 1
ATOM 2722 C C . HIS A 1 348 ? 16.110 -13.567 30.352 1.00 83.44 348 HIS A C 1
ATOM 2724 O O . HIS A 1 348 ? 15.357 -13.385 31.313 1.00 83.44 348 HIS A O 1
ATOM 2730 N N . GLN A 1 349 ? 17.124 -14.437 30.428 1.00 86.06 349 GLN A N 1
ATOM 2731 C CA . GLN A 1 349 ? 17.341 -15.381 31.543 1.00 86.06 349 GLN A CA 1
ATOM 2732 C C . GLN A 1 349 ? 17.314 -14.757 32.955 1.00 86.06 349 GLN A C 1
ATOM 2734 O O . GLN A 1 349 ? 16.681 -15.297 33.857 1.00 86.06 349 GLN A O 1
ATOM 2739 N N . LYS A 1 350 ? 17.964 -13.606 33.178 1.00 82.94 350 LYS A N 1
ATOM 2740 C CA . LYS A 1 350 ? 18.049 -12.992 34.522 1.00 82.94 350 LYS A CA 1
ATOM 2741 C C . LYS A 1 350 ? 16.672 -12.650 35.108 1.00 82.94 350 LYS A C 1
ATOM 2743 O O . LYS A 1 350 ? 16.449 -12.813 36.302 1.00 82.94 350 LYS A O 1
ATOM 2748 N N . ARG A 1 351 ? 15.740 -12.189 34.267 1.00 80.00 351 ARG A N 1
ATOM 2749 C CA . ARG A 1 351 ? 14.399 -11.779 34.707 1.00 80.00 351 ARG A CA 1
ATOM 2750 C C . ARG A 1 351 ? 13.513 -12.972 35.058 1.00 80.00 351 ARG A C 1
ATOM 2752 O O . ARG A 1 351 ? 12.655 -12.858 35.928 1.00 80.00 351 ARG A O 1
ATOM 2759 N N . TYR A 1 352 ? 13.737 -14.102 34.395 1.00 82.62 352 TYR A N 1
ATOM 2760 C CA . TYR A 1 352 ? 13.043 -15.351 34.679 1.00 82.62 352 TYR A CA 1
ATOM 2761 C C . TYR A 1 352 ? 13.312 -15.839 36.115 1.00 82.62 352 TYR A C 1
ATOM 2763 O O . TYR A 1 352 ? 12.372 -16.205 36.821 1.00 82.62 352 TYR A O 1
ATOM 2771 N N . GLU A 1 353 ? 14.560 -15.752 36.590 1.00 81.75 353 GLU A N 1
ATOM 2772 C CA . GLU A 1 353 ? 14.920 -16.210 37.941 1.00 81.75 353 GLU A CA 1
ATOM 2773 C C . GLU A 1 353 ? 14.291 -15.367 39.070 1.00 81.75 353 GLU A C 1
ATOM 2775 O O . GLU A 1 353 ? 13.922 -15.916 40.106 1.00 81.75 353 GLU A O 1
ATOM 2780 N N . GLU A 1 354 ? 14.099 -14.055 38.878 1.00 78.00 354 GLU A N 1
ATOM 2781 C CA . GLU A 1 354 ? 13.468 -13.162 39.873 1.00 78.00 354 GLU A CA 1
ATOM 2782 C C . GLU A 1 354 ? 11.979 -13.490 40.096 1.00 78.00 354 GLU A C 1
ATOM 2784 O O . GLU A 1 354 ? 11.493 -13.506 41.227 1.00 78.00 354 GLU A O 1
ATOM 2789 N N . ILE A 1 355 ? 11.246 -13.783 39.018 1.00 75.88 355 ILE A N 1
ATOM 2790 C CA . ILE A 1 355 ? 9.797 -14.049 39.060 1.00 75.88 355 ILE A CA 1
ATOM 2791 C C . ILE A 1 355 ? 9.504 -15.411 39.709 1.00 75.88 355 ILE A C 1
ATOM 2793 O O . ILE A 1 355 ? 8.514 -15.565 40.431 1.00 75.88 355 ILE A O 1
ATOM 2797 N N . LYS A 1 356 ? 10.392 -16.390 39.504 1.00 76.50 356 LYS A N 1
ATOM 2798 C CA . LYS A 1 356 ? 10.266 -17.760 40.022 1.00 76.50 356 LYS A CA 1
ATOM 2799 C C . LYS A 1 356 ? 10.234 -17.841 41.559 1.00 76.50 356 LYS A C 1
ATOM 2801 O O . LYS A 1 356 ? 9.717 -18.815 42.094 1.00 76.50 356 LYS A O 1
ATOM 2806 N N . GLN A 1 357 ? 10.753 -16.843 42.280 1.00 73.19 357 GLN A N 1
ATOM 2807 C CA . GLN A 1 357 ? 10.913 -16.895 43.742 1.00 73.19 357 GLN A CA 1
ATOM 2808 C C . GLN A 1 357 ? 9.661 -16.511 44.566 1.00 73.19 357 GLN A C 1
ATOM 2810 O O . GLN A 1 357 ? 9.608 -16.845 45.748 1.00 73.19 357 GLN A O 1
ATOM 2815 N N . TRP A 1 358 ? 8.665 -15.809 44.000 1.00 65.62 358 TRP A N 1
ATOM 2816 C CA . TRP A 1 358 ? 7.510 -15.256 44.754 1.00 65.62 358 TRP A CA 1
ATOM 2817 C C . TRP A 1 358 ? 6.133 -15.695 44.224 1.00 65.62 358 TRP A C 1
ATOM 2819 O O . TRP A 1 358 ? 5.116 -15.452 44.871 1.00 65.62 358 TRP A O 1
ATOM 2829 N N . GLY A 1 359 ? 6.085 -16.314 43.040 1.00 65.31 359 GLY A N 1
ATOM 2830 C CA . GLY A 1 359 ? 4.846 -16.703 42.367 1.00 65.31 359 GLY A CA 1
ATOM 2831 C C . GLY A 1 359 ? 4.672 -18.220 42.225 1.00 65.31 359 GLY A C 1
ATOM 2832 O O . GLY A 1 359 ? 5.659 -18.954 42.216 1.00 65.31 359 GLY A O 1
ATOM 2833 N N . PRO A 1 360 ? 3.429 -18.715 42.071 1.00 67.12 360 PRO A N 1
ATOM 2834 C CA . PRO A 1 360 ? 3.181 -20.088 41.630 1.00 67.12 360 PRO A CA 1
ATOM 2835 C C . PRO A 1 360 ? 3.857 -20.357 40.275 1.00 67.12 360 PRO A C 1
ATOM 2837 O O . PRO A 1 360 ? 4.034 -19.438 39.475 1.00 67.12 360 PRO A O 1
ATOM 2840 N N . ALA A 1 361 ? 4.172 -21.624 39.969 1.00 66.25 361 ALA A N 1
ATOM 2841 C CA . ALA A 1 361 ? 4.846 -22.028 38.722 1.00 66.25 361 ALA A CA 1
ATOM 2842 C C . ALA A 1 361 ? 4.170 -21.489 37.440 1.00 66.25 361 ALA A C 1
ATOM 2844 O O . ALA A 1 361 ? 4.829 -21.263 36.428 1.00 66.25 361 ALA A O 1
ATOM 2845 N N . ALA A 1 362 ? 2.865 -21.207 37.505 1.00 66.38 362 ALA A N 1
ATOM 2846 C CA . ALA A 1 362 ? 2.088 -20.572 36.444 1.00 66.38 362 ALA A CA 1
ATOM 2847 C C . ALA A 1 362 ? 2.595 -19.174 36.019 1.00 66.38 362 ALA A C 1
ATOM 2849 O O . ALA A 1 362 ? 2.337 -18.761 34.890 1.00 66.38 362 ALA A O 1
ATOM 2850 N N . HIS A 1 363 ? 3.332 -18.453 36.875 1.00 75.94 363 HIS A N 1
ATOM 2851 C CA . HIS A 1 363 ? 3.898 -17.129 36.565 1.00 75.94 363 HIS A CA 1
ATOM 2852 C C . HIS A 1 363 ? 5.208 -17.186 35.754 1.00 75.94 363 HIS A C 1
ATOM 2854 O O . HIS A 1 363 ? 5.702 -16.147 35.323 1.00 75.94 363 HIS A O 1
ATOM 2860 N N . ALA A 1 364 ? 5.771 -18.377 35.512 1.00 70.06 364 ALA A N 1
ATOM 2861 C CA . ALA A 1 364 ? 7.029 -18.557 34.779 1.00 70.06 364 ALA A CA 1
ATOM 2862 C C . ALA A 1 364 ? 6.892 -18.379 33.251 1.00 70.06 364 ALA A C 1
ATOM 2864 O O . ALA A 1 364 ? 7.874 -18.114 32.558 1.00 70.06 364 ALA A O 1
ATOM 2865 N N . ALA A 1 365 ? 5.677 -18.499 32.711 1.00 78.44 365 ALA A N 1
ATOM 2866 C CA . ALA A 1 365 ? 5.398 -18.289 31.295 1.00 78.44 365 ALA A CA 1
ATOM 2867 C C . ALA A 1 365 ? 5.167 -16.795 31.012 1.00 78.44 365 ALA A C 1
ATOM 2869 O O . ALA A 1 365 ? 4.064 -16.282 31.188 1.00 78.44 365 ALA A O 1
ATOM 2870 N N . CYS A 1 366 ? 6.208 -16.095 30.548 1.00 78.50 366 CYS A N 1
ATOM 2871 C CA . CYS A 1 366 ? 6.205 -14.634 30.371 1.00 78.50 366 CYS A CA 1
ATOM 2872 C C . CYS A 1 366 ? 5.028 -14.130 29.513 1.00 78.50 366 CYS A C 1
ATOM 2874 O O . CYS A 1 366 ? 4.426 -13.103 29.821 1.00 78.50 366 CYS A O 1
ATOM 2876 N N . GLY A 1 367 ? 4.666 -14.896 28.476 1.00 76.62 367 GLY A N 1
ATOM 2877 C CA . GLY A 1 367 ? 3.553 -14.598 27.570 1.00 76.62 367 GLY A CA 1
ATOM 2878 C C . GLY A 1 367 ? 2.170 -14.586 28.230 1.00 76.62 367 GLY A C 1
ATOM 2879 O O . GLY A 1 367 ? 1.248 -14.000 27.673 1.00 76.62 367 GLY A O 1
ATOM 2880 N N . ASN A 1 368 ? 2.025 -15.176 29.420 1.00 77.19 368 ASN A N 1
ATOM 2881 C CA . ASN A 1 368 ? 0.772 -15.158 30.180 1.00 77.19 368 ASN A CA 1
ATOM 2882 C C . ASN A 1 368 ? 0.562 -13.826 30.918 1.00 77.19 368 ASN A C 1
ATOM 2884 O O . ASN A 1 368 ? -0.570 -13.488 31.257 1.00 77.19 368 ASN A O 1
ATOM 2888 N N . CYS A 1 369 ? 1.645 -13.077 31.154 1.00 74.81 369 CYS A N 1
ATOM 2889 C CA . CYS A 1 369 ? 1.628 -11.785 31.837 1.00 74.81 369 CYS A CA 1
ATOM 2890 C C . CYS A 1 369 ? 1.866 -10.610 30.883 1.00 74.81 369 CYS A C 1
ATOM 2892 O O . CYS A 1 369 ? 1.491 -9.492 31.198 1.00 74.81 369 CYS A O 1
ATOM 2894 N N . HIS A 1 370 ? 2.509 -10.806 29.734 1.00 76.56 370 HIS A N 1
ATOM 2895 C CA . HIS A 1 370 ? 2.487 -9.827 28.648 1.00 76.56 370 HIS A CA 1
ATOM 2896 C C . HIS A 1 370 ? 2.958 -10.400 27.327 1.00 76.56 370 HIS A C 1
ATOM 2898 O O . HIS A 1 370 ? 3.915 -11.173 27.260 1.00 76.56 370 HIS A O 1
ATOM 2904 N N . SER A 1 371 ? 2.336 -9.918 26.254 1.00 78.56 371 SER A N 1
ATOM 2905 C CA . SER A 1 371 ? 2.759 -10.193 24.889 1.00 78.56 371 SER A CA 1
ATOM 2906 C C . SER A 1 371 ? 3.823 -9.197 24.427 1.00 78.56 371 SER A C 1
ATOM 2908 O O . SER A 1 371 ? 3.702 -7.991 24.634 1.00 78.56 371 SER A O 1
ATOM 2910 N N . ALA A 1 372 ? 4.844 -9.698 23.728 1.00 74.69 372 ALA A N 1
ATOM 2911 C CA . ALA A 1 372 ? 5.887 -8.873 23.116 1.00 74.69 372 ALA A CA 1
ATOM 2912 C C . ALA A 1 372 ? 5.346 -7.937 22.017 1.00 74.69 372 ALA A C 1
ATOM 2914 O O . ALA A 1 372 ? 5.971 -6.936 21.681 1.00 74.69 372 ALA A O 1
ATOM 2915 N N . HIS A 1 373 ? 4.189 -8.265 21.439 1.00 76.81 373 HIS A N 1
ATOM 2916 C CA . HIS A 1 373 ? 3.546 -7.482 20.380 1.00 76.81 373 HIS A CA 1
ATOM 2917 C C . HIS A 1 373 ? 2.384 -6.629 20.883 1.00 76.81 373 HIS A C 1
ATOM 2919 O O . HIS A 1 373 ? 1.608 -6.126 20.076 1.00 76.81 373 HIS A O 1
ATOM 2925 N N . GLU A 1 374 ? 2.273 -6.465 22.198 1.00 74.00 374 GLU A N 1
ATOM 2926 C CA . GLU A 1 374 ? 1.308 -5.574 22.822 1.00 74.00 374 GLU A CA 1
ATOM 2927 C C . GLU A 1 374 ? 2.033 -4.472 23.611 1.00 74.00 374 GLU A C 1
ATOM 2929 O O . GLU A 1 374 ? 3.231 -4.590 23.925 1.00 74.00 374 GLU A O 1
ATOM 2934 N N . PRO A 1 375 ? 1.347 -3.351 23.892 1.00 71.94 375 PRO A N 1
ATOM 2935 C CA . PRO A 1 375 ? 1.854 -2.330 24.798 1.00 71.94 375 PRO A CA 1
ATOM 2936 C C . PRO A 1 375 ? 2.292 -2.949 26.131 1.00 71.94 375 PRO A C 1
ATOM 2938 O O . PRO A 1 375 ? 1.663 -3.916 26.570 1.00 71.94 375 PRO A O 1
ATOM 2941 N N . PRO A 1 376 ? 3.349 -2.419 26.784 1.00 68.50 376 PRO A N 1
ATOM 2942 C CA . PRO A 1 376 ? 3.711 -2.853 28.127 1.00 68.50 376 PRO A CA 1
ATOM 2943 C C . PRO A 1 376 ? 2.455 -2.857 29.005 1.00 68.50 376 PRO A C 1
ATOM 2945 O O . PRO A 1 376 ? 1.766 -1.830 29.068 1.00 68.50 376 PRO A O 1
ATOM 2948 N N . PRO A 1 377 ? 2.107 -3.992 29.630 1.00 66.19 377 PRO A N 1
ATOM 2949 C CA . PRO A 1 377 ? 0.900 -4.044 30.424 1.00 66.19 377 PRO A CA 1
ATOM 2950 C C . PRO A 1 377 ? 1.079 -3.136 31.640 1.00 66.19 377 PRO A C 1
ATOM 2952 O O . PRO A 1 377 ? 2.168 -3.004 32.202 1.00 66.19 377 PRO A O 1
ATOM 2955 N N . THR A 1 378 ? -0.010 -2.548 32.101 1.00 70.62 378 THR A N 1
ATOM 2956 C CA . THR A 1 378 ? -0.070 -2.104 33.493 1.00 70.62 378 THR A CA 1
ATOM 2957 C C . THR A 1 378 ? -0.279 -3.337 34.376 1.00 70.62 378 THR A C 1
ATOM 2959 O O . THR A 1 378 ? -0.584 -4.424 33.868 1.00 70.62 378 THR A O 1
ATOM 2962 N N . GLY A 1 379 ? -0.203 -3.222 35.702 1.00 69.31 379 GLY A N 1
ATOM 2963 C CA . GLY A 1 379 ? -0.549 -4.358 36.571 1.00 69.31 379 GLY A CA 1
ATOM 2964 C C . GLY A 1 379 ? -2.005 -4.829 36.454 1.00 69.31 379 GLY A C 1
ATOM 2965 O O . GLY A 1 379 ? -2.390 -5.774 37.131 1.00 69.31 379 GLY A O 1
ATOM 2966 N N . ALA A 1 380 ? -2.802 -4.245 35.554 1.00 69.12 380 ALA A N 1
ATOM 2967 C CA . ALA A 1 380 ? -4.058 -4.810 35.085 1.00 69.12 380 ALA A CA 1
ATOM 2968 C C . ALA A 1 380 ? -3.912 -6.216 34.480 1.00 69.12 380 ALA A C 1
ATOM 2970 O O . ALA A 1 380 ? -4.877 -6.975 34.511 1.00 69.12 380 ALA A O 1
ATOM 2971 N N . VAL A 1 381 ? -2.737 -6.600 33.966 1.00 74.69 381 VAL A N 1
ATOM 2972 C CA . VAL A 1 381 ? -2.549 -7.950 33.410 1.00 74.69 381 VAL A CA 1
ATOM 2973 C C . VAL A 1 381 ? -2.672 -9.061 34.450 1.00 74.69 381 VAL A C 1
ATOM 2975 O O . VAL A 1 381 ? -3.062 -10.181 34.129 1.00 74.69 381 VAL A O 1
ATOM 2978 N N . CYS A 1 382 ? -2.447 -8.732 35.722 1.00 75.56 382 CYS A N 1
ATOM 2979 C CA . CYS A 1 382 ? -2.693 -9.636 36.838 1.00 75.56 382 CYS A CA 1
ATOM 2980 C C . CYS A 1 382 ? -4.167 -10.073 36.891 1.00 75.56 382 CYS A C 1
ATOM 2982 O O . CYS A 1 382 ? -4.462 -11.215 37.243 1.00 75.56 382 CYS A O 1
ATOM 2984 N N . ASN A 1 383 ? -5.097 -9.207 36.473 1.00 73.75 383 ASN A N 1
ATOM 2985 C CA . ASN A 1 383 ? -6.535 -9.483 36.491 1.00 73.75 383 ASN A CA 1
ATOM 2986 C C . ASN A 1 383 ? -6.942 -10.593 35.511 1.00 73.75 383 ASN A C 1
ATOM 2988 O O . ASN A 1 383 ? -8.006 -11.181 35.690 1.00 73.75 383 ASN A O 1
ATOM 2992 N N . ASN A 1 384 ? -6.106 -10.923 34.516 1.00 73.88 384 ASN A N 1
ATOM 2993 C CA . ASN A 1 384 ? -6.390 -12.006 33.566 1.00 73.88 384 ASN A CA 1
ATOM 2994 C C . ASN A 1 384 ? -6.481 -13.372 34.258 1.00 73.88 384 ASN A C 1
ATOM 2996 O O . ASN A 1 384 ? -7.237 -14.238 33.827 1.00 73.88 384 ASN A O 1
ATOM 3000 N N . CYS A 1 385 ? -5.749 -13.540 35.360 1.00 73.81 385 CYS A N 1
ATOM 3001 C CA . CYS A 1 385 ? -5.777 -14.745 36.185 1.00 73.81 385 CYS A CA 1
ATOM 3002 C C . CYS A 1 385 ? -6.435 -14.483 37.548 1.00 73.81 385 CYS A C 1
ATOM 3004 O O . CYS A 1 385 ? -7.166 -15.329 38.060 1.00 73.81 385 CYS A O 1
ATOM 3006 N N . HIS A 1 386 ? -6.236 -13.293 38.120 1.00 70.25 386 HIS A N 1
ATOM 3007 C CA . HIS A 1 386 ? -6.765 -12.890 39.427 1.00 70.25 386 HIS A CA 1
ATOM 3008 C C . HIS A 1 386 ? -8.112 -12.155 39.333 1.00 70.25 386 HIS A C 1
ATOM 3010 O O . HIS A 1 386 ? -8.434 -11.320 40.174 1.00 70.25 386 HIS A O 1
ATOM 3016 N N . SER A 1 387 ? -8.935 -12.502 38.342 1.00 61.78 387 SER A N 1
ATOM 3017 C CA . SER A 1 387 ? -10.231 -11.867 38.056 1.00 61.78 387 SER A CA 1
ATOM 3018 C C . SER A 1 387 ? -11.256 -11.963 39.192 1.00 61.78 387 SER A C 1
ATOM 3020 O O . SER A 1 387 ? -12.191 -11.172 39.240 1.00 61.78 387 SER A O 1
ATOM 3022 N N . LYS A 1 388 ? -11.088 -12.914 40.124 1.00 57.44 388 LYS A N 1
ATOM 3023 C CA . LYS A 1 388 ? -11.957 -13.082 41.305 1.00 57.44 388 LYS A CA 1
ATOM 3024 C C . LYS A 1 388 ? -11.521 -12.260 42.522 1.00 57.44 388 LYS A C 1
ATOM 3026 O O . LYS A 1 388 ? -12.281 -12.168 43.483 1.00 57.44 388 LYS A O 1
ATOM 3031 N N . HIS A 1 389 ? -10.324 -11.675 42.499 1.00 58.16 389 HIS A N 1
ATOM 3032 C CA . HIS A 1 389 ? -9.829 -10.797 43.558 1.00 58.16 389 HIS A CA 1
ATOM 3033 C C . HIS A 1 389 ? -10.067 -9.346 43.155 1.00 58.16 389 HIS A C 1
ATOM 3035 O O . HIS A 1 389 ? -9.135 -8.594 42.884 1.00 58.16 389 HIS A O 1
ATOM 3041 N N . GLU A 1 390 ? -11.332 -8.939 43.116 1.00 54.19 390 GLU A N 1
ATOM 3042 C CA . GLU A 1 390 ? -11.697 -7.529 42.980 1.00 54.19 390 GLU A CA 1
ATOM 3043 C C . GLU A 1 390 ? -11.454 -6.815 44.311 1.00 54.19 390 GLU A C 1
ATOM 3045 O O . GLU A 1 390 ? -12.365 -6.416 45.031 1.00 54.19 390 GLU A O 1
ATOM 3050 N N . GLY A 1 391 ? -10.184 -6.719 44.681 1.00 58.03 391 GLY A N 1
ATOM 3051 C CA . GLY A 1 391 ? -9.767 -5.973 45.842 1.00 58.03 391 GLY A CA 1
ATOM 3052 C C . GLY A 1 391 ? -9.955 -4.473 45.698 1.00 58.03 391 GLY A C 1
ATOM 3053 O O . GLY A 1 391 ? -10.009 -3.955 44.586 1.00 58.03 391 GLY A O 1
ATOM 3054 N N . HIS A 1 392 ? -10.075 -3.794 46.845 1.00 62.75 392 HIS A N 1
ATOM 3055 C CA . HIS A 1 392 ? -10.315 -2.357 47.020 1.00 62.75 392 HIS A CA 1
ATOM 3056 C C . HIS A 1 392 ? -9.784 -1.543 45.829 1.00 62.75 392 HIS A C 1
ATOM 3058 O O . HIS A 1 392 ? -8.575 -1.419 45.685 1.00 62.75 392 HIS A O 1
ATOM 3064 N N . ARG A 1 393 ? -10.697 -1.046 44.977 1.00 60.81 393 ARG A N 1
ATOM 3065 C CA . ARG A 1 393 ? -10.495 -0.442 43.636 1.00 60.81 393 ARG A CA 1
ATOM 3066 C C . ARG A 1 393 ? -9.174 0.328 43.398 1.00 60.81 393 ARG A C 1
ATOM 3068 O O . ARG A 1 393 ? -9.190 1.545 43.212 1.00 60.81 393 ARG A O 1
ATOM 3075 N N . HIS A 1 394 ? -8.058 -0.381 43.274 1.00 67.25 394 HIS A N 1
ATOM 3076 C CA . HIS A 1 394 ? -6.806 0.112 42.709 1.00 67.25 394 HIS A CA 1
ATOM 3077 C C . HIS A 1 394 ? -6.670 -0.457 41.302 1.00 67.25 394 HIS A C 1
ATOM 3079 O O . HIS A 1 394 ? -6.909 -1.639 41.068 1.00 67.25 394 HIS A O 1
ATOM 3085 N N . LYS A 1 395 ? -6.335 0.403 40.336 1.00 58.34 395 LYS A N 1
ATOM 3086 C CA . LYS A 1 395 ? -6.269 0.011 38.918 1.00 58.34 395 LYS A CA 1
ATOM 3087 C C . LYS A 1 395 ? -5.102 -0.922 38.609 1.00 58.34 395 LYS A C 1
ATOM 3089 O O . LYS A 1 395 ? -5.109 -1.576 37.572 1.00 58.34 395 LYS A O 1
ATOM 3094 N N . ASP A 1 396 ? -4.102 -0.934 39.477 1.00 70.75 396 ASP A N 1
ATOM 3095 C CA . ASP A 1 396 ? -2.861 -1.643 39.261 1.00 70.75 396 ASP A CA 1
ATOM 3096 C C . ASP A 1 396 ? -2.457 -2.319 40.570 1.00 70.75 396 ASP A C 1
ATOM 3098 O O . ASP A 1 396 ? -2.188 -1.654 41.567 1.00 70.75 396 ASP A O 1
ATOM 3102 N N . CYS A 1 397 ? -2.416 -3.652 40.574 1.00 73.75 397 CYS A N 1
ATOM 3103 C CA . CYS A 1 397 ? -2.011 -4.428 41.746 1.00 73.75 397 CYS A CA 1
ATOM 3104 C C . CYS A 1 397 ? -0.609 -4.017 42.240 1.00 73.75 397 CYS A C 1
ATOM 3106 O O . CYS A 1 397 ? -0.293 -4.144 43.422 1.00 73.75 397 CYS A O 1
ATOM 3108 N N . THR A 1 398 ? 0.217 -3.458 41.349 1.00 75.12 398 THR A N 1
ATOM 3109 C CA . THR A 1 398 ? 1.581 -3.009 41.621 1.00 75.12 398 THR A CA 1
ATOM 3110 C C . THR A 1 398 ? 1.708 -1.674 42.329 1.00 75.12 398 THR A C 1
ATOM 3112 O O . THR A 1 398 ? 2.792 -1.385 42.837 1.00 75.12 398 THR A O 1
ATOM 3115 N N . THR A 1 399 ? 0.616 -0.917 42.480 1.00 74.94 399 THR A N 1
ATOM 3116 C CA . THR A 1 399 ? 0.599 0.248 43.385 1.00 74.94 399 THR A CA 1
ATOM 3117 C C . THR A 1 399 ? 0.671 -0.179 44.843 1.00 74.94 399 THR A C 1
ATOM 3119 O O . THR A 1 399 ? 1.134 0.585 45.684 1.00 74.94 399 THR A O 1
ATOM 3122 N N . CYS A 1 400 ? 0.225 -1.405 45.130 1.00 74.56 400 CYS A N 1
ATOM 3123 C CA . CYS A 1 400 ? 0.321 -2.014 46.445 1.00 74.56 400 CYS A CA 1
ATOM 3124 C C . CYS A 1 400 ? 1.419 -3.087 46.513 1.00 74.56 400 CYS A C 1
ATOM 3126 O O . CYS A 1 400 ? 1.992 -3.214 47.585 1.00 74.56 400 CYS A O 1
ATOM 3128 N N . HIS A 1 401 ? 1.726 -3.839 45.436 1.00 75.31 401 HIS A N 1
ATOM 3129 C CA . HIS A 1 401 ? 2.814 -4.844 45.399 1.00 75.31 401 HIS A CA 1
ATOM 3130 C C . HIS A 1 401 ? 3.424 -5.124 43.991 1.00 75.31 401 HIS A C 1
ATOM 3132 O O . HIS A 1 401 ? 2.751 -5.599 43.079 1.00 75.31 401 HIS A O 1
ATOM 3138 N N . ASN A 1 402 ? 4.733 -4.923 43.767 1.00 77.38 402 ASN A N 1
ATOM 3139 C CA . ASN A 1 402 ? 5.354 -5.099 42.432 1.00 77.38 402 ASN A CA 1
ATOM 3140 C C . ASN A 1 402 ? 6.032 -6.483 42.222 1.00 77.38 402 ASN A C 1
ATOM 3142 O O . ASN A 1 402 ? 7.009 -6.779 42.916 1.00 77.38 402 ASN A O 1
ATOM 3146 N N . PRO A 1 403 ? 5.612 -7.296 41.224 1.00 72.88 403 PRO A N 1
ATOM 3147 C CA . PRO A 1 403 ? 6.142 -8.648 41.010 1.00 72.88 403 PRO A CA 1
ATOM 3148 C C . PRO A 1 403 ? 7.589 -8.688 40.490 1.00 72.88 403 PRO A C 1
ATOM 3150 O O . PRO A 1 403 ? 8.267 -9.694 40.663 1.00 72.88 403 PRO A O 1
ATOM 3153 N N . HIS A 1 404 ? 8.103 -7.598 39.913 1.00 74.88 404 HIS A N 1
ATOM 3154 C CA . HIS A 1 404 ? 9.498 -7.479 39.471 1.00 74.88 404 HIS A CA 1
ATOM 3155 C C . HIS A 1 404 ? 10.449 -6.987 40.580 1.00 74.88 404 HIS A C 1
ATOM 3157 O O . HIS A 1 404 ? 11.627 -6.761 40.305 1.00 74.88 404 HIS A O 1
ATOM 3163 N N . LYS A 1 405 ? 9.946 -6.761 41.808 1.00 70.75 405 LYS A N 1
ATOM 3164 C CA . LYS A 1 405 ? 10.721 -6.241 42.954 1.00 70.75 405 LYS A CA 1
ATOM 3165 C C . LYS A 1 405 ? 10.707 -7.137 44.205 1.00 70.75 405 LYS A C 1
ATOM 3167 O O . LYS A 1 405 ? 11.314 -6.778 45.210 1.00 70.75 405 LYS A O 1
ATOM 3172 N N . GLY A 1 406 ? 10.033 -8.288 44.176 1.00 65.94 406 GLY A N 1
ATOM 3173 C CA . GLY A 1 406 ? 9.963 -9.202 45.323 1.00 65.94 406 GLY A CA 1
ATOM 3174 C C . GLY A 1 406 ? 9.280 -8.608 46.572 1.00 65.94 406 GLY A C 1
ATOM 3175 O O . GLY A 1 406 ? 8.482 -7.674 46.494 1.00 65.94 406 GLY A O 1
ATOM 3176 N N . ARG A 1 407 ? 9.586 -9.160 47.757 1.00 59.28 407 ARG A N 1
ATOM 3177 C CA . ARG A 1 407 ? 8.860 -8.923 49.031 1.00 59.28 407 ARG A CA 1
ATOM 3178 C C . ARG A 1 407 ? 8.938 -7.486 49.580 1.00 59.28 407 ARG A C 1
ATOM 3180 O O . ARG A 1 407 ? 8.136 -7.124 50.431 1.00 59.28 407 ARG A O 1
ATOM 3187 N N . GLN A 1 408 ? 9.859 -6.661 49.088 1.00 62.66 408 GLN A N 1
ATOM 3188 C CA . GLN A 1 408 ? 10.060 -5.269 49.523 1.00 62.66 408 GLN A CA 1
ATOM 3189 C C . GLN A 1 408 ? 9.054 -4.274 48.901 1.00 62.66 408 GLN A C 1
ATOM 3191 O O . GLN A 1 408 ? 9.188 -3.065 49.066 1.00 62.66 408 GLN A O 1
ATOM 3196 N N . GLY A 1 409 ? 8.049 -4.761 48.167 1.00 63.03 409 GLY A N 1
ATOM 3197 C CA . GLY A 1 409 ? 7.120 -3.929 47.400 1.00 63.03 409 GLY A CA 1
ATOM 3198 C C . GLY A 1 409 ? 5.781 -3.534 48.051 1.00 63.03 409 GLY A C 1
ATOM 3199 O O . GLY A 1 409 ? 5.000 -2.919 47.336 1.00 63.03 409 GLY A O 1
ATOM 3200 N N . LEU A 1 410 ? 5.476 -3.874 49.318 1.00 72.81 410 LEU A N 1
ATOM 3201 C CA . LEU A 1 410 ? 4.150 -3.676 49.967 1.00 72.81 410 LEU A CA 1
ATOM 3202 C C . LEU A 1 410 ? 3.939 -2.280 50.619 1.00 72.81 410 LEU A C 1
ATOM 3204 O O . LEU A 1 410 ? 4.842 -1.803 51.298 1.00 72.81 410 LEU A O 1
ATOM 3208 N N . GLN A 1 411 ? 2.756 -1.643 50.466 1.00 77.00 411 GLN A N 1
ATOM 3209 C CA . GLN A 1 411 ? 2.449 -0.257 50.930 1.00 77.00 411 GLN A CA 1
ATOM 3210 C C . GLN A 1 411 ? 1.243 -0.135 51.925 1.00 77.00 411 GLN A C 1
ATOM 3212 O O . GLN A 1 411 ? 0.225 -0.786 51.687 1.00 77.00 411 GLN A O 1
ATOM 3217 N N . PRO A 1 412 ? 1.284 0.711 52.993 1.00 81.25 412 PRO A N 1
ATOM 3218 C CA . PRO A 1 412 ? 0.157 0.982 53.926 1.00 81.25 412 PRO A CA 1
ATOM 3219 C C . PRO A 1 412 ? -1.020 1.815 53.358 1.00 81.25 412 PRO A C 1
ATOM 3221 O O . PRO A 1 412 ? -0.814 2.703 52.536 1.00 81.25 412 PRO A O 1
ATOM 3224 N N . CYS A 1 413 ? -2.255 1.614 53.860 1.00 78.12 413 CYS A N 1
ATOM 3225 C CA . CYS A 1 413 ? -3.485 2.248 53.328 1.00 78.12 413 CYS A CA 1
ATOM 3226 C C . CYS A 1 413 ? -3.570 3.767 53.573 1.00 78.12 413 CYS A C 1
ATOM 3228 O O . CYS A 1 413 ? -4.041 4.527 52.723 1.00 78.12 413 CYS A O 1
ATOM 3230 N N . GLN A 1 414 ? -3.135 4.219 54.749 1.00 82.62 414 GLN A N 1
ATOM 3231 C CA . GLN A 1 414 ? -3.254 5.609 55.197 1.00 82.62 414 GLN A CA 1
ATOM 3232 C C . GLN A 1 414 ? -2.356 6.549 54.390 1.00 82.62 414 GLN A C 1
ATOM 3234 O O . GLN A 1 414 ? -2.714 7.708 54.193 1.00 82.62 414 GLN A O 1
ATOM 3239 N N . ASN A 1 415 ? -1.252 6.025 53.849 1.00 81.19 415 ASN A N 1
ATOM 3240 C CA . ASN A 1 415 ? -0.318 6.771 53.007 1.00 81.19 415 ASN A CA 1
ATOM 3241 C C . ASN A 1 415 ? -0.988 7.320 51.739 1.00 81.19 415 ASN A C 1
ATOM 3243 O O . ASN A 1 415 ? -0.472 8.249 51.125 1.00 81.19 415 ASN A O 1
ATOM 3247 N N . CYS A 1 416 ? -2.142 6.766 51.352 1.00 77.88 416 CYS A N 1
ATOM 3248 C CA . CYS A 1 416 ? -2.881 7.189 50.167 1.00 77.88 416 CYS A CA 1
ATOM 3249 C C . CYS A 1 416 ? -4.329 7.643 50.453 1.00 77.88 416 CYS A C 1
ATOM 3251 O O . CYS A 1 416 ? -4.920 8.305 49.603 1.00 77.88 416 CYS A O 1
ATOM 3253 N N . HIS A 1 417 ? -4.909 7.347 51.627 1.00 78.69 417 HIS A N 1
ATOM 3254 C CA . HIS A 1 417 ? -6.331 7.600 51.943 1.00 78.69 417 HIS A CA 1
ATOM 3255 C C . HIS A 1 417 ? -6.579 8.566 53.118 1.00 78.69 417 HIS A C 1
ATOM 3257 O O . HIS A 1 417 ? -7.512 8.387 53.900 1.00 78.69 417 HIS A O 1
ATOM 3263 N N . ALA A 1 418 ? -5.775 9.625 53.240 1.00 82.19 418 ALA A N 1
ATOM 3264 C CA . ALA A 1 418 ? -5.858 10.569 54.362 1.00 82.19 418 ALA A CA 1
ATOM 3265 C C . ALA A 1 418 ? -7.231 11.271 54.508 1.00 82.19 418 ALA A C 1
ATOM 3267 O O . ALA A 1 418 ? -7.751 11.393 55.616 1.00 82.19 418 ALA A O 1
ATOM 3268 N N . GLY A 1 419 ? -7.861 11.691 53.403 1.00 81.38 419 GLY A N 1
ATOM 3269 C CA . GLY A 1 419 ? -9.143 12.414 53.445 1.00 81.38 419 GLY A CA 1
ATOM 3270 C C . GLY A 1 419 ? -10.336 11.544 53.857 1.00 81.38 419 GLY A C 1
ATOM 3271 O O . GLY A 1 419 ? -11.243 12.012 54.543 1.00 81.38 419 GLY A O 1
ATOM 3272 N N . GLN A 1 420 ? -10.332 10.262 53.482 1.00 81.94 420 GLN A N 1
ATOM 3273 C CA . GLN A 1 420 ? -11.353 9.301 53.909 1.00 81.94 420 GLN A CA 1
ATOM 3274 C C . GLN A 1 420 ? -11.201 8.974 55.395 1.00 81.94 420 GLN A C 1
ATOM 3276 O O . GLN A 1 420 ? -12.203 8.947 56.111 1.00 81.94 420 GLN A O 1
ATOM 3281 N N . SER A 1 421 ? -9.961 8.827 55.872 1.00 79.88 421 SER A N 1
ATOM 3282 C CA . SER A 1 421 ? -9.671 8.693 57.302 1.00 79.88 421 SER A CA 1
ATOM 3283 C C . SER A 1 421 ? -10.205 9.895 58.094 1.00 79.88 421 SER A C 1
ATOM 3285 O O . SER A 1 421 ? -10.821 9.721 59.146 1.00 79.88 421 SER A O 1
ATOM 3287 N N . GLN A 1 422 ? -10.069 11.115 57.562 1.00 81.81 422 GLN A N 1
ATOM 3288 C CA . GLN A 1 422 ? -10.609 12.322 58.196 1.00 81.81 422 GLN A CA 1
ATOM 3289 C C . GLN A 1 422 ? -12.149 12.370 58.181 1.00 81.81 422 GLN A C 1
ATOM 3291 O O . GLN A 1 422 ? -12.746 12.671 59.211 1.00 81.81 422 GLN A O 1
ATOM 3296 N N . ALA A 1 423 ? -12.802 12.024 57.064 1.00 75.19 423 ALA A N 1
ATOM 3297 C CA . ALA A 1 423 ? -14.267 12.027 56.935 1.00 75.19 423 ALA A CA 1
ATOM 3298 C C . ALA A 1 423 ? -14.964 11.012 57.860 1.00 75.19 423 ALA A C 1
ATOM 3300 O O . ALA A 1 423 ? -16.041 11.282 58.390 1.00 75.19 423 ALA A O 1
ATOM 3301 N N . ILE A 1 424 ? -14.336 9.854 58.088 1.00 74.88 424 ILE A N 1
ATOM 3302 C CA . ILE A 1 424 ? -14.797 8.870 59.078 1.00 74.88 424 ILE A CA 1
ATOM 3303 C C . ILE A 1 424 ? -14.675 9.455 60.490 1.00 74.88 424 ILE A C 1
ATOM 3305 O O . ILE A 1 424 ? -15.590 9.329 61.298 1.00 74.88 424 ILE A O 1
ATOM 3309 N N . THR A 1 425 ? -13.580 10.166 60.765 1.00 72.75 425 THR A N 1
ATOM 3310 C CA . THR A 1 425 ? -13.303 10.774 62.076 1.00 72.75 425 THR A CA 1
ATOM 3311 C C . THR A 1 425 ? -14.252 11.939 62.410 1.00 72.75 425 THR A C 1
ATOM 3313 O O . THR A 1 425 ? -14.549 12.155 63.589 1.00 72.75 425 THR A O 1
ATOM 3316 N N . THR A 1 426 ? -14.768 12.664 61.408 1.00 74.00 426 THR A N 1
ATOM 3317 C CA . THR A 1 426 ? -15.662 13.832 61.579 1.00 74.00 426 THR A CA 1
ATOM 3318 C C . THR A 1 426 ? -17.156 13.544 61.369 1.00 74.00 426 THR A C 1
ATOM 3320 O O . THR A 1 426 ? -17.980 14.420 61.627 1.00 74.00 426 THR A O 1
ATOM 3323 N N . GLY A 1 427 ? -17.527 12.343 60.916 1.00 70.88 427 GLY A N 1
ATOM 3324 C CA . GLY A 1 427 ? -18.919 11.948 60.679 1.00 70.88 427 GLY A CA 1
ATOM 3325 C C . GLY A 1 427 ? -19.735 11.644 61.950 1.00 70.88 427 GLY A C 1
ATOM 3326 O O . GLY A 1 427 ? -19.213 11.716 63.069 1.00 70.88 427 GLY A O 1
ATOM 3327 N N . PRO A 1 428 ? -21.026 11.269 61.795 1.00 73.19 428 PRO A N 1
ATOM 3328 C CA . PRO A 1 428 ? -21.875 10.850 62.911 1.00 73.19 428 PRO A CA 1
ATOM 3329 C C . PRO A 1 428 ? -21.208 9.728 63.716 1.00 73.19 428 PRO A C 1
ATOM 3331 O O . PRO A 1 428 ? -20.654 8.804 63.124 1.00 73.19 428 PRO A O 1
ATOM 3334 N N . ALA A 1 429 ? -21.285 9.784 65.050 1.00 74.56 429 ALA A N 1
ATOM 3335 C CA . ALA A 1 429 ? -20.521 8.912 65.952 1.00 74.56 429 ALA A CA 1
ATOM 3336 C C . ALA A 1 429 ? -20.636 7.407 65.632 1.00 74.56 429 ALA A C 1
ATOM 3338 O O . ALA A 1 429 ? -19.649 6.685 65.741 1.00 74.56 429 ALA A O 1
ATOM 3339 N N . ALA A 1 430 ? -21.802 6.962 65.152 1.00 71.31 430 ALA A N 1
ATOM 3340 C CA . ALA A 1 430 ? -22.071 5.580 64.748 1.00 71.31 430 ALA A CA 1
ATOM 3341 C C . ALA A 1 430 ? -21.235 5.071 63.549 1.00 71.31 430 ALA A C 1
ATOM 3343 O O . ALA A 1 430 ? -21.290 3.884 63.242 1.00 71.31 430 ALA A O 1
ATOM 3344 N N . HIS A 1 431 ? -20.467 5.931 62.869 1.00 75.75 431 HIS A N 1
ATOM 3345 C CA . HIS A 1 431 ? -19.682 5.580 61.679 1.00 75.75 431 HIS A CA 1
ATOM 3346 C C . HIS A 1 431 ? -18.146 5.615 61.878 1.00 75.75 431 HIS A C 1
ATOM 3348 O O . HIS A 1 431 ? -17.426 5.421 60.901 1.00 75.75 431 HIS A O 1
ATOM 3354 N N . LYS A 1 432 ? -17.618 5.826 63.099 1.00 77.00 432 LYS A N 1
ATOM 3355 C CA . LYS A 1 432 ? -16.163 5.848 63.405 1.00 77.00 432 LYS A CA 1
ATOM 3356 C C . LYS A 1 432 ? -15.586 4.431 63.635 1.00 77.00 432 LYS A C 1
ATOM 3358 O O . LYS A 1 432 ? -15.620 3.951 64.764 1.00 77.00 432 LYS A O 1
ATOM 3363 N N . ALA A 1 433 ? -15.054 3.759 62.606 1.00 70.88 433 ALA A N 1
ATOM 3364 C CA . ALA A 1 433 ? -14.537 2.377 62.698 1.00 70.88 433 ALA A CA 1
ATOM 3365 C C . ALA A 1 433 ? -13.317 2.097 61.781 1.00 70.88 433 ALA A C 1
ATOM 3367 O O . ALA A 1 433 ? -13.053 2.865 60.856 1.00 70.88 433 ALA A O 1
ATOM 3368 N N . GLU A 1 434 ? -12.597 0.982 62.015 1.00 79.81 434 GLU A N 1
ATOM 3369 C CA . GLU A 1 434 ? -11.475 0.512 61.173 1.00 79.81 434 GLU A CA 1
ATOM 3370 C C . GLU A 1 434 ? -11.891 0.363 59.707 1.00 79.81 434 GLU A C 1
ATOM 3372 O O . GLU A 1 434 ? -13.000 -0.094 59.416 1.00 79.81 434 GLU A O 1
ATOM 3377 N N . CYS A 1 435 ? -10.988 0.657 58.766 1.00 78.00 435 CYS A N 1
ATOM 3378 C CA . CYS A 1 435 ? -11.298 0.634 57.331 1.00 78.00 435 CYS A CA 1
ATOM 3379 C C . CYS A 1 435 ? -11.921 -0.704 56.893 1.00 78.00 435 CYS A C 1
ATOM 3381 O O . CYS A 1 435 ? -12.850 -0.729 56.086 1.00 78.00 435 CYS A O 1
ATOM 3383 N N . THR A 1 436 ? -11.457 -1.821 57.463 1.00 78.69 436 THR A N 1
ATOM 3384 C CA . THR A 1 436 ? -11.913 -3.175 57.115 1.00 78.69 436 THR A CA 1
ATOM 3385 C C . THR A 1 436 ? -13.292 -3.559 57.686 1.00 78.69 436 THR A C 1
ATOM 3387 O O . THR A 1 436 ? -13.910 -4.534 57.242 1.00 78.69 436 THR A O 1
ATOM 3390 N N . SER A 1 437 ? -13.828 -2.781 58.632 1.00 76.75 437 SER A N 1
ATOM 3391 C CA . SER A 1 437 ? -15.181 -2.988 59.180 1.00 76.75 437 SER A CA 1
ATOM 3392 C C . SER A 1 437 ? -16.268 -2.682 58.141 1.00 76.75 437 SER A C 1
ATOM 3394 O O . SER A 1 437 ? -17.268 -3.394 58.026 1.00 76.75 437 SER A O 1
ATOM 3396 N N . CYS A 1 438 ? -16.012 -1.695 57.283 1.00 76.12 438 CYS A N 1
ATOM 3397 C CA . CYS A 1 438 ? -16.875 -1.318 56.168 1.00 76.12 438 CYS A CA 1
ATOM 3398 C C . CYS A 1 438 ? -16.347 -1.853 54.827 1.00 76.12 438 CYS A C 1
ATOM 3400 O O . CYS A 1 438 ? -17.141 -2.190 53.951 1.00 76.12 438 CYS A O 1
ATOM 3402 N N . HIS A 1 439 ? -15.028 -1.988 54.658 1.00 77.56 439 HIS A N 1
ATOM 3403 C CA . HIS A 1 439 ? -14.400 -2.411 53.404 1.00 77.56 439 HIS A CA 1
ATOM 3404 C C . HIS A 1 439 ? -13.762 -3.800 53.501 1.00 77.56 439 HIS A C 1
ATOM 3406 O O . HIS A 1 439 ? -13.268 -4.201 54.540 1.00 77.56 439 HIS A O 1
ATOM 3412 N N . ALA A 1 440 ? -13.705 -4.554 52.407 1.00 76.88 440 ALA A N 1
ATOM 3413 C CA . ALA A 1 440 ? -12.912 -5.781 52.348 1.00 76.88 440 ALA A CA 1
ATOM 3414 C C . ALA A 1 440 ? -11.926 -5.672 51.178 1.00 76.88 440 ALA A C 1
ATOM 3416 O O . ALA A 1 440 ? -12.360 -5.581 50.029 1.00 76.88 440 ALA A O 1
ATOM 3417 N N . PRO A 1 441 ? -10.602 -5.638 51.438 1.00 71.38 441 PRO A N 1
ATOM 3418 C CA . PRO A 1 441 ? -9.631 -5.181 50.455 1.00 71.38 441 PRO A CA 1
ATOM 3419 C C . PRO A 1 441 ? -9.368 -6.160 49.318 1.00 71.38 441 PRO A C 1
ATOM 3421 O O . PRO A 1 441 ? -8.688 -5.777 48.383 1.00 71.38 441 PRO A O 1
ATOM 3424 N N . HIS A 1 442 ? -9.930 -7.368 49.374 1.00 71.19 442 HIS A N 1
ATOM 3425 C CA . HIS A 1 442 ? -9.939 -8.362 48.297 1.00 71.19 442 HIS A CA 1
ATOM 3426 C C . HIS A 1 442 ? -11.364 -8.778 47.884 1.00 71.19 442 HIS A C 1
ATOM 3428 O O . HIS A 1 442 ? -11.514 -9.767 47.170 1.00 71.19 442 HIS A O 1
ATOM 3434 N N . ALA A 1 443 ? -12.404 -8.074 48.357 1.00 66.75 443 ALA A N 1
ATOM 3435 C CA . ALA A 1 443 ? -13.795 -8.428 48.084 1.00 66.75 443 ALA A CA 1
ATOM 3436 C C . ALA A 1 443 ? -14.452 -7.496 47.043 1.00 66.75 443 ALA A C 1
ATOM 3438 O O . ALA A 1 443 ? -14.325 -6.275 47.158 1.00 66.75 443 ALA A O 1
ATOM 3439 N N . PRO A 1 444 ? -15.252 -8.060 46.119 1.00 57.19 444 PRO A N 1
ATOM 3440 C CA . PRO A 1 444 ? -15.780 -7.368 44.935 1.00 57.19 444 PRO A CA 1
ATOM 3441 C C . PRO A 1 444 ? -16.776 -6.240 45.227 1.00 57.19 444 PRO A C 1
ATOM 3443 O O . PRO A 1 444 ? -16.808 -5.205 44.561 1.00 57.19 444 PRO A O 1
ATOM 3446 N N . SER A 1 445 ? -17.603 -6.400 46.255 1.00 57.44 445 SER A N 1
ATOM 3447 C CA . SER A 1 445 ? -18.613 -5.418 46.638 1.00 57.44 445 SER A CA 1
ATOM 3448 C C . SER A 1 445 ? -18.090 -4.568 47.793 1.00 57.44 445 SER A C 1
ATOM 3450 O O . SER A 1 445 ? -18.058 -5.031 48.933 1.00 57.44 445 SER A O 1
ATOM 3452 N N . GLY A 1 446 ? -17.671 -3.331 47.508 1.00 61.00 446 GLY A N 1
ATOM 3453 C CA . GLY A 1 446 ? -17.259 -2.361 48.532 1.00 61.00 446 GLY A CA 1
ATOM 3454 C C . GLY A 1 446 ? -18.340 -2.077 49.596 1.00 61.00 446 GLY A C 1
ATOM 3455 O O . GLY A 1 446 ? -19.414 -2.675 49.598 1.00 61.00 446 GLY A O 1
ATOM 3456 N N . ALA A 1 447 ? -18.086 -1.112 50.488 1.00 62.09 447 ALA A N 1
ATOM 3457 C CA . ALA A 1 447 ? -18.914 -0.840 51.674 1.00 62.09 447 ALA A CA 1
ATOM 3458 C C . ALA A 1 447 ? -20.434 -0.671 51.430 1.00 62.09 447 ALA A C 1
ATOM 3460 O O . ALA A 1 447 ? -21.232 -0.955 52.318 1.00 62.09 447 ALA A O 1
ATOM 3461 N N . SER A 1 448 ? -20.866 -0.274 50.227 1.00 61.16 448 SER A N 1
ATOM 3462 C CA . SER A 1 448 ? -22.269 -0.008 49.867 1.00 61.16 448 SER A CA 1
ATOM 3463 C C . SER A 1 448 ? -23.220 -1.201 50.026 1.00 61.16 448 SER A C 1
ATOM 3465 O O . SER A 1 448 ? -24.377 -1.009 50.391 1.00 61.16 448 SER A O 1
ATOM 3467 N N . ALA A 1 449 ? -22.749 -2.433 49.794 1.00 64.25 449 ALA A N 1
ATOM 3468 C CA . ALA A 1 449 ? -23.564 -3.636 50.009 1.00 64.25 449 ALA A CA 1
ATOM 3469 C C . ALA A 1 449 ? -23.846 -3.880 51.502 1.00 64.25 449 ALA A C 1
ATOM 3471 O O . ALA A 1 449 ? -24.853 -4.486 51.861 1.00 64.25 449 ALA A O 1
ATOM 3472 N N . ARG A 1 450 ? -22.986 -3.350 52.379 1.00 75.62 450 ARG A N 1
ATOM 3473 C CA . ARG A 1 450 ? -23.143 -3.440 53.832 1.00 75.62 450 ARG A CA 1
ATOM 3474 C C . ARG A 1 450 ? -24.133 -2.400 54.378 1.00 75.62 450 ARG A C 1
ATOM 3476 O O . ARG A 1 450 ? -24.662 -2.606 55.463 1.00 75.62 450 ARG A O 1
ATOM 3483 N N . CYS A 1 451 ? -24.478 -1.348 53.617 1.00 79.38 451 CYS A N 1
ATOM 3484 C CA . CYS A 1 451 ? -25.446 -0.323 54.040 1.00 79.38 451 CYS A CA 1
ATOM 3485 C C . CYS A 1 451 ? -26.854 -0.890 54.269 1.00 79.38 451 CYS A C 1
ATOM 3487 O O . CYS A 1 451 ? -27.508 -0.522 55.238 1.00 79.38 451 CYS A O 1
ATOM 3489 N N . GLY A 1 452 ? -27.322 -1.792 53.396 1.00 75.31 452 GLY A N 1
ATOM 3490 C CA . GLY A 1 452 ? -28.642 -2.427 53.514 1.00 75.31 452 GLY A CA 1
ATOM 3491 C C . GLY A 1 452 ? -28.770 -3.343 54.734 1.00 75.31 452 GLY A C 1
ATOM 3492 O O . GLY A 1 452 ? -29.876 -3.518 55.237 1.00 75.31 452 GLY A O 1
ATOM 3493 N N . GLY A 1 453 ? -27.638 -3.844 55.249 1.00 77.88 453 GLY A N 1
ATOM 3494 C CA . GLY A 1 453 ? -27.574 -4.546 56.532 1.00 77.88 453 GLY A CA 1
ATOM 3495 C C . GLY A 1 453 ? -27.992 -3.662 57.710 1.00 77.88 453 GLY A C 1
ATOM 3496 O O . GLY A 1 453 ? -28.553 -4.171 58.672 1.00 77.88 453 GLY A O 1
ATOM 3497 N N . CYS A 1 454 ? -27.811 -2.340 57.591 1.00 80.94 454 CYS A N 1
ATOM 3498 C CA . CYS A 1 454 ? -28.246 -1.355 58.583 1.00 80.94 454 CYS A CA 1
ATOM 3499 C C . CYS A 1 454 ? -29.499 -0.538 58.153 1.00 80.94 454 CYS A C 1
ATOM 3501 O O . CYS A 1 454 ? -30.208 -0.038 59.021 1.00 80.94 454 CYS A O 1
ATOM 3503 N N . HIS A 1 455 ? -29.829 -0.412 56.851 1.00 83.88 455 HIS A N 1
ATOM 3504 C CA . HIS A 1 455 ? -30.941 0.407 56.298 1.00 83.88 455 HIS A CA 1
ATOM 3505 C C . HIS A 1 455 ? -31.969 -0.390 55.448 1.00 83.88 455 HIS A C 1
ATOM 3507 O O . HIS A 1 455 ? -32.076 -0.215 54.230 1.00 83.88 455 HIS A O 1
ATOM 3513 N N . ALA A 1 456 ? -32.781 -1.247 56.074 1.00 83.50 456 ALA A N 1
ATOM 3514 C CA . ALA A 1 456 ? -33.572 -2.269 55.369 1.00 83.50 456 ALA A CA 1
ATOM 3515 C C . ALA A 1 456 ? -34.758 -1.774 54.493 1.00 83.50 456 ALA A C 1
ATOM 3517 O O . ALA A 1 456 ? -34.973 -2.309 53.404 1.00 83.50 456 ALA A O 1
ATOM 3518 N N . GLN A 1 457 ? -35.555 -0.782 54.923 1.00 83.12 457 GLN A N 1
ATOM 3519 C CA . GLN A 1 457 ? -36.788 -0.378 54.206 1.00 83.12 457 GLN A CA 1
ATOM 3520 C C . GLN A 1 457 ? -36.508 0.297 52.855 1.00 83.12 457 GLN A C 1
ATOM 3522 O O . GLN A 1 457 ? -37.132 -0.039 51.848 1.00 83.12 457 GLN A O 1
ATOM 3527 N N . GLN A 1 458 ? -35.542 1.215 52.816 1.00 85.88 458 GLN A N 1
ATOM 3528 C CA . GLN A 1 458 ? -35.141 1.898 51.583 1.00 85.88 458 GLN A CA 1
ATOM 3529 C C . GLN A 1 458 ? -34.485 0.930 50.591 1.00 85.88 458 GLN A C 1
ATOM 3531 O O . GLN A 1 458 ? -34.685 1.055 49.384 1.00 85.88 458 GLN A O 1
ATOM 3536 N N . GLY A 1 459 ? -33.803 -0.105 51.096 1.00 81.94 459 GLY A N 1
ATOM 3537 C CA . GLY A 1 459 ? -33.275 -1.194 50.275 1.00 81.94 459 GLY A CA 1
ATOM 3538 C C . GLY A 1 459 ? -34.356 -1.941 49.484 1.00 81.94 459 GLY A C 1
ATOM 3539 O O . GLY A 1 459 ? -34.134 -2.266 48.320 1.00 81.94 459 GLY A O 1
ATOM 3540 N N . LYS A 1 460 ? -35.549 -2.154 50.064 1.00 81.50 460 LYS A N 1
ATOM 3541 C CA . LYS A 1 460 ? -36.674 -2.829 49.382 1.00 81.50 460 LYS A CA 1
ATOM 3542 C C . LYS A 1 460 ? -37.285 -1.991 48.252 1.00 81.50 460 LYS A C 1
ATOM 3544 O O . LYS A 1 460 ? -37.688 -2.533 47.229 1.00 81.50 460 LYS A O 1
ATOM 3549 N N . LEU A 1 461 ? -37.380 -0.674 48.429 1.00 81.25 461 LEU A N 1
ATOM 3550 C CA . LEU A 1 461 ? -37.919 0.220 47.397 1.00 81.25 461 LEU A CA 1
ATOM 3551 C C . LEU A 1 461 ? -36.909 0.434 46.270 1.00 81.25 461 LEU A C 1
ATOM 3553 O O . LEU A 1 461 ? -37.271 0.362 45.097 1.00 81.25 461 LEU A O 1
ATOM 3557 N N . ALA A 1 462 ? -35.636 0.622 46.620 1.00 77.75 462 ALA A N 1
ATOM 3558 C CA . ALA A 1 462 ? -34.560 0.736 45.649 1.00 77.75 462 ALA A CA 1
ATOM 3559 C C . ALA A 1 462 ? -34.452 -0.532 44.791 1.00 77.75 462 ALA A C 1
ATOM 3561 O O . ALA A 1 462 ? -34.388 -0.415 43.576 1.00 77.75 462 ALA A O 1
ATOM 3562 N N . SER A 1 463 ? -34.535 -1.737 45.366 1.00 76.75 463 SER A N 1
ATOM 3563 C CA . SER A 1 463 ? -34.370 -2.993 44.611 1.00 76.75 463 SER A CA 1
ATOM 3564 C C . SER A 1 463 ? -35.405 -3.225 43.499 1.00 76.75 463 SER A C 1
ATOM 3566 O O . SER A 1 463 ? -35.118 -3.944 42.543 1.00 76.75 463 SER A O 1
ATOM 3568 N N . SER A 1 464 ? -36.587 -2.602 43.580 1.00 76.12 464 SER A N 1
ATOM 3569 C CA . SER A 1 464 ? -37.643 -2.701 42.556 1.00 76.12 464 SER A CA 1
ATOM 3570 C C . SER A 1 464 ? -37.643 -1.546 41.542 1.00 76.12 464 SER A C 1
ATOM 3572 O O . SER A 1 464 ? -38.378 -1.590 40.551 1.00 76.12 464 SER A O 1
ATOM 3574 N N . ALA A 1 465 ? -36.797 -0.529 41.738 1.00 74.25 465 ALA A N 1
ATOM 3575 C CA . ALA A 1 465 ? -36.751 0.654 40.888 1.00 74.25 465 ALA A CA 1
ATOM 3576 C C . ALA A 1 465 ? -36.116 0.365 39.519 1.00 74.25 465 ALA A C 1
ATOM 3578 O O . ALA A 1 465 ? -35.194 -0.445 39.384 1.00 74.25 465 ALA A O 1
ATOM 3579 N N . ARG A 1 466 ? -36.607 1.057 38.483 1.00 70.44 466 ARG A N 1
ATOM 3580 C CA . ARG A 1 466 ? -36.030 1.028 37.133 1.00 70.44 466 ARG A CA 1
ATOM 3581 C C . ARG A 1 466 ? -35.649 2.445 36.687 1.00 70.44 466 ARG A C 1
ATOM 3583 O O . ARG A 1 466 ? -36.386 3.382 36.996 1.00 70.44 466 ARG A O 1
ATOM 3590 N N . PRO A 1 467 ? -34.542 2.615 35.947 1.00 70.62 467 PRO A N 1
ATOM 3591 C CA . PRO A 1 467 ? -33.576 1.584 35.549 1.00 70.62 467 PRO A CA 1
ATOM 3592 C C . PRO A 1 467 ? -32.706 1.103 36.733 1.00 70.62 467 PRO A C 1
ATOM 3594 O O . PRO A 1 467 ? -32.785 1.662 37.824 1.00 70.62 467 PRO A O 1
ATOM 3597 N N . ALA A 1 468 ? -31.903 0.050 36.530 1.00 75.38 468 ALA A N 1
ATOM 3598 C CA . ALA A 1 468 ? -31.138 -0.638 37.586 1.00 75.38 468 ALA A CA 1
ATOM 3599 C C . ALA A 1 468 ? -30.230 0.291 38.424 1.00 75.38 468 ALA A C 1
ATOM 3601 O O . ALA A 1 468 ? -29.907 -0.004 39.569 1.00 75.38 468 ALA A O 1
ATOM 3602 N N . GLN A 1 469 ? -29.848 1.443 37.876 1.00 80.06 469 GLN A N 1
ATOM 3603 C CA . GLN A 1 469 ? -29.091 2.489 38.558 1.00 80.06 469 GLN A CA 1
ATOM 3604 C C . GLN A 1 469 ? -29.830 3.030 39.786 1.00 80.06 469 GLN A C 1
ATOM 3606 O O . GLN A 1 469 ? -29.193 3.266 40.803 1.00 80.06 469 GLN A O 1
ATOM 3611 N N . HIS A 1 470 ? -31.160 3.143 39.740 1.00 78.44 470 HIS A N 1
ATOM 3612 C CA . HIS A 1 470 ? -31.972 3.574 40.886 1.00 78.44 470 HIS A CA 1
ATOM 3613 C C . HIS A 1 470 ? -32.006 2.547 42.026 1.00 78.44 470 HIS A C 1
ATOM 3615 O O . HIS A 1 470 ? -32.456 2.861 43.125 1.00 78.44 470 HIS A O 1
ATOM 3621 N N . GLN A 1 471 ? -31.520 1.330 41.773 1.00 82.56 471 GLN A N 1
ATOM 3622 C CA . GLN A 1 471 ? -31.378 0.290 42.787 1.00 82.56 471 GLN A CA 1
ATOM 3623 C C . GLN A 1 471 ? -30.095 0.455 43.609 1.00 82.56 471 GLN A C 1
ATOM 3625 O O . GLN A 1 471 ? -29.949 -0.169 44.658 1.00 82.56 471 GLN A O 1
ATOM 3630 N N . GLN A 1 472 ? -29.158 1.297 43.160 1.00 83.00 472 GLN A N 1
ATOM 3631 C CA . GLN A 1 472 ? -27.896 1.553 43.844 1.00 83.00 472 GLN A CA 1
ATOM 3632 C C . GLN A 1 472 ? -28.027 2.800 44.713 1.00 83.00 472 GLN A C 1
ATOM 3634 O O . GLN A 1 472 ? -28.145 3.900 44.193 1.00 83.00 472 GLN A O 1
ATOM 3639 N N . CYS A 1 473 ? -27.922 2.670 46.037 1.00 81.75 473 CYS A N 1
ATOM 3640 C CA . CYS A 1 473 ? -28.080 3.814 46.946 1.00 81.75 473 CYS A CA 1
ATOM 3641 C C . CYS A 1 473 ? -27.138 4.977 46.590 1.00 81.75 473 CYS A C 1
ATOM 3643 O O . CYS A 1 473 ? -27.518 6.144 46.654 1.00 81.75 473 CYS A O 1
ATOM 3645 N N . SER A 1 474 ? -25.918 4.658 46.150 1.00 80.50 474 SER A N 1
ATOM 3646 C CA . SER A 1 474 ? -24.924 5.655 45.764 1.00 80.50 474 SER A CA 1
ATOM 3647 C C . SER A 1 474 ? -25.226 6.397 44.456 1.00 80.50 474 SER A C 1
ATOM 3649 O O . SER A 1 474 ? -24.472 7.296 44.094 1.00 80.50 474 SER A O 1
ATOM 3651 N N . SER A 1 475 ? -26.283 6.025 43.721 1.00 77.38 475 S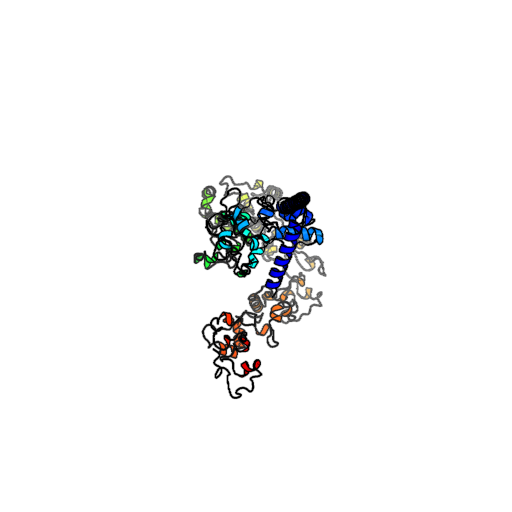ER A N 1
ATOM 3652 C CA . SER A 1 475 ? -26.706 6.748 42.514 1.00 77.38 475 SER A CA 1
ATOM 3653 C C . SER A 1 475 ? -27.272 8.124 42.845 1.00 77.38 475 SER A C 1
ATOM 3655 O O . SER A 1 475 ? -27.202 9.030 42.024 1.00 77.38 475 SER A O 1
ATOM 3657 N N . CYS A 1 476 ? -27.835 8.262 44.046 1.00 79.56 476 CYS A N 1
ATOM 3658 C CA . CYS A 1 476 ? -28.381 9.515 44.553 1.00 79.56 476 CYS A CA 1
ATOM 3659 C C . CYS A 1 476 ? -27.631 9.977 45.813 1.00 79.56 476 CYS A C 1
ATOM 3661 O O . CYS A 1 476 ? -27.503 11.175 46.038 1.00 79.56 476 CYS A O 1
ATOM 3663 N N . HIS A 1 477 ? -27.086 9.048 46.612 1.00 81.25 477 HIS A N 1
ATOM 3664 C CA . HIS A 1 477 ? -26.320 9.359 47.821 1.00 81.25 477 HIS A CA 1
ATOM 3665 C C . HIS A 1 477 ? -24.811 9.388 47.572 1.00 81.25 477 HIS A C 1
ATOM 3667 O O . HIS A 1 477 ? -24.231 8.462 47.010 1.00 81.25 477 HIS A O 1
ATOM 3673 N N . LYS A 1 478 ? -24.123 10.411 48.081 1.00 80.38 478 LYS A N 1
ATOM 3674 C CA . LYS A 1 478 ? -22.664 10.492 47.952 1.00 80.38 478 LYS A CA 1
ATOM 3675 C C . LYS A 1 478 ? -21.959 9.607 49.005 1.00 80.38 478 LYS A C 1
ATOM 3677 O O . LYS A 1 478 ? -22.221 9.769 50.203 1.00 80.38 478 LYS A O 1
ATOM 3682 N N . PRO A 1 479 ? -21.041 8.699 48.601 1.00 75.94 479 PRO A N 1
ATOM 3683 C CA . PRO A 1 479 ? -20.245 7.902 49.539 1.00 75.94 479 PRO A CA 1
ATOM 3684 C C . PRO A 1 479 ? -19.466 8.785 50.521 1.00 75.94 479 PRO A C 1
ATOM 3686 O O . PRO A 1 479 ? -18.913 9.808 50.118 1.00 75.94 479 PRO A O 1
ATOM 3689 N N . HIS A 1 480 ? -19.420 8.384 51.794 1.00 77.12 480 HIS A N 1
ATOM 3690 C CA . HIS A 1 480 ? -18.778 9.122 52.894 1.00 77.12 480 HIS A CA 1
ATOM 3691 C C . HIS A 1 480 ? -19.365 10.523 53.197 1.00 77.12 480 HIS A C 1
ATOM 3693 O O . HIS A 1 480 ? -18.779 11.254 53.987 1.00 77.12 480 HIS A O 1
ATOM 3699 N N . ALA A 1 481 ? -20.509 10.902 52.601 1.00 76.88 481 ALA A N 1
ATOM 3700 C CA . ALA A 1 481 ? -21.236 12.149 52.904 1.00 76.88 481 ALA A CA 1
ATOM 3701 C C . ALA A 1 481 ? -22.603 11.917 53.579 1.00 76.88 481 ALA A C 1
ATOM 3703 O O . ALA A 1 481 ? -23.161 12.831 54.173 1.00 76.88 481 ALA A O 1
ATOM 3704 N N . PHE A 1 482 ? -23.136 10.694 53.491 1.00 73.56 482 PHE A N 1
ATOM 3705 C CA . PHE A 1 482 ? -24.292 10.180 54.238 1.00 73.56 482 PHE A CA 1
ATOM 3706 C C . PHE A 1 482 ? -25.649 10.955 54.108 1.00 73.56 482 PHE A C 1
ATOM 3708 O O . PHE A 1 482 ? -26.617 10.526 54.728 1.00 73.56 482 PHE A O 1
ATOM 3715 N N . SER A 1 483 ? -25.794 12.002 53.262 1.00 72.44 483 SER A N 1
ATOM 3716 C CA . SER A 1 483 ? -27.061 12.743 52.958 1.00 72.44 483 SER A CA 1
ATOM 3717 C C . SER A 1 483 ? -27.124 13.361 51.521 1.00 72.44 483 SER A C 1
ATOM 3719 O O . SER A 1 483 ? -26.100 13.368 50.834 1.00 72.44 483 SER A O 1
ATOM 3721 N N . VAL A 1 484 ? -28.304 13.835 51.029 1.00 73.31 484 VAL A N 1
ATOM 3722 C CA . VAL A 1 484 ? -28.515 14.425 49.662 1.00 73.31 484 VAL A CA 1
ATOM 3723 C C . VAL A 1 484 ? -29.120 15.848 49.690 1.00 73.31 484 VAL A C 1
ATOM 3725 O O . VAL A 1 484 ? -30.285 15.999 50.059 1.00 73.31 484 VAL A O 1
ATOM 3728 N N . PRO A 1 485 ? -28.394 16.887 49.238 1.00 64.88 485 PRO A N 1
ATOM 3729 C CA . PRO A 1 485 ? -28.932 18.242 49.062 1.00 64.88 485 PRO A CA 1
ATOM 3730 C C . PRO A 1 485 ? -29.401 18.525 47.607 1.00 64.88 485 PRO A C 1
ATOM 3732 O O . PRO A 1 485 ? -28.598 18.426 46.686 1.00 64.88 485 PRO A O 1
ATOM 3735 N N . GLY A 1 486 ? -30.677 18.913 47.400 1.00 73.75 486 GLY A N 1
ATOM 3736 C CA . GLY A 1 486 ? -31.242 19.412 46.116 1.00 73.75 486 GLY A CA 1
ATOM 3737 C C . GLY A 1 486 ? -31.707 18.345 45.098 1.00 73.75 486 GLY A C 1
ATOM 3738 O O . GLY A 1 486 ? -30.902 17.755 44.379 1.00 73.75 486 GLY A O 1
ATOM 3739 N N . ILE A 1 487 ? -33.022 18.074 45.002 1.00 76.38 487 ILE A N 1
ATOM 3740 C CA . ILE A 1 487 ? -33.581 16.958 44.195 1.00 76.38 487 ILE A CA 1
ATOM 3741 C C . ILE A 1 487 ? -33.617 17.259 42.693 1.00 76.38 487 ILE A C 1
ATOM 3743 O O . ILE A 1 487 ? -33.317 16.373 41.894 1.00 76.38 487 ILE A O 1
ATOM 3747 N N . GLN A 1 488 ? -33.994 18.477 42.292 1.00 75.31 488 GLN A N 1
ATOM 3748 C CA . GLN A 1 488 ? -34.084 18.841 40.875 1.00 75.31 488 GLN A CA 1
ATOM 3749 C C . GLN A 1 488 ? -32.696 18.793 40.232 1.00 75.31 488 GLN A C 1
ATOM 3751 O O . GLN A 1 488 ? -32.551 18.271 39.130 1.00 75.31 488 GLN A O 1
ATOM 3756 N N . GLU A 1 489 ? -31.675 19.242 40.958 1.00 78.25 489 GLU A N 1
ATOM 3757 C CA . GLU A 1 489 ? -30.266 19.202 40.581 1.00 78.25 489 GLU A CA 1
ATOM 3758 C C . GLU A 1 489 ? -29.752 17.763 40.568 1.00 78.25 489 GLU A C 1
ATOM 3760 O O . GLU A 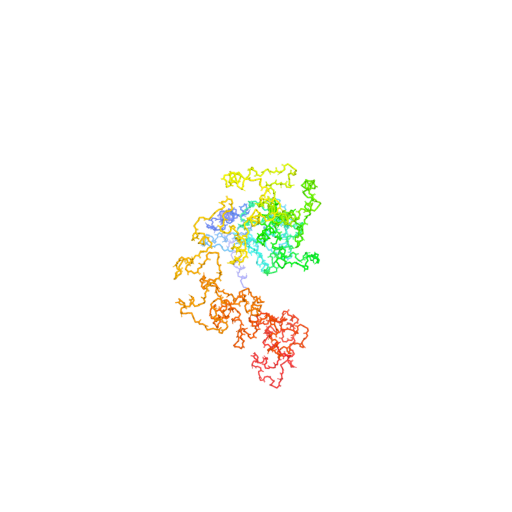1 489 ? -29.065 17.370 39.632 1.00 78.25 489 GLU A O 1
ATOM 3765 N N . THR A 1 490 ? -30.149 16.940 41.544 1.00 80.69 490 THR A N 1
ATOM 3766 C CA . THR A 1 490 ? -29.802 15.510 41.572 1.00 80.69 490 THR A CA 1
ATOM 3767 C C . THR A 1 490 ? -30.408 14.762 40.380 1.00 80.69 490 THR A C 1
ATOM 3769 O O . THR A 1 490 ? -29.697 14.031 39.691 1.00 80.69 490 THR A O 1
ATOM 3772 N N . CYS A 1 491 ? -31.686 14.977 40.052 1.00 79.81 491 CYS A N 1
ATOM 3773 C CA . CYS A 1 491 ? -32.313 14.370 38.876 1.00 79.81 491 CYS A CA 1
ATOM 3774 C C . CYS A 1 491 ? -31.725 14.923 37.572 1.00 79.81 491 CYS A C 1
ATOM 3776 O O . CYS A 1 491 ? -31.387 14.138 36.688 1.00 79.81 491 CYS A O 1
ATOM 3778 N N . ALA A 1 492 ? -31.560 16.244 37.455 1.00 77.00 492 ALA A N 1
ATOM 3779 C CA . ALA A 1 492 ? -30.971 16.892 36.283 1.00 77.00 492 ALA A CA 1
ATOM 3780 C C . ALA A 1 492 ? -29.486 16.532 36.087 1.00 77.00 492 ALA A C 1
ATOM 3782 O O . ALA A 1 492 ? -29.005 16.542 34.954 1.00 77.00 492 ALA A O 1
ATOM 3783 N N . SER A 1 493 ? -28.772 16.148 37.157 1.00 77.38 493 SER A N 1
ATOM 3784 C CA . SER A 1 493 ? -27.383 15.673 37.077 1.00 77.38 493 SER A CA 1
ATOM 3785 C C . SER A 1 493 ? -27.242 14.378 36.268 1.00 77.38 493 SER A C 1
ATOM 3787 O O . SER A 1 493 ? -26.194 14.141 35.668 1.00 77.38 493 SER A O 1
ATOM 3789 N N . CYS A 1 494 ? -28.304 13.565 36.207 1.00 76.50 494 CYS A N 1
ATOM 3790 C CA . CYS A 1 494 ? -28.336 12.293 35.482 1.00 76.50 494 CYS A CA 1
ATOM 3791 C C . CYS A 1 494 ? -29.255 12.339 34.247 1.00 76.50 494 CYS A C 1
ATOM 3793 O O . CYS A 1 494 ? -28.958 11.727 33.220 1.00 76.50 494 CYS A O 1
ATOM 3795 N N . HIS A 1 495 ? -30.357 13.086 34.317 1.00 74.25 495 HIS A N 1
ATOM 3796 C CA . HIS A 1 495 ? -31.333 13.254 33.245 1.00 74.25 495 HIS A CA 1
ATOM 3797 C C . HIS A 1 495 ? -31.185 14.628 32.590 1.00 74.25 495 HIS A C 1
ATOM 3799 O O . HIS A 1 495 ? -31.728 15.626 33.061 1.00 74.25 495 HIS A O 1
ATOM 3805 N N . LYS A 1 496 ? -30.480 14.670 31.455 1.00 66.94 496 LYS A N 1
ATOM 3806 C CA . LYS A 1 496 ? -30.416 15.867 30.608 1.00 66.94 496 LYS A CA 1
ATOM 3807 C C . LYS A 1 496 ? -31.718 16.018 29.825 1.00 66.94 496 LYS A C 1
ATOM 3809 O O . LYS A 1 496 ? -32.068 15.141 29.037 1.00 66.94 496 LYS A O 1
ATOM 3814 N N . LEU A 1 497 ? -32.407 17.140 30.004 1.00 61.78 497 LEU A N 1
ATOM 3815 C CA . LEU A 1 497 ? -33.484 17.532 29.099 1.00 61.78 497 LEU A CA 1
ATOM 3816 C C . LEU A 1 497 ? -32.882 18.016 27.768 1.00 61.78 497 LEU A C 1
ATOM 3818 O O . LEU A 1 497 ? -31.860 18.707 27.795 1.00 61.78 497 LEU A O 1
ATOM 3822 N N . PRO A 1 498 ? -33.470 17.677 26.605 1.00 56.19 498 PRO A N 1
ATOM 3823 C CA . PRO A 1 498 ? -33.004 18.205 25.331 1.00 56.19 498 PRO A CA 1
ATOM 3824 C C . PRO A 1 498 ? -33.132 19.731 25.299 1.00 56.19 498 PRO A C 1
ATOM 3826 O O . PRO A 1 498 ? -34.232 20.283 25.331 1.00 56.19 498 PRO A O 1
ATOM 3829 N N . SER A 1 499 ? -31.990 20.413 25.217 1.00 51.59 499 SER A N 1
ATOM 3830 C CA . SER A 1 499 ? -31.922 21.854 24.995 1.00 51.59 499 SER A CA 1
ATOM 3831 C C . SER A 1 499 ? -32.317 22.155 23.547 1.00 51.59 499 SER A C 1
ATOM 3833 O O . SER A 1 499 ? -31.474 22.144 22.653 1.00 51.59 499 SER A O 1
ATOM 3835 N N . GLY A 1 500 ? -33.610 22.376 23.304 1.00 54.66 500 GLY A N 1
ATOM 3836 C CA . GLY A 1 500 ? -34.129 22.794 21.999 1.00 54.66 500 GLY A CA 1
ATOM 3837 C C . GLY A 1 500 ? -35.425 22.086 21.610 1.00 54.66 500 GLY A C 1
ATOM 3838 O O . GLY A 1 500 ? -35.496 20.860 21.585 1.00 54.66 500 GLY A O 1
ATOM 3839 N N . GLY A 1 501 ? -36.445 22.882 21.282 1.00 56.28 501 GLY A N 1
ATOM 3840 C CA . GLY A 1 501 ? -37.807 22.424 20.991 1.00 56.28 501 GLY A CA 1
ATOM 3841 C C . GLY A 1 501 ? -38.756 22.531 22.191 1.00 56.28 501 GLY A C 1
ATOM 3842 O O . GLY A 1 501 ? -38.362 22.959 23.274 1.00 56.28 501 GLY A O 1
ATOM 3843 N N . ALA A 1 502 ? -40.017 22.140 21.991 1.00 54.34 502 ALA A N 1
ATOM 3844 C CA . ALA A 1 502 ? -41.158 22.343 22.899 1.00 54.34 502 ALA A CA 1
ATOM 3845 C C . ALA A 1 502 ? -41.115 21.577 24.252 1.00 54.34 502 ALA A C 1
ATOM 3847 O O . ALA A 1 502 ? -42.142 21.437 24.909 1.00 54.34 502 ALA A O 1
ATOM 3848 N N . HIS A 1 503 ? -39.954 21.079 24.695 1.00 62.41 503 HIS A N 1
ATOM 3849 C CA . HIS A 1 503 ? -39.799 20.217 25.878 1.00 62.41 503 HIS A CA 1
ATOM 3850 C C . HIS A 1 503 ? -38.974 20.880 27.009 1.00 62.41 503 HIS A C 1
ATOM 3852 O O . HIS A 1 503 ? -37.900 20.392 27.358 1.00 62.41 503 HIS A O 1
ATOM 3858 N N . GLN A 1 504 ? -39.462 21.982 27.602 1.00 62.78 504 GLN A N 1
ATOM 3859 C CA . GLN A 1 504 ? -38.809 22.685 28.730 1.00 62.78 504 GLN A CA 1
ATOM 3860 C C . GLN A 1 504 ? -39.755 22.815 29.958 1.00 62.78 504 GLN A C 1
ATOM 3862 O O . GLN A 1 504 ? -40.812 23.431 29.847 1.00 62.78 504 GLN A O 1
ATOM 3867 N N . GLY A 1 505 ? -39.406 22.236 31.129 1.00 65.75 505 GLY A N 1
ATOM 3868 C CA . GLY A 1 505 ? -40.182 22.293 32.396 1.00 65.75 505 GLY A CA 1
ATOM 3869 C C . GLY A 1 505 ? -39.649 21.368 33.526 1.00 65.75 505 GLY A C 1
ATOM 3870 O O . GLY A 1 505 ? -38.814 20.511 33.238 1.00 65.75 505 GLY A O 1
ATOM 3871 N N . PRO A 1 506 ? -40.080 21.512 34.809 1.00 73.31 506 PRO A N 1
ATOM 3872 C CA . PRO A 1 506 ? -39.577 20.690 35.920 1.00 73.31 506 PRO A CA 1
ATOM 3873 C C . PRO A 1 506 ? -39.974 19.219 35.770 1.00 73.31 506 PRO A C 1
ATOM 3875 O O . PRO A 1 506 ? -41.131 18.900 35.493 1.00 73.31 506 PRO A O 1
ATOM 3878 N N . CYS A 1 507 ? -39.018 18.319 36.019 1.00 74.44 507 CYS A N 1
ATOM 3879 C CA . CYS A 1 507 ? -39.145 16.876 35.784 1.00 74.44 507 CYS A CA 1
ATOM 3880 C C . CYS A 1 507 ? -40.340 16.271 36.524 1.00 74.44 507 CYS A C 1
ATOM 3882 O O . CYS A 1 507 ? -40.989 15.351 36.028 1.00 74.44 507 CYS A O 1
ATOM 3884 N N . GLN A 1 508 ? -40.653 16.825 37.697 1.00 77.75 508 GLN A N 1
ATOM 3885 C CA . GLN A 1 508 ? -41.733 16.351 38.547 1.00 77.75 508 GLN A CA 1
ATOM 3886 C C . GLN A 1 508 ? -43.133 16.512 37.927 1.00 77.75 508 GLN A C 1
ATOM 3888 O O . GLN A 1 508 ? -44.061 15.834 38.355 1.00 77.75 508 GLN A O 1
ATOM 3893 N N . LYS A 1 509 ? -43.292 17.337 36.874 1.00 72.19 509 LYS A N 1
ATOM 3894 C CA . LYS A 1 509 ? -44.552 17.435 36.108 1.00 72.19 509 LYS A CA 1
ATOM 3895 C C . LYS A 1 509 ? -44.863 16.173 35.298 1.00 72.19 509 LYS A C 1
ATOM 3897 O O . LYS A 1 509 ? -46.017 15.957 34.947 1.00 72.19 509 LYS A O 1
ATOM 3902 N N . CYS A 1 510 ? -43.851 15.344 35.038 1.00 69.88 510 CYS A N 1
ATOM 3903 C CA . CYS A 1 510 ? -43.987 14.074 34.329 1.00 69.88 510 CYS A CA 1
ATOM 3904 C C . CYS A 1 510 ? -43.457 12.855 35.139 1.00 69.88 510 CYS A C 1
ATOM 3906 O O . CYS A 1 510 ? -43.730 11.728 34.735 1.00 69.88 510 CYS A O 1
ATOM 3908 N N . HIS A 1 511 ? -42.725 13.033 36.265 1.00 73.81 511 HIS A N 1
ATOM 3909 C CA . HIS A 1 511 ? -42.033 11.965 37.046 1.00 73.81 511 HIS A CA 1
ATOM 3910 C C . HIS A 1 511 ? -42.124 12.112 38.607 1.00 73.81 511 HIS A C 1
ATOM 3912 O O . HIS A 1 511 ? -42.188 13.226 39.102 1.00 73.81 511 HIS A O 1
ATOM 3918 N N . LYS A 1 512 ? -42.047 11.035 39.433 1.00 77.75 512 LYS A N 1
ATOM 3919 C CA . LYS A 1 512 ? -42.140 11.061 40.937 1.00 77.75 512 LYS A CA 1
ATOM 3920 C C . LYS A 1 512 ? -40.925 10.400 41.660 1.00 77.75 512 LYS A C 1
ATOM 3922 O O . LYS A 1 512 ? -40.647 9.243 41.340 1.00 77.75 512 LYS A O 1
ATOM 3927 N N . PRO A 1 513 ? -40.230 11.035 42.649 1.00 74.19 513 PRO A N 1
ATOM 3928 C CA . PRO A 1 513 ? -39.104 10.410 43.377 1.00 74.19 513 PRO A CA 1
ATOM 3929 C C . PRO A 1 513 ? -39.534 9.211 44.246 1.00 74.19 513 PRO A C 1
ATOM 3931 O O . PRO A 1 513 ? -40.532 9.298 44.956 1.00 74.19 513 PRO A O 1
ATOM 3934 N N . HIS A 1 514 ? -38.790 8.098 44.175 1.00 75.12 514 HIS A N 1
ATOM 3935 C CA . HIS A 1 514 ? -39.131 6.796 44.783 1.00 75.12 514 HIS A CA 1
ATOM 3936 C C . HIS A 1 514 ? -40.562 6.273 44.430 1.00 75.12 514 HIS A C 1
ATOM 3938 O O . HIS A 1 514 ? -41.260 5.750 45.297 1.00 75.12 514 HIS A O 1
ATOM 3944 N N . GLY A 1 515 ? -40.998 6.401 43.153 1.00 65.88 515 GLY A N 1
ATOM 3945 C CA . GLY A 1 515 ? -42.264 5.868 42.568 1.00 65.88 515 GLY A CA 1
ATOM 3946 C C . GLY A 1 515 ? -42.104 5.082 41.223 1.00 65.88 515 GLY A C 1
ATOM 3947 O O . GLY A 1 515 ? -40.967 4.808 40.844 1.00 65.88 515 GLY A O 1
ATOM 3948 N N . PRO A 1 516 ? -43.187 4.686 40.492 1.00 61.09 516 PRO A N 1
ATOM 3949 C CA . PRO A 1 516 ? -43.140 3.796 39.290 1.00 61.09 516 PRO A CA 1
ATOM 3950 C C . PRO A 1 516 ? -42.791 4.475 37.915 1.00 61.09 516 PRO A C 1
ATOM 3952 O O . PRO A 1 516 ? -42.976 5.686 37.809 1.00 61.09 516 PRO A O 1
ATOM 3955 N N . PRO A 1 517 ? -42.323 3.762 36.840 1.00 57.88 517 PRO A N 1
ATOM 3956 C CA . PRO A 1 517 ? -41.720 4.370 35.608 1.00 57.88 517 PRO A CA 1
ATOM 3957 C C . PRO A 1 517 ? -42.590 4.450 34.292 1.00 57.88 517 PRO A C 1
ATOM 3959 O O . PRO A 1 517 ? -43.115 3.415 33.893 1.00 57.88 517 PRO A O 1
ATOM 3962 N N . GLY A 1 518 ? -42.648 5.594 33.534 1.00 61.47 518 GLY A N 1
ATOM 3963 C CA . GLY A 1 518 ? -43.101 5.714 32.092 1.00 61.47 518 GLY A CA 1
ATOM 3964 C C . GLY A 1 518 ? -43.813 7.027 31.586 1.00 61.47 518 GLY A C 1
ATOM 3965 O O . GLY A 1 518 ? -44.288 7.788 32.420 1.00 61.47 518 GLY A O 1
ATOM 3966 N N . VAL A 1 519 ? -43.909 7.283 30.242 1.00 61.41 519 VAL A N 1
ATOM 3967 C CA . VAL A 1 519 ? -44.703 8.368 29.536 1.00 61.41 519 VAL A CA 1
ATOM 3968 C C . VAL A 1 519 ? -45.348 7.845 28.204 1.00 61.41 519 VAL A C 1
ATOM 3970 O O . VAL A 1 519 ? -44.672 7.124 27.479 1.00 61.41 519 VAL A O 1
ATOM 3973 N N . GLY A 1 520 ? -46.616 8.155 27.845 1.00 61.22 520 GLY A N 1
ATOM 3974 C CA . GLY A 1 520 ? -47.384 7.533 26.714 1.00 61.22 520 GLY A CA 1
ATOM 3975 C C . GLY A 1 520 ? -47.372 8.222 25.310 1.00 61.22 520 GLY A C 1
ATOM 3976 O O . GLY A 1 520 ? -47.060 9.405 25.207 1.00 61.22 520 GLY A O 1
ATOM 3977 N N . SER A 1 521 ? -47.750 7.504 24.219 1.00 59.22 521 SER A N 1
ATOM 3978 C CA . SER A 1 521 ? -47.577 7.880 22.777 1.00 59.22 521 SER A CA 1
ATOM 3979 C C . SER A 1 521 ? -48.347 9.113 22.282 1.00 59.22 521 SER A C 1
ATOM 3981 O O . SER A 1 521 ? -47.859 9.838 21.410 1.00 59.22 521 SER A O 1
ATOM 3983 N N . GLY A 1 522 ? -49.512 9.398 22.872 1.00 63.03 522 GLY A N 1
ATOM 3984 C CA . GLY A 1 522 ? -50.252 10.643 22.636 1.00 63.03 522 GLY A CA 1
ATOM 3985 C C . GLY A 1 522 ? -49.436 11.893 22.986 1.00 63.03 522 GLY A C 1
ATOM 3986 O O . GLY A 1 522 ? -49.709 12.966 22.460 1.00 63.03 522 GLY A O 1
ATOM 3987 N N . GLY A 1 523 ? -48.382 11.750 23.798 1.00 68.56 523 GLY A N 1
ATOM 3988 C CA . GLY A 1 523 ? -47.462 12.835 24.130 1.00 68.56 523 GLY A CA 1
ATOM 3989 C C . GLY A 1 523 ? -46.591 13.325 22.965 1.00 68.56 523 GLY A C 1
ATOM 3990 O O . GLY A 1 523 ? -46.150 14.467 23.011 1.00 68.56 523 GLY A O 1
ATOM 3991 N N . CYS A 1 524 ? -46.345 12.522 21.915 1.00 70.62 524 CYS A N 1
ATOM 3992 C CA . CYS A 1 524 ? -45.374 12.869 20.857 1.00 70.62 524 CYS A CA 1
ATOM 3993 C C . CYS A 1 524 ? -46.006 13.445 19.578 1.00 70.62 524 CYS A C 1
ATOM 3995 O O . CYS A 1 524 ? -45.426 14.322 18.934 1.00 70.62 524 CYS A O 1
ATOM 3997 N N . ALA A 1 525 ? -47.174 12.934 19.176 1.00 67.75 525 ALA A N 1
ATOM 3998 C CA . ALA A 1 525 ? -47.813 13.293 17.905 1.00 67.75 525 ALA A CA 1
ATOM 3999 C C . ALA A 1 525 ? -48.281 14.754 17.860 1.00 67.75 525 ALA A C 1
ATOM 4001 O O . ALA A 1 525 ? -48.349 15.334 16.784 1.00 67.75 525 ALA A O 1
ATOM 4002 N N . ASN A 1 526 ? -48.519 15.360 19.024 1.00 67.38 526 ASN A N 1
ATOM 4003 C CA . ASN A 1 526 ? -49.018 16.728 19.147 1.00 67.38 526 ASN A CA 1
ATOM 4004 C C . ASN A 1 526 ? -48.050 17.790 18.590 1.00 67.38 526 ASN A C 1
ATOM 4006 O O . ASN A 1 526 ? -48.449 18.940 18.425 1.00 67.38 526 ASN A O 1
ATOM 4010 N N . CYS A 1 527 ? -46.799 17.425 18.272 1.00 66.19 527 CYS A N 1
ATOM 4011 C CA . CYS A 1 527 ? -45.791 18.354 17.755 1.00 66.19 527 CYS A CA 1
ATOM 4012 C C . CYS A 1 527 ? -45.149 17.977 16.389 1.00 66.19 527 CYS A C 1
ATOM 4014 O O . CYS A 1 527 ? -44.426 18.808 15.848 1.00 66.19 527 CYS A O 1
ATOM 4016 N N . HIS A 1 528 ? -45.381 16.793 15.785 1.00 68.44 528 HIS A N 1
ATOM 4017 C CA . HIS A 1 528 ? -44.672 16.322 14.561 1.00 68.44 528 HIS A CA 1
ATOM 4018 C C . HIS A 1 528 ? -45.609 15.919 13.392 1.00 68.44 528 HIS A C 1
ATOM 4020 O O . HIS A 1 528 ? -45.822 14.733 13.132 1.00 68.44 528 HIS A O 1
ATOM 4026 N N . ASN A 1 529 ? -46.118 16.894 12.624 1.00 66.81 529 ASN A N 1
ATOM 4027 C CA . ASN A 1 529 ? -47.264 16.673 11.716 1.00 66.81 529 ASN A CA 1
ATOM 4028 C C . ASN A 1 529 ? -46.938 16.402 10.221 1.00 66.81 529 ASN A C 1
ATOM 4030 O O . ASN A 1 529 ? -47.805 15.903 9.513 1.00 66.81 529 ASN A O 1
ATOM 4034 N N . ASN A 1 530 ? -45.713 16.670 9.734 1.00 63.88 530 ASN A N 1
ATOM 4035 C CA . ASN A 1 530 ? -45.349 16.627 8.294 1.00 63.88 530 ASN A CA 1
ATOM 4036 C C . ASN A 1 530 ? -44.566 15.372 7.835 1.00 63.88 530 ASN A C 1
ATOM 4038 O O . ASN A 1 530 ? -43.999 15.361 6.743 1.00 63.88 530 ASN A O 1
ATOM 4042 N N . VAL A 1 531 ? -44.479 14.321 8.655 1.00 67.19 531 VAL A N 1
ATOM 4043 C CA . VAL A 1 531 ? -43.793 13.065 8.291 1.00 67.19 531 VAL A CA 1
ATOM 4044 C C . VAL A 1 531 ? -44.825 12.069 7.734 1.00 67.19 531 VAL A C 1
ATOM 4046 O O . VAL A 1 531 ? -45.718 11.678 8.491 1.00 67.19 531 VAL A O 1
ATOM 4049 N N . PRO A 1 532 ? -44.738 11.644 6.450 1.00 60.47 532 PRO A N 1
ATOM 4050 C CA . PRO A 1 532 ? -45.663 10.663 5.877 1.00 60.47 532 PRO A CA 1
ATOM 4051 C C . PRO A 1 532 ? -45.543 9.321 6.601 1.00 60.47 532 PRO A C 1
ATOM 4053 O O . PRO A 1 532 ? -44.437 8.860 6.882 1.00 60.47 532 PRO A O 1
ATOM 4056 N N . ARG A 1 533 ? -46.672 8.676 6.902 1.00 61.31 533 ARG A N 1
ATOM 4057 C CA . ARG A 1 533 ? -46.728 7.502 7.795 1.00 61.31 533 ARG A CA 1
ATOM 4058 C C . ARG A 1 533 ? -46.611 6.163 7.053 1.00 61.31 533 ARG A C 1
ATOM 4060 O O . ARG A 1 533 ? -46.858 5.101 7.630 1.00 61.31 533 ARG A O 1
ATOM 4067 N N . ASP A 1 534 ? -46.245 6.195 5.773 1.00 56.47 534 ASP A N 1
ATOM 4068 C CA . ASP A 1 534 ? -46.746 5.194 4.836 1.00 56.47 534 ASP A CA 1
ATOM 4069 C C . ASP A 1 534 ? -45.627 4.331 4.252 1.00 56.47 534 ASP A C 1
ATOM 4071 O O . ASP A 1 534 ? -45.083 4.580 3.180 1.00 56.47 534 ASP A O 1
ATOM 4075 N N . SER A 1 535 ? -45.301 3.246 4.949 1.00 53.34 535 SER A N 1
ATOM 4076 C CA . SER A 1 535 ? -44.841 2.020 4.283 1.00 53.34 535 SER A CA 1
ATOM 4077 C C . SER A 1 535 ? -45.090 0.803 5.173 1.00 53.34 535 SER A C 1
ATOM 4079 O O . SER A 1 535 ? -44.188 0.237 5.791 1.00 53.34 535 SER A O 1
ATOM 4081 N N . GLY A 1 536 ? -46.359 0.387 5.243 1.00 60.53 536 GLY A N 1
ATOM 4082 C CA . GLY A 1 536 ? -46.760 -0.900 5.818 1.00 60.53 536 GLY A CA 1
ATOM 4083 C C . GLY A 1 536 ? -46.364 -1.078 7.289 1.00 60.53 536 GLY A C 1
ATOM 4084 O O . GLY A 1 536 ? -46.925 -0.420 8.159 1.00 60.53 536 GLY A O 1
ATOM 4085 N N . LYS A 1 537 ? -45.422 -1.991 7.570 1.00 59.41 537 LYS A N 1
ATOM 4086 C CA . LYS A 1 537 ? -44.990 -2.391 8.928 1.00 59.41 537 LYS A CA 1
ATOM 4087 C C . LYS A 1 537 ? -44.138 -1.343 9.676 1.00 59.41 537 LYS A C 1
ATOM 4089 O O . LYS A 1 537 ? -43.737 -1.607 10.802 1.00 59.41 537 LYS A O 1
ATOM 4094 N N . HIS A 1 538 ? -43.883 -0.164 9.102 1.00 67.56 538 HIS A N 1
ATOM 4095 C CA . HIS A 1 538 ? -43.049 0.892 9.703 1.00 67.56 538 HIS A CA 1
ATOM 4096 C C . HIS A 1 538 ? -43.861 2.049 10.353 1.00 67.56 538 HIS A C 1
ATOM 4098 O O . HIS A 1 538 ? -43.499 3.210 10.184 1.00 67.56 538 HIS A O 1
ATOM 4104 N N . ARG A 1 539 ? -44.978 1.774 11.062 1.00 60.88 539 ARG A N 1
ATOM 4105 C CA . ARG A 1 539 ? -45.925 2.811 11.572 1.00 60.88 539 ARG A CA 1
ATOM 4106 C C . ARG A 1 539 ? -45.581 3.456 12.929 1.00 60.88 539 ARG A C 1
ATOM 4108 O O . ARG A 1 539 ? -46.011 4.580 13.168 1.00 60.88 539 ARG A O 1
ATOM 4115 N N . GLU A 1 540 ? -44.851 2.786 13.825 1.00 71.12 540 GLU A N 1
ATOM 4116 C CA . GLU A 1 540 ? -44.442 3.366 15.119 1.00 71.12 540 GLU A CA 1
ATOM 4117 C C . GLU A 1 540 ? -43.144 4.163 14.974 1.00 71.12 540 GLU A C 1
ATOM 4119 O O . GLU A 1 540 ? -42.131 3.613 14.547 1.00 71.12 540 GLU A O 1
ATOM 4124 N N . CYS A 1 541 ? -43.116 5.428 15.400 1.00 70.94 541 CYS A N 1
ATOM 4125 C CA . CYS A 1 541 ? -41.904 6.252 15.298 1.00 70.94 541 CYS A CA 1
ATOM 4126 C C . CYS A 1 541 ? -40.722 5.626 16.064 1.00 70.94 541 CYS A C 1
ATOM 4128 O O . CYS A 1 541 ? -39.605 5.582 15.547 1.00 70.94 541 CYS A O 1
ATOM 4130 N N . SER A 1 542 ? -41.008 5.041 17.236 1.00 69.38 542 SER A N 1
ATOM 4131 C CA . SER A 1 542 ? -40.068 4.276 18.068 1.00 69.38 542 SER A CA 1
ATOM 4132 C C . SER A 1 542 ? -39.513 3.016 17.405 1.00 69.38 542 SER A C 1
ATOM 4134 O O . SER A 1 542 ? -38.444 2.544 17.799 1.00 69.38 542 SER A O 1
ATOM 4136 N N . SER A 1 543 ? -40.192 2.469 16.389 1.00 68.69 543 SER A N 1
ATOM 4137 C CA . SER A 1 543 ? -39.711 1.274 15.684 1.00 68.69 543 SER A CA 1
ATOM 4138 C C . SER A 1 543 ? -38.450 1.570 14.874 1.00 68.69 543 SER A C 1
ATOM 4140 O O . SER A 1 543 ? -37.537 0.741 14.837 1.00 68.69 543 SER A O 1
ATOM 4142 N N . CYS A 1 544 ? -38.344 2.780 14.319 1.00 67.88 544 CYS A N 1
ATOM 4143 C CA . CYS A 1 544 ? -37.195 3.218 13.536 1.00 67.88 544 CYS A CA 1
ATOM 4144 C C . CYS A 1 544 ? -36.246 4.127 14.328 1.00 67.88 544 CYS A C 1
ATOM 4146 O O . CYS A 1 544 ? -35.044 4.047 14.074 1.00 67.88 544 CYS A O 1
ATOM 4148 N N . HIS A 1 545 ? -36.746 4.948 15.269 1.00 69.00 545 HIS A N 1
ATOM 4149 C CA . HIS A 1 545 ? -35.980 5.979 15.994 1.00 69.00 545 HIS A CA 1
ATOM 4150 C C . HIS A 1 545 ? -36.452 6.167 17.448 1.00 69.00 545 HIS A C 1
ATOM 4152 O O . HIS A 1 545 ? -37.645 6.248 17.693 1.00 69.00 545 HIS A O 1
ATOM 4158 N N . ALA A 1 546 ? -35.554 6.339 18.421 1.00 67.44 546 ALA A N 1
ATOM 4159 C CA . ALA A 1 546 ? -35.932 6.505 19.834 1.00 67.44 546 ALA A CA 1
ATOM 4160 C C . ALA A 1 546 ? -36.533 7.895 20.185 1.00 67.44 546 ALA A C 1
ATOM 4162 O O . ALA A 1 546 ? -36.112 8.901 19.604 1.00 67.44 546 ALA A O 1
ATOM 4163 N N . PRO A 1 547 ? -37.454 7.991 21.176 1.00 62.94 547 PRO A N 1
ATOM 4164 C CA . PRO A 1 547 ? -37.913 9.278 21.710 1.00 62.94 547 PRO A CA 1
ATOM 4165 C C . PRO A 1 547 ? -36.760 10.059 22.367 1.00 62.94 547 PRO A C 1
ATOM 4167 O O . PRO A 1 547 ? -35.787 9.473 22.836 1.00 62.94 547 PRO A O 1
ATOM 4170 N N . HIS A 1 548 ? -36.858 11.394 22.370 1.00 63.31 548 HIS A N 1
ATOM 4171 C CA . HIS A 1 548 ? -35.794 12.331 22.784 1.00 63.31 548 HIS A CA 1
ATOM 4172 C C . HIS A 1 548 ? -34.501 12.264 21.946 1.00 63.31 548 HIS A C 1
ATOM 4174 O O . HIS A 1 548 ? -33.446 12.696 22.405 1.00 63.31 548 HIS A O 1
ATOM 4180 N N . THR A 1 549 ? -34.581 11.769 20.703 1.00 62.09 549 THR A N 1
ATOM 4181 C CA . THR A 1 549 ? -33.469 11.812 19.740 1.00 62.09 549 THR A CA 1
ATOM 4182 C C . THR A 1 549 ? -33.916 12.460 18.435 1.00 62.09 549 THR A C 1
ATOM 4184 O O . THR A 1 549 ? -35.013 12.193 17.943 1.00 62.09 549 THR A O 1
ATOM 4187 N N . ALA A 1 550 ? -33.068 13.307 17.848 1.00 64.44 550 ALA A N 1
ATOM 4188 C CA . ALA A 1 550 ? -33.349 13.865 16.533 1.00 64.44 550 ALA A CA 1
ATOM 4189 C C . ALA A 1 550 ? -33.396 12.734 15.490 1.00 64.44 550 ALA A C 1
ATOM 4191 O O . ALA A 1 550 ? -32.468 11.931 15.387 1.00 64.44 550 ALA A O 1
ATOM 4192 N N . ALA A 1 551 ? -34.464 12.674 14.691 1.00 61.06 551 ALA A N 1
ATOM 4193 C CA . ALA A 1 551 ? -34.724 11.555 13.778 1.00 61.06 551 ALA A CA 1
ATOM 4194 C C . ALA A 1 551 ? -33.559 11.258 12.811 1.00 61.06 551 ALA A C 1
ATOM 4196 O O . ALA A 1 551 ? -33.232 10.099 12.574 1.00 61.06 551 ALA A O 1
ATOM 4197 N N . ALA A 1 552 ? -32.870 12.296 12.322 1.00 59.88 552 ALA A N 1
ATOM 4198 C CA . ALA A 1 552 ? -31.710 12.165 11.434 1.00 59.88 552 ALA A CA 1
ATOM 4199 C C . ALA A 1 552 ? -30.558 11.331 12.029 1.00 59.88 552 ALA A C 1
ATOM 4201 O O . ALA A 1 552 ? -29.756 10.768 11.290 1.00 59.88 552 ALA A O 1
ATOM 4202 N N . GLN A 1 553 ? -30.475 11.249 13.356 1.00 60.31 553 GLN A N 1
ATOM 4203 C CA . GLN A 1 553 ? -29.404 10.560 14.078 1.00 60.31 553 GLN A CA 1
ATOM 4204 C C . GLN A 1 553 ? -29.820 9.167 14.560 1.00 60.31 553 GLN A C 1
ATOM 4206 O O . GLN A 1 553 ? -28.967 8.337 14.857 1.00 60.31 553 GLN A O 1
ATOM 4211 N N . ALA A 1 554 ? -31.120 8.892 14.623 1.00 58.75 554 ALA A N 1
ATOM 4212 C CA . ALA A 1 554 ? -31.657 7.678 15.221 1.00 58.75 554 ALA A CA 1
ATOM 4213 C C . ALA A 1 554 ? -32.091 6.620 14.192 1.00 58.75 554 ALA A C 1
ATOM 4215 O O . ALA A 1 554 ? -32.734 5.645 14.567 1.00 58.75 554 ALA A O 1
ATOM 4216 N N . ALA A 1 555 ? -31.790 6.784 12.899 1.00 62.81 555 ALA A N 1
ATOM 4217 C CA . ALA A 1 555 ? -32.225 5.855 11.853 1.00 62.81 555 ALA A CA 1
ATOM 4218 C C . ALA A 1 555 ? -31.561 4.481 11.905 1.00 62.81 555 ALA A C 1
ATOM 4220 O O . ALA A 1 555 ? -30.357 4.358 11.686 1.00 62.81 555 ALA A O 1
ATOM 4221 N N . ARG A 1 556 ? -32.366 3.426 12.130 1.00 64.69 556 ARG A N 1
ATOM 4222 C CA . ARG A 1 556 ? -31.929 2.038 11.914 1.00 64.69 556 ARG A CA 1
ATOM 4223 C C . ARG A 1 556 ? -31.461 1.836 10.469 1.00 64.69 556 ARG A C 1
ATOM 4225 O O . ARG A 1 556 ? -32.031 2.382 9.526 1.00 64.69 556 ARG A O 1
ATOM 4232 N N . GLN A 1 557 ? -30.420 1.022 10.301 1.00 70.25 557 GLN A N 1
ATOM 4233 C CA . GLN A 1 557 ? -29.806 0.736 9.004 1.00 70.25 557 GLN A CA 1
ATOM 4234 C C . GLN A 1 557 ? -30.526 -0.410 8.280 1.00 70.25 557 GLN A C 1
ATOM 4236 O O . GLN A 1 557 ? -30.892 -1.413 8.889 1.00 70.25 557 GLN A O 1
ATOM 4241 N N . CYS A 1 558 ? -30.684 -0.295 6.957 1.00 74.50 558 CYS A N 1
ATOM 4242 C CA . CYS A 1 558 ? -31.480 -1.229 6.149 1.00 74.50 558 CYS A CA 1
ATOM 4243 C C . CYS A 1 558 ? -31.001 -2.694 6.221 1.00 74.50 558 CYS A C 1
ATOM 4245 O O . CYS A 1 558 ? -31.804 -3.618 6.113 1.00 74.50 558 CYS A O 1
ATOM 4247 N N . ASN A 1 559 ? -29.699 -2.921 6.408 1.00 73.31 559 ASN A N 1
ATOM 4248 C CA . ASN A 1 559 ? -29.080 -4.252 6.458 1.00 73.31 559 ASN A CA 1
ATOM 4249 C C . ASN A 1 559 ? -29.554 -5.116 7.638 1.00 73.31 559 ASN A C 1
ATOM 4251 O O . ASN A 1 559 ? -29.496 -6.339 7.539 1.00 73.31 559 ASN A O 1
ATOM 4255 N N . GLN A 1 560 ? -30.049 -4.503 8.718 1.00 76.25 560 GLN A N 1
ATOM 4256 C CA . GLN A 1 560 ? -30.572 -5.225 9.883 1.00 76.25 560 GLN A CA 1
ATOM 4257 C C . GLN A 1 560 ? -31.834 -6.027 9.544 1.00 76.25 560 GLN A C 1
ATOM 4259 O O . GLN A 1 560 ? -32.126 -7.020 10.203 1.00 76.25 560 GLN A O 1
ATOM 4264 N N . CYS A 1 561 ? -32.549 -5.627 8.491 1.00 74.94 561 CYS A N 1
ATOM 4265 C CA . CYS A 1 561 ? -33.737 -6.324 8.005 1.00 74.94 561 CYS A CA 1
ATOM 4266 C C . CYS A 1 561 ? -33.544 -6.927 6.597 1.00 74.94 561 CYS A C 1
ATOM 4268 O O . CYS A 1 561 ? -34.215 -7.896 6.259 1.00 74.94 561 CYS A O 1
ATOM 4270 N N . HIS A 1 562 ? -32.609 -6.413 5.785 1.00 77.62 562 HIS A N 1
ATOM 4271 C CA . HIS A 1 562 ? -32.357 -6.846 4.398 1.00 77.62 562 HIS A CA 1
ATOM 4272 C C . HIS A 1 562 ? -31.005 -7.568 4.225 1.00 77.62 562 HIS A C 1
ATOM 4274 O O . HIS A 1 562 ? -30.128 -7.144 3.462 1.00 77.62 562 HIS A O 1
ATOM 4280 N N . SER A 1 563 ? -30.815 -8.671 4.951 1.00 78.00 563 SER A N 1
ATOM 4281 C CA . SER A 1 563 ? -29.538 -9.398 5.014 1.00 78.00 563 SER A CA 1
ATOM 4282 C C . SER A 1 563 ? -29.153 -10.112 3.709 1.00 78.00 563 SER A C 1
ATOM 4284 O O . SER A 1 563 ? -27.981 -10.095 3.341 1.00 78.00 563 SER A O 1
ATOM 4286 N N . GLY A 1 564 ? -30.108 -10.678 2.962 1.00 82.44 564 GLY A N 1
ATOM 4287 C CA . GLY A 1 564 ? -29.826 -11.417 1.719 1.00 82.44 564 GLY A CA 1
ATOM 4288 C C . GLY A 1 564 ? -29.244 -10.538 0.606 1.00 82.44 564 GLY A C 1
ATOM 4289 O O . GLY A 1 564 ? -28.220 -10.867 0.007 1.00 82.44 564 GLY A O 1
ATOM 4290 N N . GLN A 1 565 ? -29.843 -9.368 0.381 1.00 82.94 565 GLN A N 1
ATOM 4291 C CA . GLN A 1 565 ? -29.348 -8.367 -0.568 1.00 82.94 565 GLN A CA 1
ATOM 4292 C C . GLN A 1 565 ? -28.007 -7.788 -0.105 1.00 82.94 565 GLN A C 1
ATOM 4294 O O . GLN A 1 565 ? -27.118 -7.539 -0.922 1.00 82.94 565 GLN A O 1
ATOM 4299 N N . THR A 1 566 ? -27.831 -7.641 1.212 1.00 79.50 566 THR A N 1
ATOM 4300 C CA . THR A 1 566 ? -26.554 -7.223 1.798 1.00 79.50 566 THR A CA 1
ATOM 4301 C C . THR A 1 566 ? -25.460 -8.243 1.480 1.00 79.50 566 THR A C 1
ATOM 4303 O O . THR A 1 566 ? -24.427 -7.864 0.926 1.00 79.50 566 THR A O 1
ATOM 4306 N N . ALA A 1 567 ? -25.703 -9.530 1.738 1.00 81.88 567 ALA A N 1
ATOM 4307 C CA . ALA A 1 567 ? -24.759 -10.612 1.464 1.00 81.88 567 ALA A CA 1
ATOM 4308 C C . ALA A 1 567 ? -24.401 -10.706 -0.027 1.00 81.88 567 ALA A C 1
ATOM 4310 O O . ALA A 1 567 ? -23.224 -10.816 -0.375 1.00 81.88 567 ALA A O 1
ATOM 4311 N N . ALA A 1 568 ? -25.396 -10.583 -0.910 1.00 81.56 568 ALA A N 1
ATOM 4312 C CA . ALA A 1 568 ? -25.160 -10.559 -2.346 1.00 81.56 568 ALA A CA 1
ATOM 4313 C C . ALA A 1 568 ? -24.237 -9.400 -2.741 1.00 81.56 568 ALA A C 1
ATOM 4315 O O . ALA A 1 568 ? -23.190 -9.648 -3.330 1.00 81.56 568 ALA A O 1
ATOM 4316 N N . SER A 1 569 ? -24.555 -8.163 -2.336 1.00 79.00 569 SER A N 1
ATOM 4317 C CA . SER A 1 569 ? -23.758 -6.968 -2.665 1.00 79.00 569 SER A CA 1
ATOM 4318 C C . SER A 1 569 ? -22.311 -7.047 -2.152 1.00 79.00 569 SER A C 1
ATOM 4320 O O . SER A 1 569 ? -21.375 -6.577 -2.800 1.00 79.00 569 SER A O 1
ATOM 4322 N N . GLN A 1 570 ? -22.098 -7.722 -1.018 1.00 78.50 570 GLN A N 1
ATOM 4323 C CA . GLN A 1 570 ? -20.783 -7.914 -0.410 1.00 78.50 570 GLN A CA 1
ATOM 4324 C C . GLN A 1 570 ? -19.874 -8.877 -1.183 1.00 78.50 570 GLN A C 1
ATOM 4326 O O . GLN A 1 570 ? -18.645 -8.743 -1.098 1.00 78.50 570 GLN A O 1
ATOM 4331 N N . ALA A 1 571 ? -20.450 -9.821 -1.933 1.00 80.31 571 ALA A N 1
ATOM 4332 C CA . ALA A 1 571 ? -19.702 -10.796 -2.724 1.00 80.31 571 ALA A CA 1
ATOM 4333 C C . ALA A 1 571 ? -19.050 -10.176 -3.976 1.00 80.31 571 ALA A C 1
ATOM 4335 O O . ALA A 1 571 ? -18.129 -10.759 -4.553 1.00 80.31 571 ALA A O 1
ATOM 4336 N N . TRP A 1 572 ? -19.477 -8.975 -4.377 1.00 76.94 572 TRP A N 1
ATOM 4337 C CA . TRP A 1 572 ? -18.957 -8.278 -5.551 1.00 76.94 572 TRP A CA 1
ATOM 4338 C C . TRP A 1 572 ? -17.630 -7.567 -5.289 1.00 76.94 572 TRP A C 1
ATOM 4340 O O . TRP A 1 572 ? -17.364 -7.029 -4.208 1.00 76.94 572 TRP A O 1
ATOM 4350 N N . LYS A 1 573 ? -16.786 -7.538 -6.325 1.00 74.19 573 LYS A N 1
ATOM 4351 C CA . LYS A 1 573 ? -15.535 -6.771 -6.362 1.00 74.19 573 LYS A CA 1
ATOM 4352 C C . LYS A 1 573 ? -15.601 -5.766 -7.521 1.00 74.19 573 LYS A C 1
ATOM 4354 O O . LYS A 1 573 ? -16.001 -6.172 -8.611 1.00 74.19 573 LYS A O 1
ATOM 4359 N N . PRO A 1 574 ? -15.198 -4.493 -7.334 1.00 68.62 574 PRO A N 1
ATOM 4360 C CA . PRO A 1 574 ? -14.515 -3.916 -6.167 1.00 68.62 574 PRO A CA 1
ATOM 4361 C C . PRO A 1 574 ? -15.474 -3.399 -5.069 1.00 68.62 574 PRO A C 1
ATOM 4363 O O . PRO A 1 574 ? -16.693 -3.419 -5.240 1.00 68.62 574 PRO A O 1
ATOM 4366 N N . ALA A 1 575 ? -14.911 -2.970 -3.930 1.00 68.19 575 ALA A N 1
ATOM 4367 C CA . ALA A 1 575 ? -15.609 -2.657 -2.672 1.00 68.19 575 ALA A CA 1
ATOM 4368 C C . ALA A 1 575 ? -16.751 -1.627 -2.775 1.00 68.19 575 ALA A C 1
ATOM 4370 O O . ALA A 1 575 ? -17.631 -1.608 -1.926 1.00 68.19 575 ALA A O 1
ATOM 4371 N N . GLN A 1 576 ? -16.774 -0.814 -3.825 1.00 73.19 576 GLN A N 1
ATOM 4372 C CA . GLN A 1 576 ? -17.791 0.202 -4.088 1.00 73.19 576 GLN A CA 1
ATOM 4373 C C . GLN A 1 576 ? -19.200 -0.383 -4.290 1.00 73.19 576 GLN A C 1
ATOM 4375 O O . GLN A 1 576 ? -20.181 0.328 -4.119 1.00 73.19 576 GLN A O 1
ATOM 4380 N N . HIS A 1 577 ? -19.320 -1.676 -4.602 1.00 74.94 577 HIS A N 1
ATOM 4381 C CA . HIS A 1 577 ? -20.617 -2.363 -4.679 1.00 74.94 577 HIS A CA 1
ATOM 4382 C C . HIS A 1 577 ? -21.156 -2.792 -3.309 1.00 74.94 577 HIS A C 1
ATOM 4384 O O . HIS A 1 577 ? -22.293 -3.242 -3.201 1.00 74.94 577 HIS A O 1
ATOM 4390 N N . LYS A 1 578 ? -20.354 -2.649 -2.249 1.00 71.75 578 LYS A N 1
ATOM 4391 C CA . LYS A 1 578 ? -20.676 -3.096 -0.894 1.00 71.75 578 LYS A CA 1
ATOM 4392 C C . LYS A 1 578 ? -21.379 -1.974 -0.119 1.00 71.75 578 LYS A C 1
ATOM 4394 O O . LYS A 1 578 ? -20.827 -1.445 0.841 1.00 71.75 578 LYS A O 1
ATOM 4399 N N . GLY A 1 579 ? -22.584 -1.576 -0.541 1.00 74.12 579 GLY A N 1
ATOM 4400 C CA . GLY A 1 579 ? -23.389 -0.592 0.197 1.00 74.12 579 GLY A CA 1
ATOM 4401 C C . GLY A 1 579 ? -24.672 -0.142 -0.504 1.00 74.12 579 GLY A C 1
ATOM 4402 O O . GLY A 1 579 ? -24.629 0.373 -1.617 1.00 74.12 579 GLY A O 1
ATOM 4403 N N . CYS A 1 580 ? -25.816 -0.262 0.184 1.00 78.12 580 CYS A N 1
ATOM 4404 C CA . CYS A 1 580 ? -27.126 0.099 -0.373 1.00 78.12 580 CYS A CA 1
ATOM 4405 C C . CYS A 1 580 ? -27.230 1.586 -0.758 1.00 78.12 580 CYS A C 1
ATOM 4407 O O . CYS A 1 580 ? -27.714 1.852 -1.854 1.00 78.12 580 CYS A O 1
ATOM 4409 N N . PRO A 1 581 ? -26.742 2.558 0.047 1.00 77.31 581 PRO A N 1
ATOM 4410 C CA . PRO A 1 581 ? -26.820 3.976 -0.315 1.00 77.31 581 PRO A CA 1
ATOM 4411 C C . PRO A 1 581 ? -25.958 4.374 -1.519 1.00 77.31 581 PRO A C 1
ATOM 4413 O O . PRO A 1 581 ? -26.201 5.407 -2.131 1.00 77.31 581 PRO A O 1
ATOM 4416 N N . GLY A 1 582 ? -24.984 3.538 -1.903 1.00 75.19 582 GLY A N 1
ATOM 4417 C CA . GLY A 1 582 ? -24.249 3.708 -3.160 1.00 75.19 582 GLY A CA 1
ATOM 4418 C C . GLY A 1 582 ? -25.144 3.528 -4.391 1.00 75.19 582 GLY A C 1
ATOM 4419 O O . GLY A 1 582 ? -24.788 3.960 -5.486 1.00 75.19 582 GLY A O 1
ATOM 4420 N N . CYS A 1 583 ? -26.321 2.918 -4.206 1.00 81.25 583 CYS A N 1
ATOM 4421 C CA . CYS A 1 583 ? -27.319 2.718 -5.246 1.00 81.25 583 CYS A CA 1
ATOM 4422 C C . CYS A 1 583 ? -28.741 3.207 -4.885 1.00 81.25 583 CYS A C 1
ATOM 4424 O O . CYS A 1 583 ? -29.479 3.409 -5.835 1.00 81.25 583 CYS A O 1
ATOM 4426 N N . HIS A 1 584 ? -29.137 3.418 -3.612 1.00 81.50 584 HIS A N 1
ATOM 4427 C CA . HIS A 1 584 ? -30.512 3.735 -3.132 1.00 81.50 584 HIS A CA 1
ATOM 4428 C C . HIS A 1 584 ? -30.609 4.957 -2.175 1.00 81.50 584 HIS A C 1
ATOM 4430 O O . HIS A 1 584 ? -29.622 5.325 -1.544 1.00 81.50 584 HIS A O 1
ATOM 4436 N N . ARG A 1 585 ? -31.812 5.545 -1.973 1.00 79.44 585 ARG A N 1
ATOM 4437 C CA . ARG A 1 585 ? -32.070 6.689 -1.046 1.00 79.44 585 ARG A CA 1
ATOM 4438 C C . ARG A 1 585 ? -32.725 6.290 0.305 1.00 79.44 585 ARG A C 1
ATOM 4440 O O . ARG A 1 585 ? -33.613 5.449 0.348 1.00 79.44 585 ARG A O 1
ATOM 4447 N N . GLN A 1 586 ? -32.332 6.939 1.414 1.00 68.12 586 GLN A N 1
ATOM 4448 C CA . GLN A 1 586 ? -32.465 6.449 2.811 1.00 68.12 586 GLN A CA 1
ATOM 4449 C C . GLN A 1 586 ? -33.863 6.492 3.484 1.00 68.12 586 GLN A C 1
ATOM 4451 O O . GLN A 1 586 ? -34.096 5.710 4.397 1.00 68.12 586 GLN A O 1
ATOM 4456 N N . HIS A 1 587 ? -34.814 7.323 3.036 1.00 69.56 587 HIS A N 1
ATOM 4457 C CA . HIS A 1 587 ? -36.221 7.309 3.511 1.00 69.56 587 HIS A CA 1
ATOM 4458 C C . HIS A 1 587 ? -37.225 6.977 2.392 1.00 69.56 587 HIS A C 1
ATOM 4460 O O . HIS A 1 587 ? -38.432 6.987 2.607 1.00 69.56 587 HIS A O 1
ATOM 4466 N N . ASN A 1 588 ? -36.715 6.687 1.187 1.00 70.88 588 ASN A N 1
ATOM 4467 C CA . ASN A 1 588 ? -37.498 6.208 0.054 1.00 70.88 588 ASN A CA 1
ATOM 4468 C C . ASN A 1 588 ? -36.621 5.321 -0.846 1.00 70.88 588 ASN A C 1
ATOM 4470 O O . ASN A 1 588 ? -35.963 5.786 -1.779 1.00 70.88 588 ASN A O 1
ATOM 4474 N N . VAL A 1 589 ? -36.597 4.030 -0.525 1.00 69.94 589 VAL A N 1
ATOM 4475 C CA . VAL A 1 589 ? -35.686 3.040 -1.120 1.00 69.94 589 VAL A CA 1
ATOM 4476 C C . VAL A 1 589 ? -35.998 2.687 -2.581 1.00 69.94 589 VAL A C 1
ATOM 4478 O O . VAL A 1 589 ? -35.207 1.992 -3.217 1.00 69.94 589 VAL A O 1
ATOM 4481 N N . SER A 1 590 ? -37.110 3.171 -3.144 1.00 70.94 590 SER A N 1
ATOM 4482 C CA . SER A 1 590 ? -37.500 2.901 -4.537 1.00 70.94 590 SER A CA 1
ATOM 4483 C C . SER A 1 590 ? -36.697 3.702 -5.581 1.00 70.94 590 SER A C 1
ATOM 4485 O O . SER A 1 590 ? -36.701 3.343 -6.757 1.00 70.94 590 SER A O 1
ATOM 4487 N N . VAL A 1 591 ? -35.953 4.737 -5.174 1.00 77.69 591 VAL A N 1
ATOM 4488 C CA . VAL A 1 591 ? -35.152 5.614 -6.060 1.00 77.69 591 VAL A CA 1
ATOM 4489 C C . VAL A 1 591 ? -33.678 5.150 -6.137 1.00 77.69 591 VAL A C 1
ATOM 4491 O O . VAL A 1 591 ? -33.073 4.977 -5.076 1.00 77.69 591 VAL A O 1
ATOM 4494 N N . LYS A 1 592 ? -33.086 4.970 -7.351 1.00 82.00 592 LYS A N 1
ATOM 4495 C CA . LYS A 1 592 ? -31.730 4.374 -7.563 1.00 82.00 592 LYS A CA 1
ATOM 4496 C C . LYS A 1 592 ? -30.770 5.034 -8.595 1.00 82.00 592 LYS A C 1
ATOM 4498 O O . LYS A 1 592 ? -31.242 5.622 -9.564 1.00 82.00 592 LYS A O 1
ATOM 4503 N N . THR A 1 593 ? -29.442 4.855 -8.440 1.00 83.31 593 THR A N 1
ATOM 4504 C CA . THR A 1 593 ? -28.353 5.372 -9.333 1.00 83.31 593 THR A CA 1
ATOM 4505 C C . THR A 1 593 ? -28.043 4.448 -10.543 1.00 83.31 593 THR A C 1
ATOM 4507 O O . THR A 1 593 ? -27.969 3.232 -10.354 1.00 83.31 593 THR A O 1
ATOM 4510 N N . PRO A 1 594 ? -27.809 4.956 -11.780 1.00 83.94 594 PRO A N 1
ATOM 4511 C CA . PRO A 1 594 ? -27.489 4.129 -12.963 1.00 83.94 594 PRO A CA 1
ATOM 4512 C C . PRO A 1 594 ? -26.082 3.492 -12.961 1.00 83.94 594 PRO A C 1
ATOM 4514 O O . PRO A 1 594 ? -25.124 4.101 -12.511 1.00 83.94 594 PRO A O 1
ATOM 4517 N N . CYS A 1 595 ? -25.902 2.300 -13.552 1.00 82.56 595 CYS A N 1
ATOM 4518 C CA . CYS A 1 595 ? -24.609 1.581 -13.527 1.00 82.56 595 CYS A CA 1
ATOM 4519 C C . CYS A 1 595 ? -23.489 2.226 -14.372 1.00 82.56 595 CYS A C 1
ATOM 4521 O O . CYS A 1 595 ? -22.305 2.074 -14.059 1.00 82.56 595 CYS A O 1
ATOM 4523 N N . SER A 1 596 ? -23.843 2.911 -15.464 1.00 83.00 596 SER A N 1
ATOM 4524 C CA . SER A 1 596 ? -22.887 3.504 -16.413 1.00 83.00 596 SER A CA 1
ATOM 4525 C C . SER A 1 596 ? -22.068 4.645 -15.812 1.00 83.00 596 SER A C 1
ATOM 4527 O O . SER A 1 596 ? -20.958 4.889 -16.278 1.00 83.00 596 SER A O 1
ATOM 4529 N N . SER A 1 597 ? -22.561 5.293 -14.751 1.00 83.00 597 SER A N 1
ATOM 4530 C CA . SER A 1 597 ? -21.842 6.376 -14.071 1.00 83.00 597 SER A CA 1
ATOM 4531 C C . SER A 1 597 ? -20.548 5.910 -13.400 1.00 83.00 597 SER A C 1
ATOM 4533 O O . SER A 1 597 ? -19.670 6.726 -13.144 1.00 83.00 597 SER A O 1
ATOM 4535 N N . CYS A 1 598 ? -20.412 4.609 -13.119 1.00 81.12 598 CYS A N 1
ATOM 4536 C CA . CYS A 1 598 ? -19.223 4.040 -12.480 1.00 81.12 598 CYS A CA 1
ATOM 4537 C C . CYS A 1 598 ? -18.465 3.041 -13.373 1.00 81.12 598 CYS A C 1
ATOM 4539 O O . CYS A 1 598 ? -17.267 2.852 -13.187 1.00 81.12 598 CYS A O 1
ATOM 4541 N N . HIS A 1 599 ? -19.125 2.425 -14.362 1.00 80.88 599 HIS A N 1
ATOM 4542 C CA . HIS A 1 599 ? -18.548 1.387 -15.237 1.00 80.88 599 HIS A CA 1
ATOM 4543 C C . HIS A 1 599 ? -18.394 1.846 -16.694 1.00 80.88 599 HIS A C 1
ATOM 4545 O O . HIS A 1 599 ? -18.799 1.150 -17.625 1.00 80.88 599 HIS A O 1
ATOM 4551 N N . ALA A 1 600 ? -17.824 3.033 -16.912 1.00 83.00 600 ALA A N 1
ATOM 4552 C CA . ALA A 1 600 ? -17.779 3.667 -18.234 1.00 83.00 600 ALA A CA 1
ATOM 4553 C C . ALA A 1 600 ? -16.988 2.862 -19.290 1.00 83.00 600 ALA A C 1
ATOM 4555 O O . ALA A 1 600 ? -17.437 2.723 -20.427 1.00 83.00 600 ALA A O 1
ATOM 4556 N N . ALA A 1 601 ? -15.840 2.275 -18.926 1.00 78.94 601 ALA A N 1
ATOM 4557 C CA . ALA A 1 601 ? -15.017 1.489 -19.855 1.00 78.94 601 ALA A CA 1
ATOM 4558 C C . ALA A 1 601 ? -15.715 0.191 -20.298 1.00 78.94 601 ALA A C 1
ATOM 4560 O O . ALA A 1 601 ? -15.630 -0.208 -21.459 1.00 78.94 601 ALA A O 1
ATOM 4561 N N . GLN A 1 602 ? -16.434 -0.456 -19.379 1.00 81.81 602 GLN A N 1
ATOM 4562 C CA . GLN A 1 602 ? -17.229 -1.652 -19.640 1.00 81.81 602 GLN A CA 1
ATOM 4563 C C . GLN A 1 602 ? -18.467 -1.299 -20.463 1.00 81.81 602 GLN A C 1
ATOM 4565 O O . GLN A 1 602 ? -18.770 -2.009 -21.417 1.00 81.81 602 GLN A O 1
ATOM 4570 N N . ALA A 1 603 ? -19.122 -0.174 -20.160 1.00 77.25 603 ALA A N 1
ATOM 4571 C CA . ALA A 1 603 ? -20.226 0.347 -20.960 1.00 77.25 603 ALA A CA 1
ATOM 4572 C C . ALA A 1 603 ? -19.795 0.627 -22.413 1.00 77.25 603 ALA A C 1
ATOM 4574 O O . ALA A 1 603 ? -20.524 0.270 -23.333 1.00 77.25 603 ALA A O 1
ATOM 4575 N N . GLY A 1 604 ? -18.587 1.163 -22.634 1.00 73.19 604 GLY A N 1
ATOM 4576 C CA . GLY A 1 604 ? -18.022 1.370 -23.976 1.00 73.19 604 GLY A CA 1
ATOM 4577 C C . GLY A 1 604 ? -17.566 0.086 -24.689 1.00 73.19 604 GLY A C 1
ATOM 4578 O O . GLY A 1 604 ? -17.557 0.029 -25.917 1.00 73.19 604 GLY A O 1
ATOM 4579 N N . ALA A 1 605 ? -17.209 -0.965 -23.942 1.00 68.81 605 ALA A N 1
ATOM 4580 C CA . ALA A 1 605 ? -16.801 -2.260 -24.497 1.00 68.81 605 ALA A CA 1
ATOM 4581 C C . ALA A 1 605 ? -17.986 -3.123 -24.967 1.00 68.81 605 ALA A C 1
ATOM 4583 O O . ALA A 1 605 ? -17.805 -4.010 -25.811 1.00 68.81 605 ALA A O 1
ATOM 4584 N N . VAL A 1 606 ? -19.196 -2.867 -24.459 1.00 70.69 606 VAL A N 1
ATOM 4585 C CA . VAL A 1 606 ? -20.439 -3.470 -24.960 1.00 70.69 606 VAL A CA 1
ATOM 4586 C C . VAL A 1 606 ? -20.785 -2.807 -26.297 1.00 70.69 606 VAL A C 1
ATOM 4588 O O . VAL A 1 606 ? -21.624 -1.926 -26.411 1.00 70.69 606 VAL A O 1
ATOM 4591 N N . THR A 1 607 ? -20.078 -3.222 -27.346 1.00 57.00 607 THR A N 1
ATOM 4592 C CA . THR A 1 607 ? -20.088 -2.572 -28.669 1.00 57.00 607 THR A CA 1
ATOM 4593 C C . THR A 1 607 ? -21.329 -2.879 -29.520 1.00 57.00 607 THR A C 1
ATOM 4595 O O . THR A 1 607 ? -21.390 -2.478 -30.680 1.00 57.00 607 THR A O 1
ATOM 4598 N N . LYS A 1 608 ? -22.337 -3.590 -28.986 1.00 57.62 608 LYS A N 1
ATOM 4599 C CA . LYS A 1 608 ? -23.584 -3.927 -29.701 1.00 57.62 608 LYS A CA 1
ATOM 4600 C C . LYS A 1 608 ? -24.810 -3.770 -28.802 1.00 57.62 608 LYS A C 1
ATOM 4602 O O . LYS A 1 608 ? -24.811 -4.240 -27.669 1.00 57.62 608 LYS A O 1
ATOM 4607 N N . THR A 1 609 ? -25.887 -3.228 -29.366 1.00 55.97 609 THR A N 1
ATOM 4608 C CA . THR A 1 609 ? -27.169 -2.870 -28.719 1.00 55.97 609 THR A CA 1
ATOM 4609 C C . THR A 1 609 ? -27.918 -3.999 -27.994 1.00 55.97 609 THR A C 1
ATOM 4611 O O . THR A 1 609 ? -28.897 -3.723 -27.312 1.00 55.97 609 THR A O 1
ATOM 4614 N N . LYS A 1 610 ? -27.497 -5.266 -28.110 1.00 64.25 610 LYS A N 1
ATOM 4615 C CA . LYS A 1 610 ? -28.253 -6.428 -27.603 1.00 64.25 610 LYS A CA 1
ATOM 4616 C C . LYS A 1 610 ? -27.880 -6.914 -26.192 1.00 64.25 610 LYS A C 1
ATOM 4618 O O . LYS A 1 610 ? -28.549 -7.810 -25.694 1.00 64.25 610 LYS A O 1
ATOM 4623 N N . HIS A 1 611 ? -26.849 -6.369 -25.539 1.00 74.69 611 HIS A N 1
ATOM 4624 C CA . HIS A 1 611 ? -26.458 -6.783 -24.180 1.00 74.69 611 HIS A CA 1
ATOM 4625 C C . HIS A 1 611 ? -26.689 -5.655 -23.163 1.00 74.69 611 HIS A C 1
ATOM 4627 O O . HIS A 1 611 ? -26.244 -4.533 -23.388 1.00 74.69 611 HIS A O 1
ATOM 4633 N N . THR A 1 612 ? -27.330 -5.960 -22.025 1.00 75.88 612 THR A N 1
ATOM 4634 C CA . THR A 1 612 ? -27.438 -5.042 -20.872 1.00 75.88 612 THR A CA 1
ATOM 4635 C C . THR A 1 612 ? -26.570 -5.527 -19.712 1.00 75.88 612 THR A C 1
ATOM 4637 O O . THR A 1 612 ? -26.317 -6.726 -19.583 1.00 75.88 612 THR A O 1
ATOM 4640 N N . CYS A 1 613 ? -26.128 -4.617 -18.839 1.00 78.06 613 CYS A N 1
ATOM 4641 C CA . CYS A 1 613 ? -25.226 -4.957 -17.731 1.00 78.06 613 CYS A CA 1
ATOM 4642 C C . CYS A 1 613 ? -25.788 -6.074 -16.832 1.00 78.06 613 CYS A C 1
ATOM 4644 O O . CYS A 1 613 ? -25.066 -7.000 -16.469 1.00 78.06 613 CYS A O 1
ATOM 4646 N N . MET A 1 614 ? -27.091 -6.017 -16.523 1.00 79.12 614 MET A N 1
ATOM 4647 C CA . MET A 1 614 ? -27.745 -6.991 -15.643 1.00 79.12 614 MET A CA 1
ATOM 4648 C C . MET A 1 614 ? -28.015 -8.345 -16.309 1.00 79.12 614 MET A C 1
ATOM 4650 O O . MET A 1 614 ? -28.198 -9.332 -15.604 1.00 79.12 614 MET A O 1
ATOM 4654 N N . SER A 1 615 ? -28.001 -8.414 -17.645 1.00 77.69 615 SER A N 1
ATOM 4655 C CA . SER A 1 615 ? -28.153 -9.676 -18.382 1.00 77.69 615 SER A CA 1
ATOM 4656 C C . SER A 1 615 ? -26.944 -10.594 -18.215 1.00 77.69 615 SER A C 1
ATOM 4658 O O . SER A 1 615 ? -27.082 -11.811 -18.283 1.00 77.69 615 SER A O 1
ATOM 4660 N N . CYS A 1 616 ? -25.760 -10.020 -17.999 1.00 75.94 616 CYS A N 1
ATOM 4661 C CA . CYS A 1 616 ? -24.550 -10.797 -17.763 1.00 75.94 616 CYS A CA 1
ATOM 4662 C C . CYS A 1 616 ? -24.363 -11.107 -16.273 1.00 75.94 616 CYS A C 1
ATOM 4664 O O . CYS A 1 616 ? -23.842 -12.172 -15.935 1.00 75.94 616 CYS A O 1
ATOM 4666 N N . HIS A 1 617 ? -24.740 -10.174 -15.386 1.00 79.00 617 HIS A N 1
ATOM 4667 C CA . HIS A 1 617 ? -24.456 -10.285 -13.958 1.00 79.00 617 HIS A CA 1
ATOM 4668 C C . HIS A 1 617 ? -25.415 -9.406 -13.097 1.00 79.00 617 HIS A C 1
ATOM 4670 O O . HIS A 1 617 ? -25.623 -8.232 -13.396 1.00 79.00 617 HIS A O 1
ATOM 4676 N N . ASN A 1 618 ? -26.008 -9.926 -12.009 1.00 83.38 618 ASN A N 1
ATOM 4677 C CA . ASN A 1 618 ? -27.019 -9.213 -11.193 1.00 83.38 618 ASN A CA 1
ATOM 4678 C C . ASN A 1 618 ? -26.479 -8.817 -9.799 1.00 83.38 618 ASN A C 1
ATOM 4680 O O . ASN A 1 618 ? -26.209 -9.716 -9.006 1.00 83.38 618 ASN A O 1
ATOM 4684 N N . PRO A 1 619 ? -26.387 -7.518 -9.439 1.00 78.19 619 PRO A N 1
ATOM 4685 C CA . PRO A 1 619 ? -25.780 -7.072 -8.176 1.00 78.19 619 PRO A CA 1
ATOM 4686 C C . PRO A 1 619 ? -26.538 -7.501 -6.908 1.00 78.19 619 PRO A C 1
ATOM 4688 O O . PRO A 1 619 ? -25.980 -7.443 -5.815 1.00 78.19 619 PRO A O 1
ATOM 4691 N N . HIS A 1 620 ? -27.791 -7.951 -7.031 1.00 82.06 620 HIS A N 1
ATOM 4692 C CA . HIS A 1 620 ? -28.561 -8.526 -5.920 1.00 82.06 620 HIS A CA 1
ATOM 4693 C C . HIS A 1 620 ? -28.405 -10.048 -5.798 1.00 82.06 620 HIS A C 1
ATOM 4695 O O . HIS A 1 620 ? -29.091 -10.675 -4.993 1.00 82.06 620 HIS A O 1
ATOM 4701 N N . GLN A 1 621 ? -27.510 -10.652 -6.580 1.00 84.12 621 GLN A N 1
ATOM 4702 C CA . GLN A 1 621 ? -27.160 -12.069 -6.516 1.00 84.12 621 GLN A CA 1
ATOM 4703 C C . GLN A 1 621 ? -25.641 -12.243 -6.423 1.00 84.12 621 GLN A C 1
ATOM 4705 O O . GLN A 1 621 ? -24.879 -11.308 -6.659 1.00 84.12 621 GLN A O 1
ATOM 4710 N N . ALA A 1 622 ? -25.192 -13.442 -6.053 1.00 80.06 622 ALA A N 1
ATOM 4711 C CA . ALA A 1 622 ? -23.769 -13.757 -6.004 1.00 80.06 622 ALA A CA 1
ATOM 4712 C C . ALA A 1 622 ? -23.147 -13.755 -7.420 1.00 80.06 622 ALA A C 1
ATOM 4714 O O . ALA A 1 622 ? -23.809 -14.162 -8.380 1.00 80.06 622 ALA A O 1
ATOM 4715 N N . PRO A 1 623 ? -21.884 -13.316 -7.577 1.00 77.56 623 PRO A N 1
ATOM 4716 C CA . PRO A 1 623 ? -21.218 -13.294 -8.875 1.00 77.56 623 PRO A CA 1
ATOM 4717 C C . PRO A 1 623 ? -20.974 -14.717 -9.403 1.00 77.56 623 PRO A C 1
ATOM 4719 O O . PRO A 1 623 ? -20.527 -15.596 -8.668 1.00 77.56 623 PRO A O 1
ATOM 4722 N N . VAL A 1 624 ? -21.223 -14.929 -10.697 1.00 80.12 624 VAL A N 1
ATOM 4723 C CA . VAL A 1 624 ? -21.001 -16.203 -11.407 1.00 80.12 624 VAL A CA 1
ATOM 4724 C C . VAL A 1 624 ? -19.807 -16.101 -12.362 1.00 80.12 624 VAL A C 1
ATOM 4726 O O . VAL A 1 624 ? -19.397 -15.003 -12.745 1.00 80.12 624 VAL A O 1
ATOM 4729 N N . ALA A 1 625 ? -19.222 -17.239 -12.753 1.00 80.69 625 ALA A N 1
ATOM 4730 C CA . ALA A 1 625 ? -18.101 -17.264 -13.695 1.00 80.69 625 ALA A CA 1
ATOM 4731 C C . ALA A 1 625 ? -18.502 -16.649 -15.049 1.00 80.69 625 ALA A C 1
ATOM 4733 O O . ALA A 1 625 ? -19.443 -17.097 -15.690 1.00 80.69 625 ALA A O 1
ATOM 4734 N N . TRP A 1 626 ? -17.772 -15.634 -15.517 1.00 77.56 626 TRP A N 1
ATOM 4735 C CA . TRP A 1 626 ? -18.212 -14.802 -16.648 1.00 77.56 626 TRP A CA 1
ATOM 4736 C C . TRP A 1 626 ? -18.465 -15.575 -17.956 1.00 77.56 626 TRP A C 1
ATOM 4738 O O . TRP A 1 626 ? -19.319 -15.178 -18.743 1.00 77.56 626 TRP A O 1
ATOM 4748 N N . TRP A 1 627 ? -17.747 -16.676 -18.206 1.00 78.38 627 TRP A N 1
ATOM 4749 C CA . TRP A 1 627 ? -17.912 -17.463 -19.433 1.00 78.38 627 TRP A CA 1
ATOM 4750 C C . TRP A 1 627 ? -19.166 -18.344 -19.422 1.00 78.38 627 TRP A C 1
ATOM 4752 O O . TRP A 1 627 ? -19.665 -18.668 -20.500 1.00 78.38 627 TRP A O 1
ATOM 4762 N N . SER A 1 628 ? -19.691 -18.732 -18.251 1.00 79.81 628 SER A N 1
ATOM 4763 C CA . SER A 1 628 ? -20.875 -19.602 -18.176 1.00 79.81 628 SER A CA 1
ATOM 4764 C C . SER A 1 628 ? -22.136 -18.859 -18.616 1.00 79.81 628 SER A C 1
ATOM 4766 O O . SER A 1 628 ? -22.965 -19.425 -19.328 1.00 79.81 628 SER A O 1
ATOM 4768 N N . THR A 1 629 ? -22.234 -17.563 -18.310 1.00 80.25 629 THR A N 1
ATOM 4769 C CA . THR A 1 629 ? -23.317 -16.708 -18.814 1.00 80.25 629 THR A CA 1
ATOM 4770 C C . THR A 1 629 ? -23.242 -16.511 -20.331 1.00 80.25 629 THR A C 1
ATOM 4772 O O . THR A 1 629 ? -24.260 -16.373 -20.999 1.00 80.25 629 THR A O 1
ATOM 4775 N N . CYS A 1 630 ? -22.044 -16.532 -20.923 1.00 80.56 630 CYS A N 1
ATOM 4776 C CA . CYS A 1 630 ? -21.916 -16.499 -22.380 1.00 80.56 630 CYS A CA 1
ATOM 4777 C C . CYS A 1 630 ? -22.402 -17.808 -23.014 1.00 80.56 630 CYS A C 1
ATOM 4779 O O . CYS A 1 630 ? -23.077 -17.768 -24.036 1.00 80.56 630 CYS A O 1
ATOM 4781 N N . GLN A 1 631 ? -22.090 -18.959 -22.408 1.00 83.69 631 GLN A N 1
ATOM 4782 C CA . GLN A 1 631 ? -22.518 -20.274 -22.899 1.00 83.69 631 GLN A CA 1
ATOM 4783 C C . GLN A 1 631 ? -24.036 -20.449 -22.853 1.00 83.69 631 GLN A C 1
ATOM 4785 O O . GLN A 1 631 ? -24.600 -21.065 -23.754 1.00 83.69 631 GLN A O 1
ATOM 4790 N N . SER A 1 632 ? -24.710 -19.899 -21.837 1.00 81.81 632 SER A N 1
ATOM 4791 C CA . SER A 1 632 ? -26.168 -20.004 -21.731 1.00 81.81 632 SER A CA 1
ATOM 4792 C C . SER A 1 632 ? -26.897 -19.285 -22.873 1.00 81.81 632 SER A C 1
ATOM 4794 O O . SER A 1 632 ? -27.947 -19.767 -23.300 1.00 81.81 632 SER A O 1
ATOM 4796 N N . CYS A 1 633 ? -26.318 -18.208 -23.414 1.00 80.75 633 CYS A N 1
ATOM 4797 C CA . CYS A 1 633 ? -26.888 -17.427 -24.515 1.00 80.75 633 CYS A CA 1
ATOM 4798 C C . CYS A 1 633 ? -26.319 -17.790 -25.904 1.00 80.75 633 CYS A C 1
ATOM 4800 O O . CYS A 1 633 ? -27.071 -17.827 -26.872 1.00 80.75 633 CYS A O 1
ATOM 4802 N N . HIS A 1 634 ? -25.025 -18.110 -26.018 1.00 82.12 634 HIS A N 1
ATOM 4803 C CA . HIS A 1 634 ? -24.324 -18.453 -27.272 1.00 82.12 634 HIS A CA 1
ATOM 4804 C C . HIS A 1 634 ? -24.099 -19.963 -27.418 1.00 82.12 634 HIS A C 1
ATOM 4806 O O . HIS A 1 634 ? -22.986 -20.442 -27.667 1.00 82.12 634 HIS A O 1
ATOM 4812 N N . LYS A 1 635 ? -25.164 -20.745 -27.210 1.00 83.31 635 LYS A N 1
ATOM 4813 C CA . LYS A 1 635 ? -25.099 -22.216 -27.235 1.00 83.31 635 LYS A CA 1
ATOM 4814 C C . LYS A 1 635 ? -24.651 -22.757 -28.594 1.00 83.31 635 LYS A C 1
ATOM 4816 O O . LYS A 1 635 ? -23.862 -23.697 -28.635 1.00 83.31 635 LYS A O 1
ATOM 4821 N N . ALA A 1 636 ? -25.113 -22.151 -29.691 1.00 82.00 636 ALA A N 1
ATOM 4822 C CA . ALA A 1 636 ? -24.783 -22.592 -31.044 1.00 82.00 636 ALA A CA 1
ATOM 4823 C C . ALA A 1 636 ? -23.277 -22.471 -31.320 1.00 82.00 636 ALA A C 1
ATOM 4825 O O . ALA A 1 636 ? -22.641 -23.454 -31.689 1.00 82.00 636 ALA A O 1
ATOM 4826 N N . GLU A 1 637 ? -22.682 -21.305 -31.066 1.00 80.56 637 GLU A N 1
ATOM 4827 C CA . GLU A 1 637 ? -21.244 -21.075 -31.234 1.00 80.56 637 GLU A CA 1
ATOM 4828 C C . GLU A 1 637 ? -20.413 -21.936 -30.276 1.00 80.56 637 GLU A C 1
ATOM 4830 O O . GLU A 1 637 ? -19.372 -22.468 -30.663 1.00 80.56 637 GLU A O 1
ATOM 4835 N N . THR A 1 638 ? -20.899 -22.123 -29.046 1.00 78.00 638 THR A N 1
ATOM 4836 C CA . THR A 1 638 ? -20.265 -23.001 -28.052 1.00 78.00 638 THR A CA 1
ATOM 4837 C C . THR A 1 638 ? -20.186 -24.443 -28.568 1.00 78.00 638 THR A C 1
ATOM 4839 O O . THR A 1 638 ? -19.112 -25.047 -28.533 1.00 78.00 638 THR A O 1
ATOM 4842 N N . ALA A 1 639 ? -21.275 -24.964 -29.144 1.00 78.94 639 ALA A N 1
ATOM 4843 C CA . ALA A 1 639 ? -21.322 -26.315 -29.703 1.00 78.94 639 ALA A CA 1
ATOM 4844 C C . ALA A 1 639 ? -20.394 -26.494 -30.922 1.00 78.94 639 ALA A C 1
ATOM 4846 O O . ALA A 1 639 ? -19.776 -27.546 -31.082 1.00 78.94 639 ALA A O 1
ATOM 4847 N N . GLN A 1 640 ? -20.243 -25.462 -31.765 1.00 76.06 640 GLN A N 1
ATOM 4848 C CA . GLN A 1 640 ? -19.354 -25.510 -32.939 1.00 76.06 640 GLN A CA 1
ATOM 4849 C C . GLN A 1 640 ? -17.865 -25.595 -32.570 1.00 76.06 640 GLN A C 1
ATOM 4851 O O . GLN A 1 640 ? -17.059 -26.126 -33.340 1.00 76.06 640 GLN A O 1
ATOM 4856 N N . VAL A 1 641 ? -17.487 -25.057 -31.408 1.00 72.75 641 VAL A N 1
ATOM 4857 C CA . VAL A 1 641 ? -16.089 -24.947 -30.972 1.00 72.75 641 VAL A CA 1
ATOM 4858 C C . VAL A 1 641 ? -15.685 -26.152 -30.110 1.00 72.75 641 VAL A C 1
ATOM 4860 O O . VAL A 1 641 ? -14.626 -26.733 -30.353 1.00 72.75 641 VAL A O 1
ATOM 4863 N N . GLN A 1 642 ? -16.577 -26.633 -29.233 1.00 69.94 642 GLN A N 1
ATOM 4864 C CA . GLN A 1 642 ? -16.327 -27.716 -28.265 1.00 69.94 642 GLN A CA 1
ATOM 4865 C C . GLN A 1 642 ? -15.891 -29.078 -28.852 1.00 69.94 642 GLN A C 1
ATOM 4867 O O . GLN A 1 642 ? -15.359 -29.907 -28.119 1.00 69.94 642 GLN A O 1
ATOM 4872 N N . GLY A 1 643 ? -16.037 -29.307 -30.163 1.00 64.56 643 GLY A N 1
ATOM 4873 C CA . GLY A 1 643 ? -15.666 -30.556 -30.852 1.00 64.56 643 GLY A CA 1
ATOM 4874 C C . GLY A 1 643 ? -14.377 -30.509 -31.688 1.00 64.56 643 GLY A C 1
ATOM 4875 O O . GLY A 1 643 ? -14.185 -31.378 -32.543 1.00 64.56 643 GLY A O 1
ATOM 4876 N N . ARG A 1 644 ? -13.530 -29.481 -31.520 1.00 67.81 644 ARG A N 1
ATOM 4877 C CA . ARG A 1 644 ? -12.282 -29.272 -32.296 1.00 67.81 644 ARG A CA 1
ATOM 4878 C C . ARG A 1 644 ? -10.991 -29.680 -31.563 1.00 67.81 644 ARG A C 1
ATOM 4880 O O . ARG A 1 644 ? -9.902 -29.466 -32.087 1.00 67.81 644 ARG A O 1
ATOM 4887 N N . GLY A 1 645 ? -11.108 -30.272 -30.373 1.00 68.62 645 GLY A N 1
ATOM 4888 C CA . GLY A 1 645 ? -9.989 -30.723 -29.536 1.00 68.62 645 GLY A CA 1
ATOM 4889 C C . GLY A 1 645 ? -9.867 -29.945 -28.221 1.00 68.62 645 GLY A C 1
ATOM 4890 O O . GLY A 1 645 ? -10.536 -28.932 -28.018 1.00 68.62 645 GLY A O 1
ATOM 4891 N N . ALA A 1 646 ? -9.003 -30.411 -27.314 1.00 66.62 646 ALA A N 1
ATOM 4892 C CA . ALA A 1 646 ? -8.927 -29.920 -25.932 1.00 66.62 646 ALA A CA 1
ATOM 4893 C C . ALA A 1 646 ? -8.657 -28.405 -25.817 1.00 66.62 646 ALA A C 1
ATOM 4895 O O . ALA A 1 646 ? -9.218 -27.740 -24.948 1.00 66.62 646 ALA A O 1
ATOM 4896 N N . THR A 1 647 ? -7.868 -27.828 -26.726 1.00 71.50 647 THR A N 1
ATOM 4897 C CA . THR A 1 647 ? -7.540 -26.389 -26.755 1.00 71.50 647 THR A CA 1
ATOM 4898 C C . THR A 1 647 ? -8.657 -25.508 -27.316 1.00 71.50 647 THR A C 1
ATOM 4900 O O . THR A 1 647 ? -8.639 -24.296 -27.116 1.00 71.50 647 THR A O 1
ATOM 4903 N N . HIS A 1 648 ? -9.656 -26.111 -27.960 1.00 75.12 648 HIS A N 1
ATOM 4904 C CA . HIS A 1 648 ? -10.836 -25.445 -28.510 1.00 75.12 648 HIS A CA 1
ATOM 4905 C C . HIS A 1 648 ? -12.105 -25.807 -27.717 1.00 75.12 648 HIS A C 1
ATOM 4907 O O . HIS A 1 648 ? -13.213 -25.664 -28.206 1.00 75.12 648 HIS A O 1
ATOM 4913 N N . SER A 1 649 ? -11.971 -26.277 -26.474 1.00 69.00 649 SER A N 1
ATOM 4914 C CA . SER A 1 649 ? -13.096 -26.791 -25.676 1.00 69.00 649 SER A CA 1
ATOM 4915 C C . SER A 1 649 ? -13.820 -25.742 -24.816 1.00 69.00 649 SER A C 1
ATOM 4917 O O . SER A 1 649 ? -14.923 -25.996 -24.334 1.00 69.00 649 SER A O 1
ATOM 4919 N N . SER A 1 650 ? -13.245 -24.551 -24.598 1.00 74.94 650 SER A N 1
ATOM 4920 C CA . SER A 1 650 ? -13.864 -23.528 -23.740 1.00 74.94 650 SER A CA 1
ATOM 4921 C C . SER A 1 650 ? -13.640 -22.096 -24.222 1.00 74.94 650 SER A C 1
ATOM 4923 O O . SER A 1 650 ? -12.578 -21.747 -24.734 1.00 74.94 650 SER A O 1
ATOM 4925 N N . CYS A 1 651 ? -14.634 -21.230 -23.998 1.00 78.62 651 CYS A N 1
ATOM 4926 C CA . CYS A 1 651 ? -14.604 -19.834 -24.443 1.00 78.62 651 CYS A CA 1
ATOM 4927 C C . CYS A 1 651 ? -13.436 -19.052 -23.822 1.00 78.62 651 CYS A C 1
ATOM 4929 O O . CYS A 1 651 ? -12.818 -18.226 -24.490 1.00 78.62 651 CYS A O 1
ATOM 4931 N N . GLN A 1 652 ? -13.097 -19.342 -22.562 1.00 80.25 652 GLN A N 1
ATOM 4932 C CA . GLN A 1 652 ? -11.990 -18.701 -21.842 1.00 80.25 652 GLN A CA 1
ATOM 4933 C C . GLN A 1 652 ? -10.605 -19.011 -22.427 1.00 80.25 652 GLN A C 1
ATOM 4935 O O . GLN A 1 652 ? -9.666 -18.255 -22.192 1.00 80.25 652 GLN A O 1
ATOM 4940 N N . ALA A 1 653 ? -10.467 -20.083 -23.216 1.00 78.19 653 ALA A N 1
ATOM 4941 C CA . ALA A 1 653 ? -9.206 -20.404 -23.878 1.00 78.19 653 ALA A CA 1
ATOM 4942 C C . ALA A 1 653 ? -8.838 -19.358 -24.947 1.00 78.19 653 ALA A C 1
ATOM 4944 O O . ALA A 1 653 ? -7.659 -19.112 -25.196 1.00 78.19 653 ALA A O 1
ATOM 4945 N N . CYS A 1 654 ? -9.837 -18.696 -25.545 1.00 77.31 654 CYS A N 1
ATOM 4946 C CA . CYS A 1 654 ? -9.630 -17.711 -26.611 1.00 77.31 654 CYS A CA 1
ATOM 4947 C C . CYS A 1 654 ? -10.088 -16.289 -26.244 1.00 77.31 654 CYS A C 1
ATOM 4949 O O . CYS A 1 654 ? -9.547 -15.320 -26.787 1.00 77.31 654 CYS A O 1
ATOM 4951 N N . HIS A 1 655 ? -11.058 -16.146 -25.337 1.00 79.25 655 HIS A N 1
ATOM 4952 C CA . HIS A 1 655 ? -11.631 -14.866 -24.913 1.00 79.25 655 HIS A CA 1
ATOM 4953 C C . HIS A 1 655 ? -11.165 -14.455 -23.519 1.00 79.25 655 HIS A C 1
ATOM 4955 O O . HIS A 1 655 ? -10.904 -15.292 -22.657 1.00 79.25 655 HIS A O 1
ATOM 4961 N N . LYS A 1 656 ? -11.095 -13.141 -23.285 1.00 78.62 656 LYS A N 1
ATOM 4962 C CA . LYS A 1 656 ? -10.761 -12.567 -21.976 1.00 78.62 656 LYS A CA 1
ATOM 4963 C C . LYS A 1 656 ? -11.982 -11.861 -21.369 1.00 78.62 656 LYS A C 1
ATOM 4965 O O . LYS A 1 656 ? -12.765 -11.272 -22.115 1.00 78.62 656 LYS A O 1
ATOM 4970 N N . PRO A 1 657 ? -12.133 -11.857 -20.032 1.00 75.25 657 PRO A N 1
ATOM 4971 C CA . PRO A 1 657 ? -13.251 -11.183 -19.379 1.00 75.25 657 PRO A CA 1
ATOM 4972 C C . PRO A 1 657 ? -13.319 -9.702 -19.763 1.00 75.25 657 PRO A C 1
ATOM 4974 O O . PRO A 1 657 ? -12.293 -9.021 -19.821 1.00 75.25 657 PRO A O 1
ATOM 4977 N N . HIS A 1 658 ? -14.534 -9.224 -20.052 1.00 74.56 658 HIS A N 1
ATOM 4978 C CA . HIS A 1 658 ? -14.842 -7.856 -20.502 1.00 74.56 658 HIS A CA 1
ATOM 4979 C C . HIS A 1 658 ? -14.098 -7.392 -21.771 1.00 74.56 658 HIS A C 1
ATOM 4981 O O . HIS A 1 658 ? -14.187 -6.226 -22.153 1.00 74.56 658 HIS A O 1
ATOM 4987 N N . LYS A 1 659 ? -13.391 -8.300 -22.456 1.00 74.44 659 LYS A N 1
ATOM 4988 C CA . LYS A 1 659 ? -12.797 -8.084 -23.774 1.00 74.44 659 LYS A CA 1
ATOM 4989 C C . LYS A 1 659 ? -13.467 -9.039 -24.750 1.00 74.44 659 LYS A C 1
ATOM 4991 O O . LYS A 1 659 ? -13.063 -10.186 -24.909 1.00 74.44 659 LYS A O 1
ATOM 4996 N N . PHE A 1 660 ? -14.497 -8.538 -25.422 1.00 71.06 660 PHE A N 1
ATOM 4997 C CA . PHE A 1 660 ? -15.295 -9.309 -26.378 1.00 71.06 660 PHE A CA 1
ATOM 4998 C C . PHE A 1 660 ? -14.532 -9.675 -27.672 1.00 71.06 660 PHE A C 1
ATOM 5000 O O . PHE A 1 660 ? -15.082 -10.342 -28.544 1.00 71.06 660 PHE A O 1
ATOM 5007 N N . SER A 1 661 ? -13.257 -9.284 -27.803 1.00 65.81 661 SER A N 1
ATOM 5008 C CA . SER A 1 661 ? -12.360 -9.682 -28.893 1.00 65.81 661 SER A CA 1
ATOM 5009 C C . SER A 1 661 ? -11.561 -10.954 -28.561 1.00 65.81 661 SER A C 1
ATOM 5011 O O . SER A 1 661 ? -11.206 -11.212 -27.410 1.00 65.81 661 SER A O 1
ATOM 5013 N N . ARG A 1 662 ? -11.278 -11.769 -29.586 1.00 67.94 662 ARG A N 1
ATOM 5014 C CA . ARG A 1 662 ? -10.492 -13.014 -29.475 1.00 67.94 662 ARG A CA 1
ATOM 5015 C C . ARG A 1 662 ? -8.979 -12.755 -29.540 1.00 67.94 662 ARG A C 1
ATOM 5017 O O . ARG A 1 662 ? -8.551 -11.777 -30.153 1.00 67.94 662 ARG A O 1
ATOM 5024 N N . GLN A 1 663 ? -8.169 -13.643 -28.955 1.00 70.62 663 GLN A N 1
ATOM 5025 C CA . GLN A 1 663 ? -6.707 -13.648 -29.148 1.00 70.62 663 GLN A CA 1
ATOM 5026 C C . GLN A 1 663 ? -6.316 -13.942 -30.616 1.00 70.62 663 GLN A C 1
ATOM 5028 O O . GLN A 1 663 ? -7.118 -14.465 -31.392 1.00 70.62 663 GLN A O 1
ATOM 5033 N N . SER A 1 664 ? -5.084 -13.596 -31.016 1.00 74.81 664 SER A N 1
ATOM 5034 C CA . SER A 1 664 ? -4.590 -13.867 -32.377 1.00 74.81 664 SER A CA 1
ATOM 5035 C C . SER A 1 664 ? -4.455 -15.371 -32.627 1.00 74.81 664 SER A C 1
ATOM 5037 O O . SER A 1 664 ? -3.820 -16.072 -31.846 1.00 74.81 664 SER A O 1
ATOM 5039 N N . CYS A 1 665 ? -4.983 -15.855 -33.755 1.00 76.88 665 CYS A N 1
ATOM 5040 C CA . CYS A 1 665 ? -4.910 -17.265 -34.157 1.00 76.88 665 CYS A CA 1
ATOM 5041 C C . CYS A 1 665 ? -3.458 -17.765 -34.281 1.00 76.88 665 CYS A C 1
ATOM 5043 O O . CYS A 1 665 ? -3.162 -18.914 -33.961 1.00 76.88 665 CYS A O 1
ATOM 5045 N N . GLN A 1 666 ? -2.541 -16.883 -34.696 1.00 75.88 666 GLN A N 1
ATOM 5046 C CA . GLN A 1 666 ? -1.114 -17.186 -34.860 1.00 75.88 666 GLN A CA 1
ATOM 5047 C C . GLN A 1 666 ? -0.415 -17.500 -33.535 1.00 75.88 666 GLN A C 1
ATOM 5049 O O . GLN A 1 666 ? 0.615 -18.165 -33.539 1.00 75.88 666 GLN A O 1
ATOM 5054 N N . ALA A 1 667 ? -0.971 -17.047 -32.405 1.00 75.56 667 ALA A N 1
ATOM 5055 C CA . ALA A 1 667 ? -0.406 -17.336 -31.091 1.00 75.56 667 ALA A CA 1
ATOM 5056 C C . ALA A 1 667 ? -0.447 -18.838 -30.758 1.00 75.56 667 ALA A C 1
ATOM 5058 O O . ALA A 1 667 ? 0.353 -19.295 -29.947 1.00 75.56 667 ALA A O 1
ATOM 5059 N N . CYS A 1 668 ? -1.345 -19.598 -31.395 1.00 76.38 668 CYS A N 1
ATOM 5060 C CA . CYS A 1 668 ? -1.481 -21.041 -31.193 1.00 76.38 668 CYS A CA 1
ATOM 5061 C C . CYS A 1 668 ? -1.190 -21.860 -32.463 1.00 76.38 668 CYS A C 1
ATOM 5063 O O . CYS A 1 668 ? -0.679 -22.968 -32.356 1.00 76.38 668 CYS A O 1
ATOM 5065 N N . HIS A 1 669 ? -1.467 -21.333 -33.661 1.00 77.56 669 HIS A N 1
ATOM 5066 C CA . HIS A 1 669 ? -1.239 -22.023 -34.940 1.00 77.56 669 HIS A CA 1
ATOM 5067 C C . HIS A 1 669 ? 0.017 -21.500 -35.652 1.00 77.56 669 HIS A C 1
ATOM 5069 O O . HIS A 1 669 ? -0.065 -20.776 -36.646 1.00 77.56 669 HIS A O 1
ATOM 5075 N N . ASN A 1 670 ? 1.191 -21.844 -35.128 1.00 74.94 670 ASN A N 1
ATOM 5076 C CA . ASN A 1 670 ? 2.483 -21.317 -35.584 1.00 74.94 670 ASN A CA 1
ATOM 5077 C C . ASN A 1 670 ? 3.032 -21.966 -36.873 1.00 74.94 670 ASN A C 1
ATOM 5079 O O . ASN A 1 670 ? 3.822 -21.330 -37.558 1.00 74.94 670 ASN A O 1
ATOM 5083 N N . GLN A 1 671 ? 2.598 -23.178 -37.231 1.00 73.19 671 GLN A N 1
ATOM 5084 C CA . GLN A 1 671 ? 3.107 -23.931 -38.394 1.00 73.19 671 GLN A CA 1
ATOM 5085 C C . GLN A 1 671 ? 2.333 -23.696 -39.708 1.00 73.19 671 GLN A C 1
ATOM 5087 O O . GLN A 1 671 ? 2.674 -24.265 -40.736 1.00 73.19 671 GLN A O 1
ATOM 5092 N N . MET A 1 672 ? 1.290 -22.859 -39.699 1.00 70.62 672 MET A N 1
ATOM 5093 C CA . MET A 1 672 ? 0.390 -22.673 -40.853 1.00 70.62 672 MET A CA 1
ATOM 5094 C C . MET A 1 672 ? 0.895 -21.658 -41.889 1.00 70.62 672 MET A C 1
ATOM 5096 O O . MET A 1 672 ? 0.291 -21.528 -42.943 1.00 70.62 672 MET A O 1
ATOM 5100 N N . GLN A 1 673 ? 1.937 -20.881 -41.585 1.00 69.75 673 GLN A N 1
ATOM 5101 C CA . GLN A 1 673 ? 2.301 -19.698 -42.382 1.00 69.75 673 GLN A CA 1
ATOM 5102 C C . GLN A 1 673 ? 2.875 -20.046 -43.762 1.00 69.75 673 GLN A C 1
ATOM 5104 O O . GLN A 1 673 ? 2.718 -19.253 -44.683 1.00 69.75 673 GLN A O 1
ATOM 5109 N N . ASP A 1 674 ? 3.449 -21.240 -43.910 1.00 71.31 674 ASP A N 1
ATOM 5110 C CA . ASP A 1 674 ? 4.138 -21.679 -45.129 1.00 71.31 674 ASP A CA 1
ATOM 5111 C C . ASP A 1 674 ? 3.369 -22.775 -45.888 1.00 71.31 674 ASP A C 1
ATOM 5113 O O . ASP A 1 674 ? 3.925 -23.434 -46.760 1.00 71.31 674 ASP A O 1
ATOM 5117 N N . LEU A 1 675 ? 2.093 -23.002 -45.549 1.00 71.69 675 LEU A N 1
ATOM 5118 C CA . LEU A 1 675 ? 1.268 -24.052 -46.148 1.00 71.69 675 LEU A CA 1
ATOM 5119 C C . LEU A 1 675 ? 0.074 -23.459 -46.895 1.00 71.69 675 LEU A C 1
ATOM 5121 O O . LEU A 1 675 ? -0.671 -22.634 -46.363 1.00 71.69 675 LEU A O 1
ATOM 5125 N N . GLY A 1 676 ? -0.186 -23.939 -48.109 1.00 76.06 676 GLY A N 1
ATOM 5126 C CA . GLY A 1 676 ? -1.431 -23.611 -48.790 1.00 76.06 676 GLY A CA 1
ATOM 5127 C C . GLY A 1 676 ? -1.528 -22.137 -49.196 1.00 76.06 676 GLY A C 1
ATOM 5128 O O . GLY A 1 676 ? -0.550 -21.445 -49.466 1.00 76.06 676 GLY A O 1
ATOM 5129 N N . ALA A 1 677 ? -2.750 -21.602 -49.158 1.00 76.44 677 ALA A N 1
ATOM 5130 C CA . ALA A 1 677 ? -3.012 -20.193 -49.449 1.00 76.44 677 ALA A CA 1
ATOM 5131 C C . ALA A 1 677 ? -2.351 -19.217 -48.453 1.00 76.44 677 ALA A C 1
ATOM 5133 O O . ALA A 1 677 ? -2.310 -18.017 -48.738 1.00 76.44 677 ALA A O 1
ATOM 5134 N N . HIS A 1 678 ? -1.863 -19.697 -47.301 1.00 79.88 678 HIS A N 1
ATOM 5135 C CA . HIS A 1 678 ? -1.199 -18.880 -46.282 1.00 79.88 678 HIS A CA 1
ATOM 5136 C C . HIS A 1 678 ? 0.235 -18.494 -46.663 1.00 79.88 678 HIS A C 1
ATOM 5138 O O . HIS A 1 678 ? 0.683 -17.432 -46.233 1.00 79.88 678 HIS A O 1
ATOM 5144 N N . ALA A 1 679 ? 0.894 -19.271 -47.533 1.00 75.94 679 ALA A N 1
ATOM 5145 C CA . ALA A 1 679 ? 2.228 -18.960 -48.056 1.00 75.94 679 ALA A CA 1
ATOM 5146 C C . ALA A 1 679 ? 2.242 -17.680 -48.921 1.00 75.94 679 ALA A C 1
ATOM 5148 O O . ALA A 1 679 ? 3.275 -17.024 -49.096 1.00 75.94 679 ALA A O 1
ATOM 5149 N N . ASN A 1 680 ? 1.081 -17.264 -49.447 1.00 77.31 680 ASN A N 1
ATOM 5150 C CA . ASN A 1 680 ? 0.960 -16.019 -50.194 1.00 77.31 680 ASN A CA 1
ATOM 5151 C C . ASN A 1 680 ? 0.998 -14.799 -49.253 1.00 77.31 680 ASN A C 1
ATOM 5153 O O . ASN A 1 680 ? 0.140 -14.622 -48.386 1.00 77.31 680 ASN A O 1
ATOM 5157 N N . LYS A 1 681 ? 1.943 -13.880 -49.501 1.00 72.38 681 LYS A N 1
ATOM 5158 C CA . LYS A 1 681 ? 2.137 -12.645 -48.716 1.00 72.38 681 LYS A CA 1
ATOM 5159 C C . LYS A 1 681 ? 0.888 -11.751 -48.618 1.00 72.38 681 LYS A C 1
ATOM 5161 O O . LYS A 1 681 ? 0.835 -10.926 -47.704 1.00 72.38 681 LYS A O 1
ATOM 5166 N N . GLY A 1 682 ? -0.091 -11.884 -49.516 1.00 75.69 682 GLY A N 1
ATOM 5167 C CA . GLY A 1 682 ? -1.365 -11.160 -49.470 1.00 75.69 682 GLY A CA 1
ATOM 5168 C C . GLY A 1 682 ? -2.369 -11.688 -48.432 1.00 75.69 682 GLY A C 1
ATOM 5169 O O . GLY A 1 682 ? -3.210 -10.928 -47.955 1.00 75.69 682 GLY A O 1
ATOM 5170 N N . HIS A 1 683 ? -2.274 -12.952 -48.005 1.00 79.38 683 HIS A N 1
ATOM 5171 C CA . HIS A 1 683 ? -3.277 -13.618 -47.159 1.00 79.38 683 HIS A CA 1
ATOM 5172 C C . HIS A 1 683 ? -2.899 -13.651 -45.668 1.00 79.38 683 HIS A C 1
ATOM 5174 O O . HIS A 1 683 ? -2.828 -14.704 -45.037 1.00 79.38 683 HIS A O 1
ATOM 5180 N N . LYS A 1 684 ? -2.676 -12.474 -45.067 1.00 73.38 684 LYS A N 1
ATOM 5181 C CA . LYS A 1 684 ? -2.178 -12.360 -43.677 1.00 73.38 684 LYS A CA 1
ATOM 5182 C C . LYS A 1 684 ? -3.265 -12.295 -42.599 1.00 73.38 684 LYS A C 1
ATOM 5184 O O . LYS A 1 684 ? -3.008 -12.624 -41.441 1.00 73.38 684 LYS A O 1
ATOM 5189 N N . ILE A 1 685 ? -4.484 -11.873 -42.945 1.00 79.69 685 ILE A N 1
ATOM 5190 C CA . ILE A 1 685 ? -5.573 -11.696 -41.972 1.00 79.69 685 ILE A CA 1
ATOM 5191 C C . ILE A 1 685 ? -6.409 -12.974 -41.913 1.00 79.69 685 ILE A C 1
ATOM 5193 O O . ILE A 1 685 ? -7.340 -13.167 -42.690 1.00 79.69 685 ILE A O 1
ATOM 5197 N N . CYS A 1 686 ? -6.102 -13.841 -40.945 1.00 79.44 686 CYS A N 1
ATOM 5198 C CA . CYS A 1 686 ? -6.731 -15.160 -40.808 1.00 79.44 686 CYS A CA 1
ATOM 5199 C C . CYS A 1 686 ? -8.268 -15.080 -40.783 1.00 79.44 686 CYS A C 1
ATOM 5201 O O . CYS A 1 686 ? -8.941 -15.880 -41.420 1.00 79.44 686 CYS A O 1
ATOM 5203 N N . GLY A 1 687 ? -8.821 -14.085 -40.077 1.00 76.19 687 GLY A N 1
ATOM 5204 C CA . GLY A 1 687 ? -10.264 -13.897 -39.916 1.00 76.19 687 GLY A CA 1
ATOM 5205 C C . GLY A 1 687 ? -11.007 -13.447 -41.173 1.00 76.19 687 GLY A C 1
ATOM 5206 O O . GLY A 1 687 ? -12.224 -13.602 -41.225 1.00 76.19 687 GLY A O 1
ATOM 5207 N N . SER A 1 688 ? -10.304 -12.917 -42.176 1.00 79.44 688 SER A N 1
ATOM 5208 C CA . SER A 1 688 ? -10.911 -12.532 -43.456 1.00 79.44 688 SER A CA 1
ATOM 5209 C C . SER A 1 688 ? -11.316 -13.745 -44.282 1.00 79.44 688 SER A C 1
ATOM 5211 O O . SER A 1 688 ? -12.224 -13.636 -45.092 1.00 79.44 688 SER A O 1
ATOM 5213 N N . CYS A 1 689 ? -10.712 -14.905 -44.013 1.00 79.50 689 CYS A N 1
ATOM 5214 C CA . CYS A 1 689 ? -11.059 -16.164 -44.664 1.00 79.50 689 CYS A CA 1
ATOM 5215 C C . CYS A 1 689 ? -11.690 -17.148 -43.670 1.00 79.50 689 CYS A C 1
ATOM 5217 O O . CYS A 1 689 ? -12.756 -17.693 -43.924 1.00 79.50 689 CYS A O 1
ATOM 5219 N N . HIS A 1 690 ? -11.100 -17.328 -42.490 1.00 79.75 690 HIS A N 1
ATOM 5220 C CA . HIS A 1 690 ? -11.567 -18.299 -41.498 1.00 79.75 690 HIS A CA 1
ATOM 5221 C C . HIS A 1 690 ? -12.642 -17.721 -40.573 1.00 79.75 690 HIS A C 1
ATOM 5223 O O . HIS A 1 690 ? -12.452 -16.666 -39.958 1.00 79.75 690 HIS A O 1
ATOM 5229 N N . ASN A 1 691 ? -13.749 -18.452 -40.409 1.00 80.06 691 ASN A N 1
ATOM 5230 C CA . ASN A 1 691 ? -14.733 -18.185 -39.362 1.00 80.06 691 ASN A CA 1
ATOM 5231 C C . ASN A 1 691 ? -14.388 -19.002 -38.106 1.00 80.06 691 ASN A C 1
ATOM 5233 O O . ASN A 1 691 ? -14.496 -20.225 -38.087 1.00 80.06 691 ASN A O 1
ATOM 5237 N N . THR A 1 692 ? -13.983 -18.320 -37.033 1.00 72.94 692 THR A N 1
ATOM 5238 C CA . THR A 1 692 ? -13.515 -18.983 -35.805 1.00 72.94 692 THR A CA 1
ATOM 5239 C C . THR A 1 692 ? -14.619 -19.662 -35.002 1.00 72.94 692 THR A C 1
ATOM 5241 O O . THR A 1 692 ? -14.298 -20.453 -34.123 1.00 72.94 692 THR A O 1
ATOM 5244 N N . HIS A 1 693 ? -15.892 -19.384 -35.293 1.00 76.75 693 HIS A N 1
ATOM 5245 C CA . HIS A 1 693 ? -17.039 -19.983 -34.600 1.00 76.75 693 HIS A CA 1
ATOM 5246 C C . HIS A 1 693 ? -17.832 -20.960 -35.482 1.00 76.75 693 HIS A C 1
ATOM 5248 O O . HIS A 1 693 ? -18.920 -21.373 -35.101 1.00 76.75 693 HIS A O 1
ATOM 5254 N N . ALA A 1 694 ? -17.304 -21.345 -36.650 1.00 75.25 694 ALA A N 1
ATOM 5255 C CA . ALA A 1 694 ? -17.914 -22.344 -37.530 1.00 75.25 694 ALA A CA 1
ATOM 5256 C C . ALA A 1 694 ? -16.921 -23.468 -37.848 1.00 75.25 694 ALA A C 1
ATOM 5258 O O . ALA A 1 694 ? -15.720 -23.209 -37.945 1.00 75.25 694 ALA A O 1
ATOM 5259 N N . ARG A 1 695 ? -17.410 -24.707 -38.027 1.00 66.56 695 ARG A N 1
ATOM 5260 C CA . ARG A 1 695 ? -16.576 -25.921 -38.137 1.00 66.56 695 ARG A CA 1
ATOM 5261 C C . ARG A 1 695 ? -15.803 -26.083 -39.468 1.00 66.56 695 ARG A C 1
ATOM 5263 O O . ARG A 1 695 ? -14.860 -26.869 -39.490 1.00 66.56 695 ARG A O 1
ATOM 5270 N N . GLY A 1 696 ? -16.092 -25.308 -40.519 1.00 67.81 696 GLY A N 1
ATOM 5271 C CA . GLY A 1 696 ? -15.552 -25.513 -41.880 1.00 67.81 696 GLY A CA 1
ATOM 5272 C C . GLY A 1 696 ? -14.358 -24.644 -42.318 1.00 67.81 696 GLY A C 1
ATOM 5273 O O . GLY A 1 696 ? -14.048 -23.625 -41.699 1.00 67.81 696 GLY A O 1
ATOM 5274 N N . LEU A 1 697 ? -13.711 -25.063 -43.417 1.00 73.31 697 LEU A N 1
ATOM 5275 C CA . LEU A 1 697 ? -12.750 -24.266 -44.197 1.00 73.31 697 LEU A CA 1
ATOM 5276 C C . LEU A 1 697 ? -13.469 -23.129 -44.957 1.00 73.31 697 LEU A C 1
ATOM 5278 O O . LEU A 1 697 ? -14.679 -23.228 -45.170 1.00 73.31 697 LEU A O 1
ATOM 5282 N N . PRO A 1 698 ? -12.759 -22.065 -45.383 1.00 78.81 698 PRO A N 1
ATOM 5283 C CA . PRO A 1 698 ? -13.356 -20.987 -46.171 1.00 78.81 698 PRO A CA 1
ATOM 5284 C C . PRO A 1 698 ? -13.996 -21.522 -47.462 1.00 78.81 698 PRO A C 1
ATOM 5286 O O . PRO A 1 698 ? -13.381 -22.312 -48.184 1.00 78.81 698 PRO A O 1
ATOM 5289 N N . ASP A 1 699 ? -15.221 -21.085 -47.746 1.00 82.12 699 ASP A N 1
ATOM 5290 C CA . ASP A 1 699 ? -15.940 -21.417 -48.978 1.00 82.12 699 ASP A CA 1
ATOM 5291 C C . ASP A 1 699 ? -15.567 -20.471 -50.138 1.00 82.12 699 ASP A C 1
ATOM 5293 O O . ASP A 1 699 ? -14.826 -19.497 -49.962 1.00 82.12 699 ASP A O 1
ATOM 5297 N N . ARG A 1 700 ? -16.069 -20.753 -51.350 1.00 85.31 700 ARG A N 1
ATOM 5298 C CA . ARG A 1 700 ? -15.823 -19.906 -52.533 1.00 85.31 700 ARG A CA 1
ATOM 5299 C C . ARG A 1 700 ? -16.239 -18.453 -52.314 1.00 85.31 700 ARG A C 1
ATOM 5301 O O . ARG A 1 700 ? -15.492 -17.546 -52.681 1.00 85.31 700 ARG A O 1
ATOM 5308 N N . ASN A 1 701 ? -17.394 -18.224 -51.694 1.00 85.56 701 ASN A N 1
ATOM 5309 C CA . ASN A 1 701 ? -17.920 -16.878 -51.467 1.00 85.56 701 ASN A CA 1
ATOM 5310 C C . ASN A 1 701 ? -16.955 -16.040 -50.632 1.00 85.56 701 ASN A C 1
ATOM 5312 O O . ASN A 1 701 ? -16.748 -14.858 -50.910 1.00 85.56 701 ASN A O 1
ATOM 5316 N N . ARG A 1 702 ? -16.297 -16.666 -49.657 1.00 86.38 702 ARG A N 1
ATOM 5317 C CA . ARG A 1 702 ? -15.288 -16.010 -48.836 1.00 86.38 702 ARG A CA 1
ATOM 5318 C C . ARG A 1 702 ? -14.037 -15.597 -49.614 1.00 86.38 702 ARG A C 1
ATOM 5320 O O . ARG A 1 702 ? -13.450 -14.574 -49.289 1.00 86.38 702 ARG A O 1
ATOM 5327 N N . CYS A 1 703 ? -13.628 -16.343 -50.637 1.00 84.38 703 CYS A N 1
ATOM 5328 C CA . CYS A 1 703 ? -12.509 -15.951 -51.503 1.00 84.38 703 CYS A CA 1
ATOM 5329 C C . CYS A 1 703 ? -12.893 -14.795 -52.446 1.00 84.38 703 CYS A C 1
ATOM 5331 O O . CYS A 1 703 ? -12.114 -13.858 -52.652 1.00 84.38 703 CYS A O 1
ATOM 5333 N N . LEU A 1 704 ? -14.114 -14.828 -52.986 1.00 87.44 704 LEU A N 1
ATOM 5334 C CA . LEU A 1 704 ? -14.612 -13.823 -53.929 1.00 87.44 704 LEU A CA 1
ATOM 5335 C C . LEU A 1 704 ? -14.840 -12.441 -53.307 1.00 87.44 704 LEU A C 1
ATOM 5337 O O . LEU A 1 704 ? -14.946 -11.461 -54.040 1.00 87.44 704 LEU A O 1
ATOM 5341 N N . THR A 1 705 ? -14.851 -12.310 -51.977 1.00 87.00 705 THR A N 1
ATOM 5342 C CA . THR A 1 705 ? -14.958 -10.987 -51.336 1.00 87.00 705 THR A CA 1
ATOM 5343 C C . THR A 1 705 ? -13.788 -10.069 -51.692 1.00 87.00 705 THR A C 1
ATOM 5345 O O . THR A 1 705 ? -13.960 -8.849 -51.710 1.00 87.00 705 THR A O 1
ATOM 5348 N N . CYS A 1 706 ? -12.619 -10.642 -51.992 1.00 85.06 706 CYS A N 1
ATOM 5349 C CA . CYS A 1 706 ? -11.418 -9.906 -52.393 1.00 85.06 706 CYS A CA 1
ATOM 5350 C C . CYS A 1 706 ? -11.032 -10.161 -53.858 1.00 85.06 706 CYS A C 1
ATOM 5352 O O . CYS A 1 706 ? -10.566 -9.240 -54.518 1.00 85.06 706 CYS A O 1
ATOM 5354 N N . HIS A 1 707 ? -11.289 -11.360 -54.390 1.00 87.06 707 HIS A N 1
ATOM 5355 C CA . HIS A 1 707 ? -11.030 -11.718 -55.791 1.00 87.06 707 HIS A CA 1
ATOM 5356 C C . HIS A 1 707 ? -12.292 -11.593 -56.655 1.00 87.06 707 HIS A C 1
ATOM 5358 O O . HIS A 1 707 ? -12.723 -12.550 -57.300 1.00 87.06 707 HIS A O 1
ATOM 5364 N N . LYS A 1 708 ? -12.938 -10.422 -56.624 1.00 87.88 708 LYS A N 1
ATOM 5365 C CA . LYS A 1 708 ? -14.210 -10.181 -57.336 1.00 87.88 708 LYS A CA 1
ATOM 5366 C C . LYS A 1 708 ? -14.065 -10.310 -58.852 1.00 87.88 708 LYS A C 1
ATOM 5368 O O . LYS A 1 708 ? -14.979 -10.774 -59.523 1.00 87.88 708 LYS A O 1
ATOM 5373 N N . ASP A 1 709 ? -12.888 -9.973 -59.368 1.00 88.25 709 ASP A N 1
ATOM 5374 C CA . ASP A 1 709 ? -12.475 -10.150 -60.763 1.00 88.25 709 ASP A CA 1
ATOM 5375 C C . ASP A 1 709 ? -12.435 -11.626 -61.203 1.00 88.25 709 ASP A C 1
ATOM 5377 O O . ASP A 1 709 ? -12.308 -11.925 -62.389 1.00 88.25 709 ASP A O 1
ATOM 5381 N N . ARG A 1 710 ? -12.556 -12.561 -60.253 1.00 85.56 710 ARG A N 1
ATOM 5382 C CA . ARG A 1 710 ? -12.614 -14.007 -60.487 1.00 85.56 710 ARG A CA 1
ATOM 5383 C C . ARG A 1 710 ? -14.009 -14.601 -60.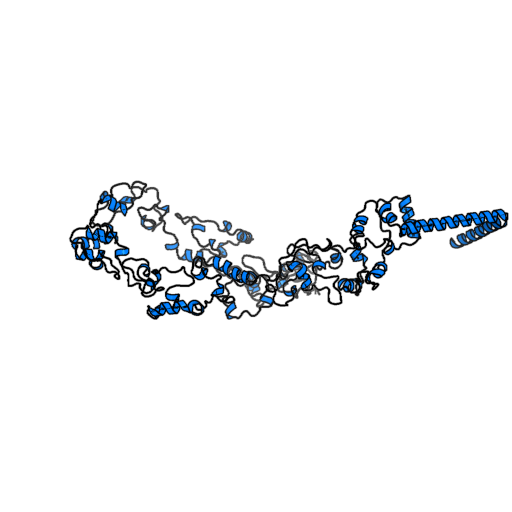271 1.00 85.56 710 ARG A C 1
ATOM 5385 O O . ARG A 1 710 ? -14.148 -15.817 -60.317 1.00 85.56 710 ARG A O 1
ATOM 5392 N N . ALA A 1 711 ? -15.055 -13.791 -60.081 1.00 84.75 711 ALA A N 1
ATOM 5393 C CA . ALA A 1 711 ? -16.412 -14.286 -59.809 1.00 84.75 711 ALA A CA 1
ATOM 5394 C C . ALA A 1 711 ? -16.988 -15.183 -60.922 1.00 84.75 711 ALA A C 1
ATOM 5396 O O . ALA A 1 711 ? -17.687 -16.150 -60.622 1.00 84.75 711 ALA A O 1
ATOM 5397 N N . ASN A 1 712 ? -16.634 -14.915 -62.183 1.00 85.44 712 ASN A N 1
ATOM 5398 C CA . ASN A 1 712 ? -17.064 -15.712 -63.340 1.00 85.44 712 ASN A CA 1
ATOM 5399 C C . ASN A 1 712 ? -16.075 -16.837 -63.693 1.00 85.44 712 ASN A C 1
ATOM 5401 O O . ASN A 1 712 ? -16.321 -17.617 -64.607 1.00 85.44 712 ASN A O 1
ATOM 5405 N N . HIS A 1 713 ? -14.949 -16.932 -62.978 1.00 83.94 713 HIS A N 1
ATOM 5406 C CA . HIS A 1 713 ? -13.998 -18.020 -63.156 1.00 83.94 713 HIS A CA 1
ATOM 5407 C C . HIS A 1 713 ? -14.555 -19.277 -62.479 1.00 83.94 713 HIS A C 1
ATOM 5409 O O . HIS A 1 713 ? -14.705 -19.306 -61.253 1.00 83.94 713 HIS A O 1
ATOM 5415 N N . ASN A 1 714 ? -14.886 -20.280 -63.297 1.00 83.88 714 ASN A N 1
ATOM 5416 C CA . ASN A 1 714 ? -15.494 -21.553 -62.905 1.00 83.88 714 ASN A CA 1
ATOM 5417 C C . ASN A 1 714 ? -16.672 -21.375 -61.912 1.00 83.88 714 ASN A C 1
ATOM 5419 O O . ASN A 1 714 ? -16.501 -21.562 -60.700 1.00 83.88 714 ASN A O 1
ATOM 5423 N N . PRO A 1 715 ? -17.844 -20.925 -62.402 1.00 80.25 715 PRO A N 1
ATOM 5424 C CA . PRO A 1 715 ? -18.945 -20.467 -61.554 1.00 80.25 715 PRO A CA 1
ATOM 5425 C C . PRO A 1 715 ? -19.537 -21.566 -60.661 1.00 80.25 715 PRO A C 1
ATOM 5427 O O . PRO A 1 715 ? -19.970 -21.255 -59.551 1.00 80.25 715 PRO A O 1
ATOM 5430 N N . ASP A 1 716 ? -19.473 -22.828 -61.090 1.00 83.00 716 ASP A N 1
ATOM 5431 C CA . ASP A 1 716 ? -20.090 -23.967 -60.393 1.00 83.00 716 ASP A CA 1
ATOM 5432 C C . ASP A 1 716 ? -19.208 -24.575 -59.290 1.00 83.00 716 ASP A C 1
ATOM 5434 O O . ASP A 1 716 ? -19.653 -25.424 -58.509 1.00 83.00 716 ASP A O 1
ATOM 5438 N N . ALA A 1 717 ? -17.944 -24.150 -59.185 1.00 80.56 717 ALA A N 1
ATOM 5439 C CA . ALA A 1 717 ? -17.052 -24.630 -58.138 1.00 80.56 717 ALA A CA 1
ATOM 5440 C C . ALA A 1 717 ? -17.584 -24.229 -56.749 1.00 80.56 717 ALA A C 1
ATOM 5442 O O . ALA A 1 717 ? -17.902 -23.071 -56.500 1.00 80.56 717 ALA A O 1
ATOM 5443 N N . LYS A 1 718 ? -17.643 -25.164 -55.792 1.00 79.81 718 LYS A N 1
ATOM 5444 C CA . LYS A 1 718 ? -18.078 -24.849 -54.412 1.00 79.81 718 LYS A CA 1
ATOM 5445 C C . LYS A 1 718 ? -16.961 -24.237 -53.560 1.00 79.81 718 LYS A C 1
ATOM 5447 O O . LYS A 1 718 ? -17.230 -23.476 -52.629 1.00 79.81 718 LYS A O 1
ATOM 5452 N N . THR A 1 719 ? -15.703 -24.538 -53.878 1.00 82.19 719 THR A N 1
ATOM 5453 C CA . THR A 1 719 ? -14.514 -23.985 -53.219 1.00 82.19 719 THR A CA 1
ATOM 5454 C C . THR A 1 719 ? -13.416 -23.716 -54.246 1.00 82.19 719 THR A C 1
ATOM 5456 O O . THR A 1 719 ? -13.335 -24.386 -55.269 1.00 82.19 719 THR A O 1
ATOM 5459 N N . CYS A 1 720 ? -12.556 -22.726 -53.995 1.00 79.75 720 CYS A N 1
ATOM 5460 C CA . CYS A 1 720 ? -11.466 -22.405 -54.925 1.00 79.75 720 CYS A CA 1
ATOM 5461 C C . CYS A 1 720 ? -10.251 -23.338 -54.756 1.00 79.75 720 CYS A C 1
ATOM 5463 O O . CYS A 1 720 ? -9.498 -23.558 -55.699 1.00 79.75 720 CYS A O 1
ATOM 5465 N N . TRP A 1 721 ? -10.052 -23.900 -53.560 1.00 75.19 721 TRP A N 1
ATOM 5466 C CA . TRP A 1 721 ? -8.883 -24.723 -53.226 1.00 75.19 721 TRP A CA 1
ATOM 5467 C C . TRP A 1 721 ? -8.945 -26.152 -53.775 1.00 75.19 721 TRP A C 1
ATOM 5469 O O . TRP A 1 721 ? -7.923 -26.828 -53.798 1.00 75.19 721 TRP A O 1
ATOM 5479 N N . SER A 1 722 ? -10.109 -26.622 -54.232 1.00 75.81 722 SER A N 1
ATOM 5480 C CA . SER A 1 722 ? -10.229 -27.948 -54.849 1.00 75.81 722 SER A CA 1
ATOM 5481 C C . SER A 1 722 ? -9.491 -28.043 -56.187 1.00 75.81 722 SER A C 1
ATOM 5483 O O . SER A 1 722 ? -9.064 -29.126 -56.568 1.00 75.81 722 SER A O 1
ATOM 5485 N N . CYS A 1 723 ? -9.332 -26.916 -56.892 1.00 76.75 723 CYS A N 1
ATOM 5486 C CA . CYS A 1 723 ? -8.630 -26.839 -58.177 1.00 76.75 723 CYS A CA 1
ATOM 5487 C C . CYS A 1 723 ? -7.344 -26.004 -58.086 1.00 76.75 723 CYS A C 1
ATOM 5489 O O . CYS A 1 723 ? -6.355 -26.319 -58.743 1.00 76.75 723 CYS A O 1
ATOM 5491 N N . HIS A 1 724 ? -7.322 -24.961 -57.251 1.00 73.25 724 HIS A N 1
ATOM 5492 C CA . HIS A 1 724 ? -6.109 -24.193 -56.984 1.00 73.25 724 HIS A CA 1
ATOM 5493 C C . HIS A 1 724 ? -5.357 -24.806 -55.804 1.00 73.25 724 HIS A C 1
ATOM 5495 O O . HIS A 1 724 ? -5.569 -24.445 -54.646 1.00 73.25 724 HIS A O 1
ATOM 5501 N N . LEU A 1 725 ? -4.457 -25.738 -56.116 1.00 66.56 725 LEU A N 1
ATOM 5502 C CA . LEU A 1 725 ? -3.485 -26.271 -55.168 1.00 66.56 725 LEU A CA 1
ATOM 5503 C C . LEU A 1 725 ? -2.426 -25.192 -54.902 1.00 66.56 725 LEU A C 1
ATOM 5505 O O . LEU A 1 725 ? -1.385 -25.148 -55.552 1.00 66.56 725 LEU A O 1
ATOM 5509 N N . PHE A 1 726 ? -2.731 -24.266 -53.995 1.00 65.19 726 PHE A N 1
ATOM 5510 C CA . PHE A 1 726 ? -1.785 -23.265 -53.507 1.00 65.19 726 PHE A CA 1
ATOM 5511 C C . PHE A 1 726 ? -0.631 -24.015 -52.819 1.00 65.19 726 PHE A C 1
ATOM 5513 O O . PHE A 1 726 ? -0.835 -24.557 -51.737 1.00 65.19 726 PHE A O 1
ATOM 5520 N N . LYS A 1 727 ? 0.523 -24.148 -53.476 1.00 55.44 727 LYS A N 1
ATOM 5521 C CA . LYS A 1 727 ? 1.731 -24.719 -52.865 1.00 55.44 727 LYS A CA 1
ATOM 5522 C C . LYS A 1 727 ? 2.500 -23.654 -52.107 1.00 55.44 727 LYS A C 1
ATOM 5524 O O . LYS A 1 727 ? 2.595 -22.524 -52.642 1.00 55.44 727 LYS A O 1
#

Secondary structure (DSSP, 8-state):
-HHHHHHHHHHHHHHHHHHHHHTS-HHHHHHHHHHHHHHHHHHHHHHHHHHHHHHH-HHHIIIII-TT-HHHHHHHHSTTTTS-HHHH----HHHHHHHHHHHHHH--SS--S-----HHHHHHHHTS--TTS---TTBHHHIIIIISTT---HHHHHTTSTTT----TTGGGGT-TT-----SS----HHHHS-TT-BSSS-SSPPHHHHHHHHS-S------GGG--SSPPPP--GGGS-TT--GGGTB-TT-S-TTTS-BS--GGGT-----HHHHTT--GGG--HHHHS-TT--HHHHHHHHHHHHHHH-TTSTTSGGGGSS-GGGTB-TT-SS--BPPSHHHHHHHHHHHTTTS-GGGG-GGGT--TTSPPPPGGGGGGT-TT---TT-S-GGGT--TTSGGGG---STTT-HHHHHHHHHS-GGG---HHHH--TT-SS-THHHHHHH-HHHHHHHHH-SSGGGGSGGGTSPTTT-S---HHHHHHHH----SSSS--S-GGGT--TTS-----THHHHTT--SS---STT---HHHHS-TTS-GGGSPPPGGGT-HHHHHHHHHSSSGGGS-GGGTEETTEEEEE--GGGT-HHHHHH--STT--HHHH--TTS----HHHHHHHH-HHHHHHHTTS-GGGS-GGGTEETTEEEEPPGGGT-TT-TTSGGGGSTT---HHHH--TTSSSPP-HHHHHTT-GGGTTSSTT-S-STTT----

Foldseek 3Di:
DVVVVVVVCVVVVVVVVVVVLVPDDPVVNVVVVVVVVVVVVCCVVVLVVLLCCLQPPLCCVCCQQVPPDPQVVLQCLAPCVVPGPCLFFVDDSVLSVVVVCCSVPPVDPDDDPRGDGALVSVCVAQVVPPPVGPNQCQFQQCCVCCVDPNNDGLCLQQVPDNNNRHGDLCSVCVPVVLFDFADDDWDDGLCLQQVRRDGHNDHSHGDPVSVCLQQVPDDNPPDPPSNGTPHRDHHADCQLAPHPDDPCVQADRRDPDPVPGRPNQPCCVPPVPDDPVQPVDQDPVCPRVCQLNVSRDHPVSSQVSVQVVVVVVDVQQPQFLLVVPPGLCVFFPPPRSDTDGDDPCVPVVVQLVLLVPADDPVVSPVVQQHDRSHHDDALCSVCSVLVQQLFDDDNHPQCQNDSSPPPVRGDDDCVPCVVLLVLQVPDDPVRNDDLCVQADGRHNDGNQVVVCVVVVPCLVLQPPDPPVLSNRPCLQDPPSPGDHDDDQCSCCVPDPDDPDDDTDDGPVVPDDPSDHDDDDDVVPCVPDPPDDQDDPPRRDLCVQANPPDDNVPGGDDPCVPVVLQQVLQPLDPDPCSNDQVSFADDPHRPHGDDPCVPVVLLVVLPVDPPDDPVQQPNSSHHGDDRQVSVCVVPVLLQVQQCPPDDCSNGPVSFDDPSHPDGDDPCVPVVPPCCAWPNVDPVPDRCVLADDNSHNDGGWCVSVCVPVVVCCPPPVPDGHPCVPPRRD

Sequence (727 aa):
MVRRLIDWVETKWRRGVANRWAAMAPSRRKTVAWTAAVASLLLIVGGWRLHHYVRVDERFCTSSCHLMTLVGQNWQTSAHKKVRCDDCHKMSYAEDLRLIWVTVTRNPTKVGKHAAVDRSRCESCHMSSDPRWIQVSDTAGHRVHVLSNTRIQCVDCHASTIHQLVPDKDICKKCHDKIEVFDHGMEVWCVSCHSFLAPGMTSLKPRPDDCQRCHGGSKPLERPSRFAVTRPAEPVTPAMIHGELPCKLCHKPHVKDAAKRRTGKDCTRCHNVIPPNQIANVNPAHDQCGLCHKAHSSKVELAQSCARCHELARPHVINTTATLHGSCATCHKPHLFKAAPTDCITCHQKRYEEIKQWGPAAHAACGNCHSAHEPPPTGAVCNNCHSKHEGHRHKDCTTCHNPHKGRQGLQPCQNCHAGQSQAITTGPAAHKAECTSCHAPHAPSGASARCGGCHAQQGKLASSARPAQHQQCSSCHKPHAFSVPGIQETCASCHKLPSGGAHQGPCQKCHKPHGPPGVGSGGCANCHNNVPRDSGKHRECSSCHAPHTAAAQAARQCNQCHSGQTAASQAWKPAQHKGCPGCHRQHNVSVKTPCSSCHAAQAGAVTKTKHTCMSCHNPHQAPVAWWSTCQSCHKAETAQVQGRGATHSSCQACHKPHKFSRQSCQACHNQMQDLGAHANKGHKICGSCHNTHARGLPDRNRCLTCHKDRANHNPDAKTCWSCHLFK

pLDDT: mean 72.7, std 9.32, range [40.22, 89.19]